Protein AF-0000000067173266 (afdb_homodimer)

Organism: Mycolicibacterium smegmatis (strain ATCC 700084 / mc(2)155) (NCBI:txid246196)

Secondary structure (DSSP, 8-state):
------GGG--EEEETTEEEE-HHHHHHHHHHHHHHHHHHHHHHHHHHHHHH-TT---TT--SSSB-HHHHHTSGGGGTTSS-THHHHHHHHHHHHHHHHHHHTTPPBPHHHHHHHHHHHHHHHHHHHHHHHHIIIII--B-HHHHHHHHHHHHHHHHHHHHHHHHHHTT--SSHHHHHHHHHHHHHHHHHHHHHHHHHHHTHHHHHHH-/------GGG--EEEETTEEEE-HHHHHHHHHHHHHHHHHHHHHHHHHHHHHH-TT---TT--SSSB-HHHHHTSGGGGTTSS-THHHHHHHHHHHHHHHHHHHTTPPBPHHHHHHHHHHHHHHHHHHHHHHHHIIIII--B-HHHHHHHHHHHHHHHHHHHHHHHHHHTT--SSHHHHHHHHHHHHHHHHHHHHHHHHHHHTHHHHHHH-

Solvent-accessible surface area (backbone atoms only — not comparable to full-atom values): 21932 Å² total; per-residue (Å²): 134,80,77,71,78,74,77,81,67,76,31,70,44,79,49,97,69,19,35,29,58,28,64,70,60,17,49,50,39,27,50,34,9,52,51,28,24,52,30,18,49,51,51,46,49,45,52,51,47,34,51,75,34,77,83,53,76,47,94,47,44,76,48,80,56,36,16,30,62,72,48,61,75,37,66,82,36,28,70,83,80,42,59,46,38,59,57,36,29,42,53,18,29,44,36,28,51,50,11,53,39,27,62,70,60,34,41,43,41,63,68,55,40,41,49,50,19,51,51,30,44,53,47,37,53,52,45,53,53,49,51,50,42,27,64,75,69,69,56,30,39,34,60,50,57,48,51,39,50,62,34,39,47,54,46,23,52,53,32,40,50,53,31,50,51,61,68,50,60,89,70,86,80,63,70,65,57,52,47,62,70,39,45,65,55,52,48,50,50,49,51,53,49,50,52,49,51,53,49,62,72,42,36,71,61,54,57,67,72,98,134,80,77,72,78,74,78,79,67,76,30,69,45,77,50,96,68,20,36,29,56,27,63,70,61,14,49,49,38,27,50,33,8,51,53,29,25,52,31,17,48,51,51,45,49,45,52,52,47,36,51,75,34,78,83,52,75,46,92,47,43,78,47,79,54,36,17,30,63,72,48,62,74,37,65,80,35,28,71,83,79,44,58,47,37,60,56,36,29,41,53,19,28,44,35,28,50,50,10,54,40,27,60,70,61,36,41,42,41,62,68,56,39,41,48,50,20,50,52,30,45,53,48,38,54,52,45,53,53,48,51,51,41,26,62,75,70,69,55,31,39,32,58,51,57,48,52,38,50,61,34,38,48,53,46,22,52,53,33,38,49,53,32,49,51,62,68,51,57,89,70,85,81,61,73,64,57,52,49,62,71,38,44,64,55,53,48,50,50,49,52,52,50,51,52,50,51,52,49,63,72,42,35,70,61,53,57,66,74,98

Structure (mmCIF, N/CA/C/O backbone):
data_AF-0000000067173266-model_v1
#
loop_
_entity.id
_entity.type
_entity.pdbx_description
1 polymer 'Conserved integral membrane protein'
#
loop_
_atom_site.group_PDB
_atom_site.id
_atom_site.type_symbol
_atom_site.label_atom_id
_atom_site.label_alt_id
_atom_site.label_comp_id
_atom_site.label_asym_id
_atom_site.label_entity_id
_atom_site.label_seq_id
_atom_site.pdbx_PDB_ins_code
_atom_site.Cartn_x
_atom_site.Cartn_y
_atom_site.Cartn_z
_atom_site.occupancy
_atom_site.B_iso_or_equiv
_atom_site.auth_seq_id
_atom_site.auth_comp_id
_atom_site.auth_asym_id
_atom_site.auth_atom_id
_atom_site.pdbx_PDB_model_num
ATOM 1 N N . MET A 1 1 ? -30.406 29.078 31.938 1 24.88 1 MET A N 1
ATOM 2 C CA . MET A 1 1 ? -29.594 27.891 31.766 1 24.88 1 MET A CA 1
ATOM 3 C C . MET A 1 1 ? -29.125 27.734 30.328 1 24.88 1 MET A C 1
ATOM 5 O O . MET A 1 1 ? -29.906 27.359 29.453 1 24.88 1 MET A O 1
ATOM 9 N N . THR A 1 2 ? -28.219 28.547 29.75 1 27.84 2 THR A N 1
ATOM 10 C CA . THR A 1 2 ? -27.641 28.641 28.422 1 27.84 2 THR A CA 1
ATOM 11 C C . THR A 1 2 ? -27.016 27.297 28.016 1 27.84 2 THR A C 1
ATOM 13 O O . THR A 1 2 ? -26.172 26.766 28.75 1 27.84 2 THR A O 1
ATOM 16 N N . VAL A 1 3 ? -27.719 26.406 27.391 1 32.25 3 VAL A N 1
ATOM 17 C CA . VAL A 1 3 ? -27.234 25.141 26.891 1 32.25 3 VAL A CA 1
ATOM 18 C C . VAL A 1 3 ? -25.875 25.344 26.219 1 32.25 3 VAL A C 1
ATOM 20 O O . VAL A 1 3 ? -25.781 26.047 25.203 1 32.25 3 VAL A O 1
ATOM 23 N N . ALA A 1 4 ? -24.766 25.312 26.938 1 35.41 4 ALA A N 1
ATOM 24 C CA . ALA A 1 4 ? -23.422 25.297 26.391 1 35.41 4 ALA A CA 1
ATOM 25 C C . ALA A 1 4 ? -23.328 24.375 25.172 1 35.41 4 ALA A C 1
ATOM 27 O O . ALA A 1 4 ? -23.844 23.25 25.203 1 35.41 4 ALA A O 1
ATOM 28 N N . ALA A 1 5 ? -23.375 24.844 24 1 35.91 5 ALA A N 1
ATOM 29 C CA . ALA A 1 5 ? -23 24.203 22.734 1 35.91 5 ALA A CA 1
ATOM 30 C C . ALA A 1 5 ? -21.906 23.156 22.969 1 35.91 5 ALA A C 1
ATOM 32 O O . ALA A 1 5 ? -20.828 23.484 23.469 1 35.91 5 ALA A O 1
ATOM 33 N N . SER A 1 6 ? -22.141 21.906 23.344 1 33.97 6 SER A N 1
ATOM 34 C CA . SER A 1 6 ? -21.266 20.781 23.609 1 33.97 6 SER A CA 1
ATOM 35 C C . SER A 1 6 ? -20.078 20.75 22.656 1 33.97 6 SER A C 1
ATOM 37 O O . SER A 1 6 ? -20.266 20.922 21.438 1 33.97 6 SER A O 1
ATOM 39 N N . ASP A 1 7 ? -18.812 21.094 23.031 1 34.28 7 ASP A N 1
ATOM 40 C CA . ASP A 1 7 ? -17.438 21.141 22.531 1 34.28 7 ASP A CA 1
ATOM 41 C C . ASP A 1 7 ? -17.125 19.906 21.688 1 34.28 7 ASP A C 1
ATOM 43 O O . ASP A 1 7 ? -15.961 19.672 21.344 1 34.28 7 ASP A O 1
ATOM 47 N N . THR A 1 8 ? -17.844 18.875 21.797 1 37.62 8 THR A N 1
ATOM 48 C CA . THR A 1 8 ? -17.531 17.609 21.141 1 37.62 8 THR A CA 1
ATOM 49 C C . THR A 1 8 ? -17.344 17.812 19.641 1 37.62 8 THR A C 1
ATOM 51 O O . THR A 1 8 ? -16.75 16.969 18.953 1 37.62 8 THR A O 1
ATOM 54 N N . ASP A 1 9 ? -18.141 18.703 18.984 1 41.16 9 ASP A N 1
ATOM 55 C CA . ASP A 1 9 ? -18.359 18.797 17.531 1 41.16 9 ASP A CA 1
ATOM 56 C C . ASP A 1 9 ? -17.234 19.578 16.875 1 41.16 9 ASP A C 1
ATOM 58 O O . ASP A 1 9 ? -17.375 20.047 15.734 1 41.16 9 ASP A O 1
ATOM 62 N N . ARG A 1 10 ? -16.438 20.25 17.531 1 51.06 10 ARG A N 1
ATOM 63 C CA . ARG A 1 10 ? -15.453 21.109 16.875 1 51.06 10 ARG A CA 1
ATOM 64 C C . ARG A 1 10 ? -14.469 20.281 16.047 1 51.06 10 ARG A C 1
ATOM 66 O O . ARG A 1 10 ? -13.375 19.969 16.516 1 51.06 10 ARG A O 1
ATOM 73 N N . SER A 1 11 ? -15.102 19.172 15.109 1 62.12 11 SER A N 1
ATOM 74 C CA . SER A 1 11 ? -14.617 17.969 14.445 1 62.12 11 SER A CA 1
ATOM 75 C C . SER A 1 11 ? -13.562 18.297 13.398 1 62.12 11 SER A C 1
ATOM 77 O O . SER A 1 11 ? -12.594 17.562 13.227 1 62.12 11 SER A O 1
ATOM 79 N N . VAL A 1 12 ? -13.891 19.25 12.664 1 69.62 12 VAL A N 1
ATOM 80 C CA . VAL A 1 12 ? -12.922 19.656 11.648 1 69.62 12 VAL A CA 1
ATOM 81 C C . VAL A 1 12 ? -12.562 21.125 11.836 1 69.62 12 VAL A C 1
ATOM 83 O O . VAL A 1 12 ? -13.445 21.984 11.922 1 69.62 12 VAL A O 1
ATOM 86 N N . ALA A 1 13 ? -11.312 21.516 12.242 1 70.5 13 ALA A N 1
ATOM 87 C CA . ALA A 1 13 ? -10.859 22.906 12.391 1 70.5 13 ALA A CA 1
ATOM 88 C C . ALA A 1 13 ? -9.859 23.266 11.297 1 70.5 13 ALA A C 1
ATOM 90 O O . ALA A 1 13 ? -8.977 22.484 10.961 1 70.5 13 ALA A O 1
ATOM 91 N N . GLU A 1 14 ? -10.211 24.375 10.602 1 70.38 14 GLU A N 1
ATOM 92 C CA . GLU A 1 14 ? -9.328 24.828 9.531 1 70.38 14 GLU A CA 1
ATOM 93 C C . GLU A 1 14 ? -8.352 25.891 10.047 1 70.38 14 GLU A C 1
ATOM 95 O O . GLU A 1 14 ? -8.703 26.719 10.883 1 70.38 14 GLU A O 1
ATOM 100 N N . GLY A 1 15 ? -7.141 25.656 9.953 1 65 15 GLY A N 1
ATOM 101 C CA . GLY A 1 15 ? -6.117 26.641 10.242 1 65 15 GLY A CA 1
ATOM 102 C C . GLY A 1 15 ? -5.133 26.828 9.102 1 65 15 GLY A C 1
ATOM 103 O O . GLY A 1 15 ? -5.301 26.25 8.023 1 65 15 GLY A O 1
ATOM 104 N N . PRO A 1 16 ? -4.227 27.766 9.469 1 68.69 16 PRO A N 1
ATOM 105 C CA . PRO A 1 16 ? -3.162 27.906 8.469 1 68.69 16 PRO A CA 1
ATOM 106 C C . PRO A 1 16 ? -2.453 26.578 8.18 1 68.69 16 PRO A C 1
ATOM 108 O O . PRO A 1 16 ? -2.15 25.828 9.109 1 68.69 16 PRO A O 1
ATOM 111 N N . GLY A 1 17 ? -2.678 26.016 6.957 1 66.5 17 GLY A N 1
ATOM 112 C CA . GLY A 1 17 ? -1.931 24.844 6.551 1 66.5 17 GLY A CA 1
ATOM 113 C C . GLY A 1 17 ? -2.812 23.641 6.297 1 66.5 17 GLY A C 1
ATOM 114 O O . GLY A 1 17 ? -2.332 22.594 5.855 1 66.5 17 GLY A O 1
ATOM 115 N N . GLY A 1 18 ? -4.016 23.75 6.887 1 80.56 18 GLY A N 1
ATOM 116 C CA . GLY A 1 18 ? -4.852 22.609 6.535 1 80.56 18 GLY A CA 1
ATOM 117 C C . GLY A 1 18 ? -5.934 22.328 7.562 1 80.56 18 GLY A C 1
ATOM 118 O O . GLY A 1 18 ? -6.309 23.203 8.336 1 80.56 18 GLY A O 1
ATOM 119 N N . LEU A 1 19 ? -6.52 21.234 7.461 1 87.44 19 LEU A N 1
ATOM 120 C CA . LEU A 1 19 ? -7.652 20.828 8.281 1 87.44 19 LEU A CA 1
ATOM 121 C C . LEU A 1 19 ? -7.219 19.812 9.336 1 87.44 19 LEU A C 1
ATOM 123 O O . LEU A 1 19 ? -6.41 18.922 9.055 1 87.44 19 LEU A O 1
ATOM 127 N N . VAL A 1 20 ? -7.645 20.062 10.531 1 86.12 20 VAL A N 1
ATOM 128 C CA . VAL A 1 20 ? -7.512 19.062 11.586 1 86.12 20 VAL A CA 1
ATOM 129 C C . VAL A 1 20 ? -8.859 18.375 11.82 1 86.12 20 VAL A C 1
ATOM 131 O O . VAL A 1 20 ? -9.898 19.047 11.828 1 86.12 20 VAL A O 1
ATOM 134 N N . VAL A 1 21 ? -8.781 17.141 11.984 1 87.94 21 VAL A N 1
ATOM 135 C CA . VAL A 1 21 ? -10.008 16.375 12.148 1 87.94 21 VAL A CA 1
ATOM 136 C C . VAL A 1 21 ? -10.148 15.93 13.602 1 87.94 21 VAL A C 1
ATOM 138 O O . VAL A 1 21 ? -9.148 15.758 14.305 1 87.94 21 VAL A O 1
ATOM 141 N N . GLY A 1 22 ? -11.445 15.781 14.047 1 88.38 22 GLY A N 1
ATOM 142 C CA . GLY A 1 22 ? -11.703 15.344 15.414 1 88.38 22 GLY A CA 1
ATOM 143 C C . GLY A 1 22 ? -11.125 13.977 15.719 1 88.38 22 GLY A C 1
ATOM 144 O O . GLY A 1 22 ? -10.938 13.156 14.82 1 88.38 22 GLY A O 1
ATOM 145 N N . LYS A 1 23 ? -10.891 13.711 16.938 1 90.56 23 LYS A N 1
ATOM 146 C CA . LYS A 1 23 ? -10.234 12.492 17.391 1 90.56 23 LYS A CA 1
ATOM 147 C C . LYS A 1 23 ? -11.039 11.258 17.016 1 90.56 23 LYS A C 1
ATOM 149 O O . LYS A 1 23 ? -10.477 10.281 16.516 1 90.56 23 LYS A O 1
ATOM 154 N N . PRO A 1 24 ? -12.352 11.258 17.219 1 89.25 24 PRO A N 1
ATOM 155 C CA . PRO A 1 24 ? -13.102 10.055 16.859 1 89.25 24 PRO A CA 1
ATOM 156 C C . PRO A 1 24 ? -13.008 9.719 15.367 1 89.25 24 PRO A C 1
ATOM 158 O O . PRO A 1 24 ? -12.852 8.547 15.008 1 89.25 24 PRO A O 1
ATOM 161 N N . SER A 1 25 ? -13.125 10.727 14.555 1 90.88 25 SER A N 1
ATOM 162 C CA . SER A 1 25 ? -13.016 10.508 13.117 1 90.88 25 SER A CA 1
ATOM 163 C C . SER A 1 25 ? -11.625 10.016 12.734 1 90.88 25 SER A C 1
ATOM 165 O O . SER A 1 25 ? -11.484 9.133 11.883 1 90.88 25 SER A O 1
ATOM 167 N N . ALA A 1 26 ? -10.633 10.578 13.391 1 94.56 26 ALA A N 1
ATOM 168 C CA . ALA A 1 26 ? -9.258 10.18 13.125 1 94.56 26 ALA A CA 1
ATOM 169 C C . ALA A 1 26 ? -9.023 8.719 13.5 1 94.56 26 ALA A C 1
ATOM 171 O O . ALA A 1 26 ? -8.391 7.977 12.75 1 94.56 26 ALA A O 1
ATOM 172 N N . VAL A 1 27 ? -9.555 8.367 14.586 1 94.5 27 VAL A N 1
ATOM 173 C CA . VAL A 1 27 ? -9.391 7 15.078 1 94.5 27 VAL A CA 1
ATOM 174 C C . VAL A 1 27 ? -10.117 6.031 14.148 1 94.5 27 VAL A C 1
ATOM 176 O O . VAL A 1 27 ? -9.617 4.938 13.867 1 94.5 27 VAL A O 1
ATOM 179 N N . TRP A 1 28 ? -11.227 6.418 13.664 1 93 28 TRP A N 1
ATOM 180 C CA . TRP A 1 28 ? -11.969 5.578 12.727 1 93 28 TRP A CA 1
ATOM 181 C C . TRP A 1 28 ? -11.18 5.363 11.445 1 93 28 TRP A C 1
ATOM 183 O O . TRP A 1 28 ? -11.141 4.25 10.914 1 93 28 TRP A O 1
ATOM 193 N N . VAL A 1 29 ? -10.633 6.426 10.938 1 96.25 29 VAL A N 1
ATOM 194 C CA . VAL A 1 29 ? -9.836 6.328 9.719 1 96.25 29 VAL A CA 1
ATOM 195 C C . VAL A 1 29 ? -8.656 5.379 9.945 1 96.25 29 VAL A C 1
ATOM 197 O O . VAL A 1 29 ? -8.352 4.543 9.094 1 96.25 29 VAL A O 1
ATOM 200 N N . LEU A 1 30 ? -8.094 5.465 11.141 1 97.31 30 LEU A N 1
ATOM 201 C CA . LEU A 1 30 ? -6.961 4.605 11.484 1 97.31 30 LEU A CA 1
ATOM 202 C C . LEU A 1 30 ? -7.391 3.145 11.562 1 97.31 30 LEU A C 1
ATOM 204 O O . LEU A 1 30 ? -6.734 2.27 10.992 1 97.31 30 LEU A O 1
ATOM 208 N N . ILE A 1 31 ? -8.461 2.902 12.195 1 97.38 31 ILE A N 1
ATOM 209 C CA . ILE A 1 31 ? -8.969 1.543 12.352 1 97.38 31 ILE A CA 1
ATOM 210 C C . ILE A 1 31 ? -9.297 0.954 10.984 1 97.38 31 ILE A C 1
ATOM 212 O O . ILE A 1 31 ? -8.953 -0.195 10.695 1 97.38 31 ILE A O 1
ATOM 216 N N . ALA A 1 32 ? -9.961 1.743 10.188 1 97.25 32 ALA A N 1
ATOM 217 C CA . ALA A 1 32 ? -10.305 1.298 8.844 1 97.25 32 ALA A CA 1
ATOM 218 C C . ALA A 1 32 ? -9.055 0.954 8.047 1 97.25 32 ALA A C 1
ATOM 220 O O . ALA A 1 32 ? -9.023 -0.04 7.312 1 97.25 32 ALA A O 1
ATOM 221 N N . GLY A 1 33 ? -8.008 1.787 8.18 1 98.25 33 GLY A N 1
ATOM 222 C CA . GLY A 1 33 ? -6.758 1.522 7.492 1 98.25 33 GLY A CA 1
ATOM 223 C C . GLY A 1 33 ? -6.094 0.232 7.938 1 98.25 33 GLY A C 1
ATOM 224 O O . GLY A 1 33 ? -5.625 -0.549 7.109 1 98.25 33 GLY A O 1
ATOM 225 N N . VAL A 1 34 ? -6.086 -0.042 9.219 1 98.25 34 VAL A N 1
ATOM 226 C CA . VAL A 1 34 ? -5.438 -1.221 9.781 1 98.25 34 VAL A CA 1
ATOM 227 C C . VAL A 1 34 ? -6.195 -2.479 9.367 1 98.25 34 VAL A C 1
ATOM 229 O O . VAL A 1 34 ? -5.602 -3.424 8.836 1 98.25 34 VAL A O 1
ATOM 232 N N . LEU A 1 35 ? -7.453 -2.463 9.547 1 98.25 35 LEU A N 1
ATOM 233 C CA . LEU A 1 35 ? -8.266 -3.639 9.258 1 98.25 35 LEU A CA 1
ATOM 234 C C . LEU A 1 35 ? -8.32 -3.908 7.758 1 98.25 35 LEU A C 1
ATOM 236 O O . LEU A 1 35 ? -8.227 -5.059 7.324 1 98.25 35 LEU A O 1
ATOM 240 N N . GLY A 1 36 ? -8.531 -2.848 6.996 1 98.31 36 GLY A N 1
ATOM 241 C CA . GLY A 1 36 ? -8.555 -3.012 5.551 1 98.31 36 GLY A CA 1
ATOM 242 C C . GLY A 1 36 ? -7.25 -3.547 4.988 1 98.31 36 GLY A C 1
ATOM 243 O O . GLY A 1 36 ? -7.254 -4.434 4.133 1 98.31 36 GLY A O 1
ATOM 244 N N . LEU A 1 37 ? -6.16 -3.014 5.477 1 98.31 37 LEU A N 1
ATOM 245 C CA . LEU A 1 37 ? -4.852 -3.469 5.012 1 98.31 37 LEU A CA 1
ATOM 246 C C . LEU A 1 37 ? -4.609 -4.922 5.41 1 98.31 37 LEU A C 1
ATOM 248 O O . LEU A 1 37 ? -4.152 -5.723 4.594 1 98.31 37 LEU A O 1
ATOM 252 N N . ALA A 1 38 ? -4.914 -5.262 6.617 1 97.88 38 ALA A N 1
ATOM 253 C CA . ALA A 1 38 ? -4.738 -6.629 7.094 1 97.88 38 ALA A CA 1
ATOM 254 C C . ALA A 1 38 ? -5.562 -7.609 6.266 1 97.88 38 ALA A C 1
ATOM 256 O O . ALA A 1 38 ? -5.07 -8.664 5.867 1 97.88 38 ALA A O 1
ATOM 257 N N . ALA A 1 39 ? -6.77 -7.258 6.023 1 97.5 39 ALA A N 1
ATOM 258 C CA . ALA A 1 39 ? -7.652 -8.125 5.246 1 97.5 39 ALA A CA 1
ATOM 259 C C . ALA A 1 39 ? -7.156 -8.273 3.811 1 97.5 39 ALA A C 1
ATOM 261 O O . ALA A 1 39 ? -7.125 -9.383 3.27 1 97.5 39 ALA A O 1
ATOM 262 N N . SER A 1 40 ? -6.746 -7.152 3.207 1 97.5 40 SER A N 1
ATOM 263 C CA . SER A 1 40 ? -6.266 -7.176 1.829 1 97.5 40 SER A CA 1
ATOM 264 C C . SER A 1 40 ? -4.977 -7.984 1.707 1 97.5 40 SER A C 1
ATOM 266 O O . SER A 1 40 ? -4.797 -8.734 0.749 1 97.5 40 SER A O 1
ATOM 268 N N . LEU A 1 41 ? -4.09 -7.836 2.68 1 97.06 41 LEU A N 1
ATOM 269 C CA . LEU A 1 41 ? -2.846 -8.602 2.689 1 97.06 41 LEU A CA 1
ATOM 270 C C . LEU A 1 41 ? -3.129 -10.094 2.84 1 97.06 41 LEU A C 1
ATOM 272 O O . LEU A 1 41 ? -2.564 -10.914 2.109 1 97.06 41 LEU A O 1
ATOM 276 N N . THR A 1 42 ? -3.98 -10.43 3.752 1 95.5 42 THR A N 1
ATOM 277 C CA . THR A 1 42 ? -4.309 -11.836 3.996 1 95.5 42 THR A CA 1
ATOM 278 C C . THR A 1 42 ? -4.945 -12.461 2.76 1 95.5 42 THR A C 1
ATOM 280 O O . THR A 1 42 ? -4.609 -13.586 2.385 1 95.5 42 THR A O 1
ATOM 283 N N . LEU A 1 43 ? -5.82 -11.727 2.115 1 95 43 LEU A N 1
ATOM 284 C CA . LEU A 1 43 ? -6.465 -12.219 0.903 1 95 43 LEU A CA 1
ATOM 285 C C . LEU A 1 43 ? -5.434 -12.484 -0.188 1 95 43 LEU A C 1
ATOM 287 O O . LEU A 1 43 ? -5.512 -13.5 -0.887 1 95 43 LEU A O 1
ATOM 291 N N . THR A 1 44 ? -4.504 -11.57 -0.331 1 94.69 44 THR A N 1
ATOM 292 C CA . THR A 1 44 ? -3.482 -11.711 -1.362 1 94.69 44 THR A CA 1
ATOM 293 C C . THR A 1 44 ? -2.594 -12.914 -1.082 1 94.69 44 THR A C 1
ATOM 295 O O . THR A 1 44 ? -2.303 -13.703 -1.985 1 94.69 44 THR A O 1
ATOM 298 N N . VAL A 1 45 ? -2.23 -13.109 0.147 1 94.19 45 VAL A N 1
ATOM 299 C CA . VAL A 1 45 ? -1.381 -14.234 0.532 1 94.19 45 VAL A CA 1
ATOM 300 C C . VAL A 1 45 ? -2.133 -15.547 0.327 1 94.19 45 VAL A C 1
ATOM 302 O O . VAL A 1 45 ? -1.574 -16.516 -0.197 1 94.19 45 VAL A O 1
ATOM 305 N N . GLU A 1 46 ? -3.391 -15.578 0.684 1 93.75 46 GLU A N 1
ATOM 306 C CA . GLU A 1 46 ? -4.203 -16.781 0.508 1 93.75 46 GLU A CA 1
ATOM 307 C C . GLU A 1 46 ? -4.371 -17.125 -0.97 1 93.75 46 GLU A C 1
ATOM 309 O O . GLU A 1 46 ? -4.336 -18.297 -1.35 1 93.75 46 GLU A O 1
ATOM 314 N N . LYS A 1 47 ? -4.559 -16.094 -1.754 1 92.56 47 LYS A N 1
ATOM 315 C CA . LYS A 1 47 ? -4.676 -16.344 -3.189 1 92.56 47 LYS A CA 1
ATOM 316 C C . LYS A 1 47 ? -3.391 -16.938 -3.752 1 92.56 47 LYS A C 1
ATOM 318 O O . LYS A 1 47 ? -3.436 -17.891 -4.543 1 92.56 47 LYS A O 1
ATOM 323 N N . ILE A 1 48 ? -2.27 -16.438 -3.334 1 91.88 48 ILE A N 1
ATOM 324 C CA . ILE A 1 48 ? -0.979 -16.922 -3.816 1 91.88 48 ILE A CA 1
ATOM 325 C C . ILE A 1 48 ? -0.757 -18.359 -3.354 1 91.88 48 ILE A C 1
ATOM 327 O O . ILE A 1 48 ? -0.289 -19.203 -4.125 1 91.88 48 ILE A O 1
ATOM 331 N N . GLU A 1 49 ? -1.127 -18.688 -2.129 1 92.31 49 GLU A N 1
ATOM 332 C CA . GLU A 1 49 ? -0.997 -20.047 -1.619 1 92.31 49 GLU A CA 1
ATOM 333 C C . GLU A 1 49 ? -1.858 -21.016 -2.418 1 92.31 49 GLU A C 1
ATOM 335 O O . GLU A 1 49 ? -1.433 -22.141 -2.709 1 92.31 49 GLU A O 1
ATOM 340 N N . LEU A 1 50 ? -3.008 -20.578 -2.785 1 91.25 50 LEU A N 1
ATOM 341 C CA . LEU A 1 50 ? -3.912 -21.406 -3.578 1 91.25 50 LEU A CA 1
ATOM 342 C C . LEU A 1 50 ? -3.336 -21.672 -4.965 1 91.25 50 LEU A C 1
ATOM 344 O O . LEU A 1 50 ? -3.521 -22.75 -5.527 1 91.25 50 LEU A O 1
ATOM 348 N N . LEU A 1 51 ? -2.641 -20.688 -5.488 1 89.5 51 LEU A N 1
ATOM 349 C CA . LEU A 1 51 ? -2.037 -20.812 -6.812 1 89.5 51 LEU A CA 1
ATOM 350 C C . LEU A 1 51 ? -0.806 -21.719 -6.762 1 89.5 51 LEU A C 1
ATOM 352 O O . LEU A 1 51 ? -0.495 -22.406 -7.738 1 89.5 51 LEU A O 1
ATOM 356 N N . ILE A 1 52 ? -0.083 -21.766 -5.629 1 89 52 ILE A N 1
ATOM 357 C CA . ILE A 1 52 ? 1.091 -22.609 -5.438 1 89 52 ILE A CA 1
ATOM 358 C C . ILE A 1 52 ? 0.656 -24.062 -5.254 1 89 52 ILE A C 1
ATOM 360 O O . ILE A 1 52 ? 1.243 -24.969 -5.844 1 89 52 ILE A O 1
ATOM 364 N N . ASN A 1 53 ? -0.342 -24.172 -4.363 1 91.56 53 ASN A N 1
ATOM 365 C CA . ASN A 1 53 ? -0.886 -25.5 -4.07 1 91.56 53 ASN A CA 1
ATOM 366 C C . ASN A 1 53 ? -2.4 -25.531 -4.262 1 91.56 53 ASN A C 1
ATOM 368 O O . ASN A 1 53 ? -3.146 -25.047 -3.406 1 91.56 53 ASN A O 1
ATOM 372 N N . PRO A 1 54 ? -2.814 -26.172 -5.328 1 88.19 54 PRO A N 1
ATOM 373 C CA . PRO A 1 54 ? -4.25 -26.219 -5.605 1 88.19 54 PRO A CA 1
ATOM 374 C C . PRO A 1 54 ? -5.039 -26.953 -4.523 1 88.19 54 PRO A C 1
ATOM 376 O O . PRO A 1 54 ? -6.262 -26.812 -4.438 1 88.19 54 PRO A O 1
ATOM 379 N N . ASP A 1 55 ? -4.398 -27.734 -3.734 1 89.81 55 ASP A N 1
ATOM 380 C CA . ASP A 1 55 ? -5.082 -28.469 -2.678 1 89.81 55 ASP A CA 1
ATOM 381 C C . ASP A 1 55 ? -5.133 -27.656 -1.385 1 89.81 55 ASP A C 1
ATOM 383 O O . ASP A 1 55 ? -5.688 -28.125 -0.382 1 89.81 55 ASP A O 1
ATOM 387 N N . TYR A 1 56 ? -4.562 -26.531 -1.501 1 90 56 TYR A N 1
ATOM 388 C CA . TYR A 1 56 ? -4.566 -25.656 -0.332 1 90 56 TYR A CA 1
ATOM 389 C C . TYR A 1 56 ? -5.984 -25.203 0.006 1 90 56 TYR A C 1
ATOM 391 O O . TYR A 1 56 ? -6.75 -24.812 -0.882 1 90 56 TYR A O 1
ATOM 399 N N . VAL A 1 57 ? -6.387 -25.266 1.35 1 89.94 57 VAL A N 1
ATOM 400 C CA . VAL A 1 57 ? -7.676 -24.766 1.821 1 89.94 57 VAL A CA 1
ATOM 401 C C . VAL A 1 57 ? -7.477 -23.438 2.545 1 89.94 57 VAL A C 1
ATOM 403 O O . VAL A 1 57 ? -6.938 -23.406 3.654 1 89.94 57 VAL A O 1
ATOM 406 N N . PRO A 1 58 ? -7.953 -22.438 1.957 1 91.19 58 PRO A N 1
ATOM 407 C CA . PRO A 1 58 ? -7.793 -21.125 2.602 1 91.19 58 PRO A CA 1
ATOM 408 C C . PRO A 1 58 ? -8.414 -21.078 3.996 1 91.19 58 PRO A C 1
ATOM 410 O O . PRO A 1 58 ? -9.391 -21.781 4.266 1 91.19 58 PRO A O 1
ATOM 413 N N . SER A 1 59 ? -7.863 -20.203 4.867 1 88.69 59 SER A N 1
ATOM 414 C CA . SER A 1 59 ? -8.297 -20.078 6.254 1 88.69 59 SER A CA 1
ATOM 415 C C . SER A 1 59 ? -9.719 -19.531 6.336 1 88.69 59 SER A C 1
ATOM 417 O O . SER A 1 59 ? -10.398 -19.703 7.352 1 88.69 59 SER A O 1
ATOM 419 N N . CYS A 1 60 ? -10.172 -18.969 5.246 1 86.88 60 CYS A N 1
ATOM 420 C CA . CYS A 1 60 ? -11.484 -18.344 5.25 1 86.88 60 CYS A CA 1
ATOM 421 C C . CYS A 1 60 ? -12.508 -19.203 4.535 1 86.88 60 CYS A C 1
ATOM 423 O O . CYS A 1 60 ? -13.633 -18.766 4.27 1 86.88 60 CYS A O 1
ATOM 425 N N . SER A 1 61 ? -12.133 -20.328 4.195 1 91.19 61 SER A N 1
ATOM 426 C CA . SER A 1 61 ? -13.086 -21.297 3.668 1 91.19 61 SER A CA 1
ATOM 427 C C . SER A 1 61 ? -13.562 -22.25 4.762 1 91.19 61 SER A C 1
ATOM 429 O O . SER A 1 61 ? -12.938 -23.266 5.027 1 91.19 61 SER A O 1
ATOM 431 N N . ILE A 1 62 ? -14.672 -21.906 5.312 1 88.38 62 ILE A N 1
ATOM 432 C CA . ILE A 1 62 ? -15.172 -22.625 6.484 1 88.38 62 ILE A CA 1
ATOM 433 C C . ILE A 1 62 ? -16.312 -23.547 6.07 1 88.38 62 ILE A C 1
ATOM 435 O O . ILE A 1 62 ? -16.359 -24.703 6.477 1 88.38 62 ILE A O 1
ATOM 439 N N . ASN A 1 63 ? -17.25 -23.141 5.387 1 87.38 63 ASN A N 1
ATOM 440 C CA . ASN A 1 63 ? -18.406 -23.875 4.875 1 87.38 63 ASN A CA 1
ATOM 441 C C . ASN A 1 63 ? -18.797 -23.391 3.479 1 87.38 63 ASN A C 1
ATOM 443 O O . ASN A 1 63 ? -18.125 -22.562 2.893 1 87.38 63 ASN A O 1
ATOM 447 N N . PRO A 1 64 ? -19.781 -23.969 2.947 1 84.25 64 PRO A N 1
ATOM 448 C CA . PRO A 1 64 ? -20.125 -23.625 1.565 1 84.25 64 PRO A CA 1
ATOM 449 C C . PRO A 1 64 ? -20.547 -22.172 1.401 1 84.25 64 PRO A C 1
ATOM 451 O O . PRO A 1 64 ? -20.422 -21.594 0.316 1 84.25 64 PRO A O 1
ATOM 454 N N . VAL A 1 65 ? -21.109 -21.578 2.365 1 86.06 65 VAL A N 1
ATOM 455 C CA . VAL A 1 65 ? -21.547 -20.203 2.309 1 86.06 65 VAL A CA 1
ATOM 456 C C . VAL A 1 65 ? -20.375 -19.266 2.533 1 86.06 65 VAL A C 1
ATOM 458 O O . VAL A 1 65 ? -20.203 -18.266 1.821 1 86.06 65 VAL A O 1
ATOM 461 N N . LEU A 1 66 ? -19.578 -19.578 3.459 1 90.69 66 LEU A N 1
ATOM 462 C CA . LEU A 1 66 ? -18.359 -18.844 3.752 1 90.69 66 LEU A CA 1
ATOM 463 C C . LEU A 1 66 ? -17.141 -19.516 3.135 1 90.69 66 LEU A C 1
ATOM 465 O O . LEU A 1 66 ? -16.516 -20.359 3.771 1 90.69 66 LEU A O 1
ATOM 469 N N . SER A 1 67 ? -16.828 -19.172 1.901 1 91.12 67 SER A N 1
ATOM 470 C CA . SER A 1 67 ? -15.758 -19.797 1.12 1 91.12 67 SER A CA 1
ATOM 471 C C . SER A 1 67 ? -14.977 -18.75 0.32 1 91.12 67 SER A C 1
ATOM 473 O O . SER A 1 67 ? -15.469 -18.25 -0.69 1 91.12 67 SER A O 1
ATOM 475 N N . CYS A 1 68 ? -13.82 -18.562 0.648 1 89.62 68 CYS A N 1
ATOM 476 C CA . CYS A 1 68 ? -13.008 -17.562 -0.038 1 89.62 68 CYS A CA 1
ATOM 477 C C . CYS A 1 68 ? -12.414 -18.125 -1.323 1 89.62 68 CYS A C 1
ATOM 479 O O . CYS A 1 68 ? -12.188 -17.391 -2.285 1 89.62 68 CYS A O 1
ATOM 481 N N . GLY A 1 69 ? -12.102 -19.469 -1.215 1 89 69 GLY A N 1
ATOM 482 C CA . GLY A 1 69 ? -11.523 -20.094 -2.389 1 89 69 GLY A CA 1
ATOM 483 C C . GLY A 1 69 ? -12.391 -19.969 -3.627 1 89 69 GLY A C 1
ATOM 484 O O . GLY A 1 69 ? -11.891 -19.656 -4.711 1 89 69 GLY A O 1
ATOM 485 N N . SER A 1 70 ? -13.68 -20.125 -3.447 1 88.38 70 SER A N 1
ATOM 486 C CA . SER A 1 70 ? -14.609 -20.031 -4.57 1 88.38 70 SER A CA 1
ATOM 487 C C . SER A 1 70 ? -14.688 -18.609 -5.113 1 88.38 70 SER A C 1
ATOM 489 O O . SER A 1 70 ? -14.891 -18.406 -6.312 1 88.38 70 SER A O 1
ATOM 491 N N . VAL A 1 71 ? -14.523 -17.688 -4.25 1 89.94 71 VAL A N 1
ATOM 492 C CA . VAL A 1 71 ? -14.633 -16.281 -4.648 1 89.94 71 VAL A CA 1
ATOM 493 C C . VAL A 1 71 ? -13.328 -15.836 -5.312 1 89.94 71 VAL A C 1
ATOM 495 O O . VAL A 1 71 ? -13.352 -15.164 -6.348 1 89.94 71 VAL A O 1
ATOM 498 N N . MET A 1 72 ? -12.195 -16.297 -4.871 1 89.38 72 MET A N 1
ATOM 499 C CA . MET A 1 72 ? -10.883 -15.797 -5.27 1 89.38 72 MET A CA 1
ATOM 500 C C . MET A 1 72 ? -10.508 -16.297 -6.66 1 89.38 72 MET A C 1
ATOM 502 O O . MET A 1 72 ? -9.688 -15.695 -7.344 1 89.38 72 MET A O 1
ATOM 506 N N . VAL A 1 73 ? -11.125 -17.359 -7.117 1 88.88 73 VAL A N 1
ATOM 507 C CA . VAL A 1 73 ? -10.727 -17.969 -8.383 1 88.88 73 VAL A CA 1
ATOM 508 C C . VAL A 1 73 ? -11.617 -17.422 -9.508 1 88.88 73 VAL A C 1
ATOM 510 O O . VAL A 1 73 ? -11.406 -17.75 -10.68 1 88.88 73 VAL A O 1
ATOM 513 N N . THR A 1 74 ? -12.562 -16.547 -9.172 1 90.75 74 THR A N 1
ATOM 514 C CA . THR A 1 74 ? -13.469 -15.992 -10.172 1 90.75 74 THR A CA 1
ATOM 515 C C . THR A 1 74 ? -12.844 -14.773 -10.844 1 90.75 74 THR A C 1
ATOM 517 O O . THR A 1 74 ? -11.922 -14.164 -10.297 1 90.75 74 THR A O 1
ATOM 520 N N . TRP A 1 75 ? -13.383 -14.438 -12.062 1 90.31 75 TRP A N 1
ATOM 521 C CA . TRP A 1 75 ? -12.875 -13.281 -12.797 1 90.31 75 TRP A CA 1
ATOM 522 C C . TRP A 1 75 ? -13.227 -11.984 -12.07 1 90.31 75 TRP A C 1
ATOM 524 O O . TRP A 1 75 ? -12.531 -10.977 -12.211 1 90.31 75 TRP A O 1
ATOM 534 N N . GLN A 1 76 ? -14.273 -11.961 -11.273 1 87.06 76 GLN A N 1
ATOM 535 C CA . GLN A 1 76 ? -14.695 -10.797 -10.508 1 87.06 76 GLN A CA 1
ATOM 536 C C . GLN A 1 76 ? -13.633 -10.398 -9.477 1 87.06 76 GLN A C 1
ATOM 538 O O . GLN A 1 76 ? -13.531 -9.227 -9.102 1 87.06 76 GLN A O 1
ATOM 543 N N . ALA A 1 77 ? -12.867 -11.383 -9.086 1 87.31 77 ALA A N 1
ATOM 544 C CA . ALA A 1 77 ? -11.82 -11.141 -8.094 1 87.31 77 ALA A CA 1
ATOM 545 C C . ALA A 1 77 ? -10.562 -10.578 -8.75 1 87.31 77 ALA A C 1
ATOM 547 O O . ALA A 1 77 ? -9.602 -10.234 -8.062 1 87.31 77 ALA A O 1
ATOM 548 N N . SER A 1 78 ? -10.508 -10.523 -10.062 1 91.06 78 SER A N 1
ATOM 549 C CA . SER A 1 78 ? -9.438 -9.961 -10.875 1 91.06 78 SER A CA 1
ATOM 550 C C . SER A 1 78 ? -9.992 -9.086 -11.992 1 91.06 78 SER A C 1
ATOM 552 O O . SER A 1 78 ? -9.633 -9.25 -13.156 1 91.06 78 SER A O 1
ATOM 554 N N . LEU A 1 79 ? -10.695 -8.148 -11.602 1 86.25 79 LEU A N 1
ATOM 555 C CA . LEU A 1 79 ? -11.461 -7.344 -12.547 1 86.25 79 LEU A CA 1
ATOM 556 C C . LEU A 1 79 ? -10.539 -6.527 -13.438 1 86.25 79 LEU A C 1
ATOM 558 O O . LEU A 1 79 ? -10.805 -6.359 -14.633 1 86.25 79 LEU A O 1
ATOM 562 N N . PHE A 1 80 ? -9.438 -6.082 -13.016 1 90.56 80 PHE A N 1
ATOM 563 C CA . PHE A 1 80 ? -8.547 -5.203 -13.766 1 90.56 80 PHE A CA 1
ATOM 564 C C . PHE A 1 80 ? -7.34 -5.977 -14.289 1 90.56 80 PHE A C 1
ATOM 566 O O . PHE A 1 80 ? -6.312 -5.387 -14.625 1 90.56 80 PHE A O 1
ATOM 573 N N . GLY A 1 81 ? -7.414 -7.262 -14.336 1 87.75 81 GLY A N 1
ATOM 574 C CA . GLY A 1 81 ? -6.336 -8.086 -14.852 1 87.75 81 GLY A CA 1
ATOM 575 C C . GLY A 1 81 ? -5.367 -8.539 -13.781 1 87.75 81 GLY A C 1
ATOM 576 O O . GLY A 1 81 ? -4.418 -9.273 -14.062 1 87.75 81 GLY A O 1
ATOM 577 N N . PHE A 1 82 ? -5.473 -7.965 -12.633 1 91.44 82 PHE A N 1
ATOM 578 C CA . PHE A 1 82 ? -4.711 -8.391 -11.461 1 91.44 82 PHE A CA 1
ATOM 579 C C . PHE A 1 82 ? -5.625 -8.562 -10.258 1 91.44 82 PHE A C 1
ATOM 581 O O . PHE A 1 82 ? -6.762 -8.094 -10.258 1 91.44 82 PHE A O 1
ATOM 588 N N . PRO A 1 83 ? -5.195 -9.305 -9.32 1 92.75 83 PRO A N 1
ATOM 589 C CA . PRO A 1 83 ? -6.059 -9.531 -8.156 1 92.75 83 PRO A CA 1
ATOM 590 C C . PRO A 1 83 ? -6.504 -8.227 -7.492 1 92.75 83 PRO A C 1
ATOM 592 O O . PRO A 1 83 ? -5.672 -7.367 -7.191 1 92.75 83 PRO A O 1
ATOM 595 N N . ASN A 1 84 ? -7.781 -8.141 -7.207 1 94.75 84 ASN A N 1
ATOM 596 C CA . ASN A 1 84 ? -8.391 -6.941 -6.641 1 94.75 84 ASN A CA 1
ATOM 597 C C . ASN A 1 84 ? -7.742 -6.559 -5.312 1 94.75 84 ASN A C 1
ATOM 599 O O . ASN A 1 84 ? -7.578 -5.375 -5.016 1 94.75 84 ASN A O 1
ATOM 603 N N . PRO A 1 85 ? -7.348 -7.562 -4.5 1 95.62 85 PRO A N 1
ATOM 604 C CA . PRO A 1 85 ? -6.809 -7.215 -3.182 1 95.62 85 PRO A CA 1
ATOM 605 C C . PRO A 1 85 ? -5.555 -6.352 -3.266 1 95.62 85 PRO A C 1
ATOM 607 O O . PRO A 1 85 ? -5.211 -5.656 -2.305 1 95.62 85 PRO A O 1
ATOM 610 N N . LEU A 1 86 ? -4.852 -6.348 -4.395 1 96.56 86 LEU A N 1
ATOM 611 C CA . LEU A 1 86 ? -3.684 -5.488 -4.559 1 96.56 86 LEU A CA 1
ATOM 612 C C . LEU A 1 86 ? -4.078 -4.016 -4.5 1 96.56 86 LEU A C 1
ATOM 614 O O . LEU A 1 86 ? -3.34 -3.193 -3.955 1 96.56 86 LEU A O 1
ATOM 618 N N . ILE A 1 87 ? -5.266 -3.723 -5.055 1 96.56 87 ILE A N 1
ATOM 619 C CA . ILE A 1 87 ? -5.801 -2.367 -4.961 1 96.56 87 ILE A CA 1
ATOM 620 C C . ILE A 1 87 ? -6.055 -2.016 -3.494 1 96.56 87 ILE A C 1
ATOM 622 O O . ILE A 1 87 ? -5.77 -0.898 -3.061 1 96.56 87 ILE A O 1
ATOM 626 N N . GLY A 1 88 ? -6.582 -2.973 -2.799 1 97.44 88 GLY A N 1
ATOM 627 C CA . GLY A 1 88 ? -6.844 -2.768 -1.384 1 97.44 88 GLY A CA 1
ATOM 628 C C . GLY A 1 88 ? -5.59 -2.484 -0.579 1 97.44 88 GLY A C 1
ATOM 629 O O . GLY A 1 88 ? -5.59 -1.613 0.294 1 97.44 88 GLY A O 1
ATOM 630 N N . ILE A 1 89 ? -4.508 -3.182 -0.893 1 97.88 89 ILE A N 1
ATOM 631 C CA . ILE A 1 89 ? -3.27 -3.002 -0.147 1 97.88 89 ILE A CA 1
ATOM 632 C C . ILE A 1 89 ? -2.766 -1.57 -0.32 1 97.88 89 ILE A C 1
ATOM 634 O O . ILE A 1 89 ? -2.41 -0.908 0.659 1 97.88 89 ILE A O 1
ATOM 638 N N . VAL A 1 90 ? -2.789 -1.079 -1.517 1 97.94 90 VAL A N 1
ATOM 639 C CA . VAL A 1 90 ? -2.33 0.28 -1.787 1 97.94 90 VAL A CA 1
ATOM 640 C C . VAL A 1 90 ? -3.273 1.284 -1.128 1 97.94 90 VAL A C 1
ATOM 642 O O . VAL A 1 90 ? -2.83 2.17 -0.393 1 97.94 90 VAL A O 1
ATOM 645 N N . ALA A 1 91 ? -4.535 1.103 -1.391 1 98.12 91 ALA A N 1
ATOM 646 C CA . ALA A 1 91 ? -5.535 2.059 -0.924 1 98.12 91 ALA A CA 1
ATOM 647 C C . ALA A 1 91 ? -5.559 2.129 0.6 1 98.12 91 ALA A C 1
ATOM 649 O O . ALA A 1 91 ? -5.57 3.219 1.177 1 98.12 91 ALA A O 1
ATOM 650 N N . PHE A 1 92 ? -5.512 1.068 1.261 1 98.56 92 PHE A N 1
ATOM 651 C CA . PHE A 1 92 ? -5.637 1.065 2.713 1 98.56 92 PHE A CA 1
ATOM 652 C C . PHE A 1 92 ? -4.316 1.442 3.371 1 98.56 92 PHE A C 1
ATOM 654 O O . PHE A 1 92 ? -4.285 1.835 4.539 1 98.56 92 PHE A O 1
ATOM 661 N N . SER A 1 93 ? -3.201 1.241 2.637 1 98.38 93 SER A N 1
ATOM 662 C CA . SER A 1 93 ? -1.957 1.818 3.135 1 98.38 93 SER A CA 1
ATOM 663 C C . SER A 1 93 ? -2.041 3.34 3.203 1 98.38 93 SER A C 1
ATOM 665 O O . SER A 1 93 ? -1.592 3.949 4.176 1 98.38 93 SER A O 1
ATOM 667 N N . VAL A 1 94 ? -2.613 3.891 2.178 1 98.06 94 VAL A N 1
ATOM 668 C CA . VAL A 1 94 ? -2.818 5.336 2.154 1 98.06 94 VAL A CA 1
ATOM 669 C C . VAL A 1 94 ? -3.723 5.746 3.314 1 98.06 94 VAL A C 1
ATOM 671 O O . VAL A 1 94 ? -3.434 6.715 4.023 1 98.06 94 VAL A O 1
ATOM 674 N N . VAL A 1 95 ? -4.758 5 3.52 1 98.25 95 VAL A N 1
ATOM 675 C CA . VAL A 1 95 ? -5.707 5.289 4.586 1 98.25 95 VAL A CA 1
ATOM 676 C C . VAL A 1 95 ? -5.023 5.152 5.945 1 98.25 95 VAL A C 1
ATOM 678 O O . VAL A 1 95 ? -5.258 5.953 6.852 1 98.25 95 VAL A O 1
ATOM 681 N N . LEU A 1 96 ? -4.199 4.16 6.051 1 98.12 96 LEU A N 1
ATOM 682 C CA . LEU A 1 96 ? -3.479 3.932 7.297 1 98.12 96 LEU A CA 1
ATOM 683 C C . LEU A 1 96 ? -2.58 5.117 7.633 1 98.12 96 LEU A C 1
ATOM 685 O O . LEU A 1 96 ? -2.604 5.617 8.758 1 98.12 96 LEU A O 1
ATOM 689 N N . VAL A 1 97 ? -1.862 5.605 6.68 1 97.75 97 VAL A N 1
ATOM 690 C CA . VAL A 1 97 ? -0.976 6.742 6.891 1 97.75 97 VAL A CA 1
ATOM 691 C C . VAL A 1 97 ? -1.799 7.977 7.25 1 97.75 97 VAL A C 1
ATOM 693 O O . VAL A 1 97 ? -1.451 8.719 8.18 1 97.75 97 VAL A O 1
ATOM 696 N N . THR A 1 98 ? -2.885 8.148 6.539 1 97.31 98 THR A N 1
ATOM 697 C CA . THR A 1 98 ? -3.768 9.281 6.812 1 97.31 98 THR A CA 1
ATOM 698 C C . THR A 1 98 ? -4.305 9.211 8.242 1 97.31 98 THR A C 1
ATOM 700 O O . THR A 1 98 ? -4.348 10.219 8.945 1 97.31 98 THR A O 1
ATOM 703 N N . GLY A 1 99 ? -4.707 8.016 8.625 1 97.62 99 GLY A N 1
ATOM 704 C CA . GLY A 1 99 ? -5.203 7.832 9.977 1 97.62 99 GLY A CA 1
ATOM 705 C C . GLY A 1 99 ? -4.16 8.133 11.039 1 97.62 99 GLY A C 1
ATOM 706 O O . GLY A 1 99 ? -4.457 8.797 12.039 1 97.62 99 GLY A O 1
ATOM 707 N N . VAL A 1 100 ? -2.943 7.688 10.828 1 97.25 100 VAL A N 1
ATOM 708 C CA . VAL A 1 100 ? -1.854 7.922 11.766 1 97.25 100 VAL A CA 1
ATOM 709 C C . VAL A 1 100 ? -1.591 9.422 11.891 1 97.25 100 VAL A C 1
ATOM 711 O O . VAL A 1 100 ? -1.454 9.945 13 1 97.25 100 VAL A O 1
ATOM 714 N N . LEU A 1 101 ? -1.576 10.109 10.781 1 96.31 101 LEU A N 1
ATOM 715 C CA . LEU A 1 101 ? -1.302 11.539 10.773 1 96.31 101 LEU A CA 1
ATOM 716 C C . LEU A 1 101 ? -2.459 12.32 11.391 1 96.31 101 LEU A C 1
ATOM 718 O O . LEU A 1 101 ? -2.242 13.297 12.109 1 96.31 101 LEU A O 1
ATOM 722 N N . ALA A 1 102 ? -3.66 11.875 11.125 1 94.81 102 ALA A N 1
ATOM 723 C CA . ALA A 1 102 ? -4.828 12.531 11.703 1 94.81 102 ALA A CA 1
ATOM 724 C C . ALA A 1 102 ? -4.852 12.391 13.219 1 94.81 102 ALA A C 1
ATOM 726 O O . ALA A 1 102 ? -5.141 13.344 13.938 1 94.81 102 ALA A O 1
ATOM 727 N N . VAL A 1 103 ? -4.559 11.234 13.695 1 94.88 103 VAL A N 1
ATOM 728 C CA . VAL A 1 103 ? -4.539 10.992 15.133 1 94.88 103 VAL A CA 1
ATOM 729 C C . VAL A 1 103 ? -3.428 11.812 15.781 1 94.88 103 VAL A C 1
ATOM 731 O O . VAL A 1 103 ? -3.574 12.273 16.922 1 94.88 103 VAL A O 1
ATOM 734 N N . ALA A 1 104 ? -2.355 12.07 15.039 1 93.94 104 ALA A N 1
ATOM 735 C CA . ALA A 1 104 ? -1.23 12.859 15.531 1 93.94 104 ALA A CA 1
ATOM 736 C C . ALA A 1 104 ? -1.542 14.352 15.484 1 93.94 104 ALA A C 1
ATOM 738 O O . ALA A 1 104 ? -0.74 15.172 15.93 1 93.94 104 ALA A O 1
ATOM 739 N N . GLY A 1 105 ? -2.635 14.703 14.914 1 91.56 105 GLY A N 1
ATOM 740 C CA . GLY A 1 105 ? -3.068 16.094 14.891 1 91.56 105 GLY A CA 1
ATOM 741 C C . GLY A 1 105 ? -2.461 16.891 13.75 1 91.56 105 GLY A C 1
ATOM 742 O O . GLY A 1 105 ? -2.395 18.109 13.805 1 91.56 105 GLY A O 1
ATOM 743 N N . VAL A 1 106 ? -1.964 16.188 12.797 1 92.44 106 VAL A N 1
ATOM 744 C CA . VAL A 1 106 ? -1.366 16.859 11.648 1 92.44 106 VAL A CA 1
ATOM 745 C C . VAL A 1 106 ? -2.461 17.5 10.797 1 92.44 106 VAL A C 1
ATOM 747 O O . VAL A 1 106 ? -3.506 16.891 10.562 1 92.44 106 VAL A O 1
ATOM 750 N N . ARG A 1 107 ? -2.207 18.719 10.391 1 91.94 107 ARG A N 1
ATOM 751 C CA . ARG A 1 107 ? -3.141 19.406 9.516 1 91.94 107 ARG A CA 1
ATOM 752 C C . ARG A 1 107 ? -2.926 19.016 8.062 1 91.94 107 ARG A C 1
ATOM 754 O O . ARG A 1 107 ? -1.861 19.266 7.492 1 91.94 107 ARG A O 1
ATOM 761 N N . LEU A 1 108 ? -3.936 18.406 7.535 1 93.75 108 LEU A N 1
ATOM 762 C CA . LEU A 1 108 ? -3.861 17.984 6.141 1 93.75 108 LEU A CA 1
ATOM 763 C C . LEU A 1 108 ? -4.648 18.922 5.242 1 93.75 108 LEU A C 1
ATOM 765 O O . LEU A 1 108 ? -5.715 19.406 5.625 1 93.75 108 LEU A O 1
ATOM 769 N N . PRO A 1 109 ? -4.094 19.203 4.141 1 93.19 109 PRO A N 1
ATOM 770 C CA . PRO A 1 109 ? -4.758 20.156 3.25 1 93.19 109 PRO A CA 1
ATOM 771 C C . PRO A 1 109 ? -6.113 19.641 2.75 1 93.19 109 PRO A C 1
ATOM 773 O O . PRO A 1 109 ? -6.348 18.438 2.707 1 93.19 109 PRO A O 1
ATOM 776 N N . ARG A 1 110 ? -6.914 20.562 2.289 1 91.62 110 ARG A N 1
ATOM 777 C CA . ARG A 1 110 ? -8.273 20.266 1.845 1 91.62 110 ARG A CA 1
ATOM 778 C C . ARG A 1 110 ? -8.258 19.359 0.624 1 91.62 110 ARG A C 1
ATOM 780 O O . ARG A 1 110 ? -9.094 18.453 0.507 1 91.62 110 ARG A O 1
ATOM 787 N N . TRP A 1 111 ? -7.402 19.625 -0.26 1 92.31 111 TRP A N 1
ATOM 788 C CA . TRP A 1 111 ? -7.367 18.828 -1.483 1 92.31 111 TRP A CA 1
ATOM 789 C C . TRP A 1 111 ? -7.051 17.375 -1.177 1 92.31 111 TRP A C 1
ATOM 791 O O . TRP A 1 111 ? -7.469 16.469 -1.907 1 92.31 111 TRP A O 1
ATOM 801 N N . TYR A 1 112 ? -6.254 17.188 -0.158 1 95.56 112 TYR A N 1
ATOM 802 C CA . TYR A 1 112 ? -5.926 15.82 0.239 1 95.56 112 TYR A CA 1
ATOM 803 C C . TYR A 1 112 ? -7.16 15.086 0.739 1 95.56 112 TYR A C 1
ATOM 805 O O . TYR A 1 112 ? -7.414 13.945 0.347 1 95.56 112 TYR A O 1
ATOM 813 N N . TRP A 1 113 ? -7.914 15.695 1.586 1 93.94 113 TRP A N 1
ATOM 814 C CA . TRP A 1 113 ? -9.141 15.094 2.094 1 93.94 113 TRP A CA 1
ATOM 815 C C . TRP A 1 113 ? -10.148 14.875 0.969 1 93.94 113 TRP A C 1
ATOM 817 O O . TRP A 1 113 ? -10.875 13.875 0.965 1 93.94 113 TRP A O 1
ATOM 827 N N . ALA A 1 114 ? -10.211 15.805 0.065 1 94 114 ALA A N 1
ATOM 828 C CA . ALA A 1 114 ? -11.078 15.633 -1.1 1 94 114 ALA A CA 1
ATOM 829 C C . ALA A 1 114 ? -10.648 14.438 -1.937 1 94 114 ALA A C 1
ATOM 831 O O . ALA A 1 114 ? -11.492 13.688 -2.447 1 94 114 ALA A O 1
ATOM 832 N N . GLY A 1 115 ? -9.344 14.297 -2.121 1 95.75 115 GLY A N 1
ATOM 833 C CA . GLY A 1 115 ? -8.828 13.133 -2.83 1 95.75 115 GLY A CA 1
ATOM 834 C C . GLY A 1 115 ? -9.148 11.82 -2.141 1 95.75 115 GLY A C 1
ATOM 835 O O . GLY A 1 115 ? -9.516 10.844 -2.793 1 95.75 115 GLY A O 1
ATOM 836 N N . LEU A 1 116 ? -8.945 11.844 -0.842 1 96.12 116 LEU A N 1
ATOM 837 C CA . LEU A 1 116 ? -9.258 10.648 -0.075 1 96.12 116 LEU A CA 1
ATOM 838 C C . LEU A 1 116 ? -10.742 10.312 -0.172 1 96.12 116 LEU A C 1
ATOM 840 O O . LEU A 1 116 ? -11.109 9.141 -0.318 1 96.12 116 LEU A O 1
ATOM 844 N N . ALA A 1 117 ? -11.602 11.359 -0.073 1 95.62 117 ALA A N 1
ATOM 845 C CA . ALA A 1 117 ? -13.047 11.164 -0.193 1 95.62 117 ALA A CA 1
ATOM 846 C C . ALA A 1 117 ? -13.406 10.586 -1.559 1 95.62 117 ALA A C 1
ATOM 848 O O . ALA A 1 117 ? -14.234 9.68 -1.656 1 95.62 117 ALA A O 1
ATOM 849 N N . THR A 1 118 ? -12.812 11.133 -2.564 1 96.75 118 THR A N 1
ATOM 850 C CA . THR A 1 118 ? -13.055 10.625 -3.91 1 96.75 118 THR A CA 1
ATOM 851 C C . THR A 1 118 ? -12.602 9.18 -4.031 1 96.75 118 THR A C 1
ATOM 853 O O . THR A 1 118 ? -13.32 8.336 -4.578 1 96.75 118 THR A O 1
ATOM 856 N N . GLY A 1 119 ? -11.406 8.898 -3.559 1 97 119 GLY A N 1
ATOM 8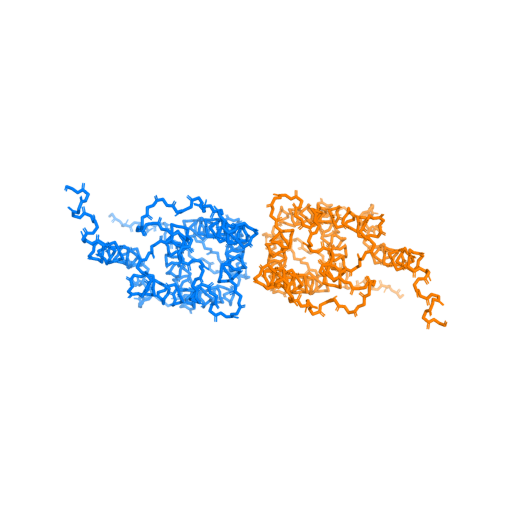57 C CA . GLY A 1 119 ? -10.891 7.535 -3.592 1 97 119 GLY A CA 1
ATOM 858 C C . GLY A 1 119 ? -11.773 6.551 -2.84 1 97 119 GLY A C 1
ATOM 859 O O . GLY A 1 119 ? -12.047 5.457 -3.334 1 97 119 GLY A O 1
ATOM 860 N N . THR A 1 120 ? -12.211 6.93 -1.66 1 96.88 120 THR A N 1
ATOM 861 C CA . THR A 1 120 ? -13.039 6.039 -0.858 1 96.88 120 THR A CA 1
ATOM 862 C C . THR A 1 120 ? -14.43 5.891 -1.477 1 96.88 120 THR A C 1
ATOM 864 O O . THR A 1 120 ? -15.047 4.828 -1.375 1 96.88 120 THR A O 1
ATOM 867 N N . ALA A 1 121 ? -14.914 6.93 -2.111 1 96.06 121 ALA A N 1
ATOM 868 C CA . ALA A 1 121 ? -16.188 6.836 -2.816 1 96.06 121 ALA A CA 1
ATOM 869 C C . ALA A 1 121 ? -16.109 5.844 -3.973 1 96.06 121 ALA A C 1
ATOM 871 O O . ALA A 1 121 ? -17.016 5.027 -4.168 1 96.06 121 ALA A O 1
ATOM 872 N N . LEU A 1 122 ? -15.031 5.949 -4.719 1 97 122 LEU A N 1
ATOM 873 C CA . LEU A 1 122 ? -14.812 4.98 -5.789 1 97 122 LEU A CA 1
ATOM 874 C C . LEU A 1 122 ? -14.695 3.566 -5.23 1 97 122 LEU A C 1
ATOM 876 O O . LEU A 1 122 ? -15.219 2.619 -5.824 1 97 122 LEU A O 1
ATOM 880 N N . GLY A 1 123 ? -14.016 3.471 -4.113 1 96.69 123 GLY A N 1
ATOM 881 C CA . GLY A 1 123 ? -13.938 2.184 -3.441 1 96.69 123 GLY A CA 1
ATOM 882 C C . GLY A 1 123 ? -15.289 1.65 -3.012 1 96.69 123 GLY A C 1
ATOM 883 O O . GLY A 1 123 ? -15.547 0.451 -3.119 1 96.69 123 GLY A O 1
ATOM 884 N N . ALA A 1 124 ? -16.156 2.512 -2.543 1 96 124 ALA A N 1
ATOM 885 C CA . ALA A 1 124 ? -17.484 2.119 -2.111 1 96 124 ALA A CA 1
ATOM 886 C C . ALA A 1 124 ? -18.312 1.587 -3.283 1 96 124 ALA A C 1
ATOM 888 O O . ALA A 1 124 ? -19.016 0.581 -3.154 1 96 124 ALA A O 1
ATOM 889 N N . VAL A 1 125 ? -18.203 2.252 -4.379 1 96.62 125 VAL A N 1
ATOM 890 C CA . VAL A 1 125 ? -18.906 1.807 -5.574 1 96.62 125 VAL A CA 1
ATOM 891 C C . VAL A 1 125 ? -18.406 0.424 -5.988 1 96.62 125 VAL A C 1
ATOM 893 O O . VAL A 1 125 ? -19.203 -0.464 -6.301 1 96.62 125 VAL A O 1
ATOM 896 N N . PHE A 1 126 ? -17.156 0.278 -6.02 1 97 126 PHE A N 1
ATOM 897 C CA . PHE A 1 126 ? -16.531 -0.987 -6.387 1 97 126 PHE A CA 1
ATOM 898 C C . PHE A 1 126 ? -16.953 -2.098 -5.43 1 97 126 PHE A C 1
ATOM 900 O O . PHE A 1 126 ? -17.281 -3.205 -5.859 1 97 126 PHE A O 1
ATOM 907 N N . VAL A 1 127 ? -16.969 -1.807 -4.152 1 94.94 127 VAL A N 1
ATOM 908 C CA . VAL A 1 127 ? -17.344 -2.773 -3.127 1 94.94 127 VAL A CA 1
ATOM 909 C C . VAL A 1 127 ? -18.797 -3.195 -3.334 1 94.94 127 VAL A C 1
ATOM 911 O O . VAL A 1 127 ? -19.141 -4.371 -3.174 1 94.94 127 VAL A O 1
ATOM 914 N N . HIS A 1 128 ? -19.688 -2.275 -3.648 1 95.5 128 HIS A N 1
ATOM 915 C CA . HIS A 1 128 ? -21.094 -2.617 -3.893 1 95.5 128 HIS A CA 1
ATOM 916 C C . HIS A 1 128 ? -21.219 -3.549 -5.094 1 95.5 128 HIS A C 1
ATOM 918 O O . HIS A 1 128 ? -22.047 -4.465 -5.082 1 95.5 128 HIS A O 1
ATOM 924 N N . TRP A 1 129 ? -20.469 -3.213 -6.094 1 95.44 129 TRP A N 1
ATOM 925 C CA . TRP A 1 129 ? -20.453 -4.105 -7.25 1 95.44 129 TRP A CA 1
ATOM 926 C C . TRP A 1 129 ? -20 -5.508 -6.852 1 95.44 129 TRP A C 1
ATOM 928 O O . TRP A 1 129 ? -20.609 -6.5 -7.266 1 95.44 129 TRP A O 1
ATOM 938 N N . LEU A 1 130 ? -19 -5.672 -6.047 1 94.19 130 LEU A N 1
ATOM 939 C CA . LEU A 1 130 ? -18.484 -6.969 -5.613 1 94.19 130 LEU A CA 1
ATOM 940 C C . LEU A 1 130 ? -19.5 -7.688 -4.73 1 94.19 130 LEU A C 1
ATOM 942 O O . LEU A 1 130 ? -19.625 -8.914 -4.789 1 94.19 130 LEU A O 1
ATOM 946 N N . ILE A 1 131 ? -20.172 -6.918 -3.832 1 93.88 131 ILE A N 1
ATOM 947 C CA . ILE A 1 131 ? -21.203 -7.5 -2.986 1 93.88 131 ILE A CA 1
ATOM 948 C C . ILE A 1 131 ? -22.297 -8.125 -3.859 1 93.88 131 ILE A C 1
ATOM 950 O O . ILE A 1 131 ? -22.719 -9.258 -3.617 1 93.88 131 ILE A O 1
ATOM 954 N N . PHE A 1 132 ? -22.719 -7.41 -4.902 1 94.31 132 PHE A N 1
ATOM 955 C CA . PHE A 1 132 ? -23.734 -7.91 -5.82 1 94.31 132 PHE A CA 1
ATOM 956 C C . PHE A 1 132 ? -23.266 -9.195 -6.496 1 94.31 132 PHE A C 1
ATOM 958 O O . PHE A 1 132 ? -24.031 -10.164 -6.582 1 94.31 132 PHE A O 1
ATOM 965 N N . GLN A 1 133 ? -22.016 -9.156 -6.949 1 93.31 133 GLN A N 1
ATOM 966 C CA . GLN A 1 133 ? -21.469 -10.336 -7.613 1 93.31 133 GLN A CA 1
ATOM 967 C C . GLN A 1 133 ? -21.391 -11.516 -6.656 1 93.31 133 GLN A C 1
ATOM 969 O O . GLN A 1 133 ? -21.703 -12.648 -7.027 1 93.31 133 GLN A O 1
ATOM 974 N N . SER A 1 134 ? -21 -11.328 -5.414 1 92.19 134 SER A N 1
ATOM 975 C CA . SER A 1 134 ? -20.828 -12.398 -4.434 1 92.19 134 SER A CA 1
ATOM 976 C C . SER A 1 134 ? -22.172 -13.016 -4.047 1 92.19 134 SER A C 1
ATOM 978 O O . SER A 1 134 ? -22.281 -14.234 -3.895 1 92.19 134 SER A O 1
ATOM 980 N N . LEU A 1 135 ? -23.188 -12.25 -3.932 1 90.62 135 LEU A N 1
ATOM 981 C CA . LEU A 1 135 ? -24.484 -12.719 -3.451 1 90.62 135 LEU A CA 1
ATOM 982 C C . LEU A 1 135 ? -25.281 -13.344 -4.582 1 90.62 135 LEU A C 1
ATOM 984 O O . LEU A 1 135 ? -25.891 -14.406 -4.406 1 90.62 135 LEU A O 1
ATOM 988 N N . TYR A 1 136 ? -25.219 -12.812 -5.824 1 92 136 TYR A N 1
ATOM 989 C CA . TYR A 1 136 ? -26.188 -13.203 -6.844 1 92 136 TYR A CA 1
ATOM 990 C C . TYR A 1 136 ? -25.516 -13.961 -7.977 1 92 136 TYR A C 1
ATOM 992 O O . TYR A 1 136 ? -26.188 -14.609 -8.781 1 92 136 TYR A O 1
ATOM 1000 N N . ARG A 1 137 ? -24.281 -13.898 -8.094 1 91.31 137 ARG A N 1
ATOM 1001 C CA . ARG A 1 137 ? -23.594 -14.594 -9.18 1 91.31 137 ARG A CA 1
ATOM 1002 C C . ARG A 1 137 ? -22.734 -15.734 -8.648 1 91.31 137 ARG A C 1
ATOM 1004 O O . ARG A 1 137 ? -22.844 -16.875 -9.125 1 91.31 137 ARG A O 1
ATOM 1011 N N . ILE A 1 138 ? -21.953 -15.516 -7.625 1 89.81 138 ILE A N 1
ATOM 1012 C CA . ILE A 1 138 ? -21.016 -16.516 -7.113 1 89.81 138 ILE A CA 1
ATOM 1013 C C . ILE A 1 138 ? -21.719 -17.391 -6.074 1 89.81 138 ILE A C 1
ATOM 1015 O O . ILE A 1 138 ? -21.531 -18.609 -6.051 1 89.81 138 ILE A O 1
ATOM 1019 N N . GLY A 1 139 ? -22.469 -16.719 -5.215 1 91.44 139 GLY A N 1
ATOM 1020 C CA . GLY A 1 139 ? -23.188 -17.453 -4.184 1 91.44 139 GLY A CA 1
ATOM 1021 C C . GLY A 1 139 ? -22.312 -17.859 -3.023 1 91.44 139 GLY A C 1
ATOM 1022 O O . GLY A 1 139 ? -22.5 -18.938 -2.449 1 91.44 139 GLY A O 1
ATOM 1023 N N . ALA A 1 140 ? -21.266 -17.172 -2.818 1 91.5 140 ALA A N 1
ATOM 1024 C CA . ALA A 1 140 ? -20.344 -17.422 -1.708 1 91.5 140 ALA A CA 1
ATOM 1025 C C . ALA A 1 140 ? -19.828 -16.109 -1.127 1 91.5 140 ALA A C 1
ATOM 1027 O O . ALA A 1 140 ? -19.703 -15.109 -1.84 1 91.5 140 ALA A O 1
ATOM 1028 N N . LEU A 1 141 ? -19.625 -16.156 0.168 1 92 141 LEU A N 1
ATOM 1029 C CA . LEU A 1 141 ? -19.109 -14.977 0.868 1 92 141 LEU A CA 1
ATOM 1030 C C . LEU A 1 141 ? -17.688 -15.211 1.347 1 92 141 LEU A C 1
ATOM 1032 O O . LEU A 1 141 ? -17.359 -16.297 1.812 1 92 141 LEU A O 1
ATOM 1036 N N . CYS A 1 142 ? -16.891 -14.258 1.132 1 92.75 142 CYS A N 1
ATOM 1037 C CA . CYS A 1 142 ? -15.508 -14.273 1.605 1 92.75 142 CYS A CA 1
ATOM 1038 C C . CYS A 1 142 ? -15.344 -13.406 2.852 1 92.75 142 CYS A C 1
ATOM 1040 O O . CYS A 1 142 ? -15.523 -12.195 2.795 1 92.75 142 CYS A O 1
ATOM 1042 N N . PRO A 1 143 ? -15.023 -14.023 4.02 1 94.44 143 PRO A N 1
ATOM 1043 C CA . PRO A 1 143 ? -14.953 -13.281 5.277 1 94.44 143 PRO A CA 1
ATOM 1044 C C . PRO A 1 143 ? -14.031 -12.07 5.195 1 94.44 143 PRO A C 1
ATOM 1046 O O . PRO A 1 143 ? -14.359 -11 5.727 1 94.44 143 PRO A O 1
ATOM 1049 N N . TYR A 1 144 ? -12.875 -12.18 4.633 1 95.25 144 TYR A N 1
ATOM 1050 C CA . TYR A 1 144 ? -11.953 -11.055 4.523 1 95.25 144 TYR A CA 1
ATOM 1051 C C . TYR A 1 144 ? -12.523 -9.969 3.619 1 95.25 144 TYR A C 1
ATOM 1053 O O . TYR A 1 144 ? -12.312 -8.781 3.857 1 95.25 144 TYR A O 1
ATOM 1061 N N . CYS A 1 145 ? -13.25 -10.383 2.566 1 94.94 145 CYS A N 1
ATOM 1062 C CA . CYS A 1 145 ? -13.938 -9.398 1.744 1 94.94 145 CYS A CA 1
ATOM 1063 C C . CYS A 1 145 ? -14.992 -8.648 2.557 1 94.94 145 CYS A C 1
ATOM 1065 O O . CYS A 1 145 ? -15.188 -7.445 2.373 1 94.94 145 CYS A O 1
ATOM 1067 N N . MET A 1 146 ? -15.656 -9.383 3.396 1 95 146 MET A N 1
ATOM 1068 C CA . MET A 1 146 ? -16.672 -8.766 4.23 1 95 146 MET A CA 1
ATOM 1069 C C . MET A 1 146 ? -16.062 -7.734 5.172 1 95 146 MET A C 1
ATOM 1071 O O . MET A 1 146 ? -16.688 -6.703 5.449 1 95 146 MET A O 1
ATOM 1075 N N . VAL A 1 147 ? -14.898 -8.039 5.703 1 95.69 147 VAL A N 1
ATOM 1076 C CA . VAL A 1 147 ? -14.195 -7.062 6.527 1 95.69 147 VAL A CA 1
ATOM 1077 C C . VAL A 1 147 ? -13.922 -5.801 5.711 1 95.69 147 VAL A C 1
ATOM 1079 O O . VAL A 1 147 ? -14.148 -4.688 6.188 1 95.69 147 VAL A O 1
ATOM 1082 N N . VAL A 1 148 ? -13.469 -5.941 4.484 1 96.38 148 VAL A N 1
ATOM 1083 C CA . VAL A 1 148 ? -13.156 -4.816 3.609 1 96.38 148 VAL A CA 1
ATOM 1084 C C . VAL A 1 148 ? -14.43 -4.023 3.318 1 96.38 148 VAL A C 1
ATOM 1086 O O . VAL A 1 148 ? -14.422 -2.791 3.344 1 96.38 148 VAL A O 1
ATOM 1089 N N . TRP A 1 149 ? -15.562 -4.742 3.111 1 95.31 149 TRP A N 1
ATOM 1090 C CA . TRP A 1 149 ? -16.844 -4.062 2.928 1 95.31 149 TRP A CA 1
ATOM 1091 C C . TRP A 1 149 ? -17.188 -3.221 4.148 1 95.31 149 TRP A C 1
ATOM 1093 O O . TRP A 1 149 ? -17.562 -2.051 4.02 1 95.31 149 TRP A O 1
ATOM 1103 N N . ALA A 1 150 ? -17 -3.842 5.238 1 94.88 150 ALA A N 1
ATOM 1104 C CA . ALA A 1 150 ? -17.406 -3.246 6.508 1 94.88 150 ALA A CA 1
ATOM 1105 C C . ALA A 1 150 ? -16.609 -1.98 6.805 1 94.88 150 ALA A C 1
ATOM 1107 O O . ALA A 1 150 ? -17.125 -1.047 7.422 1 94.88 150 ALA A O 1
ATOM 1108 N N . VAL A 1 151 ? -15.422 -1.932 6.383 1 96.19 151 VAL A N 1
ATOM 1109 C CA . VAL A 1 151 ? -14.602 -0.779 6.746 1 96.19 151 VAL A CA 1
ATOM 1110 C C . VAL A 1 151 ? -14.68 0.277 5.645 1 96.19 151 VAL A C 1
ATOM 1112 O O . VAL A 1 151 ? -14.57 1.475 5.914 1 96.19 151 VAL A O 1
ATOM 1115 N N . THR A 1 152 ? -14.883 -0.075 4.449 1 96.81 152 THR A N 1
ATOM 1116 C CA . THR A 1 152 ? -14.852 0.847 3.32 1 96.81 152 THR A CA 1
ATOM 1117 C C . THR A 1 152 ? -16.062 1.781 3.348 1 96.81 152 THR A C 1
ATOM 1119 O O . THR A 1 152 ? -15.922 2.982 3.109 1 96.81 152 THR A O 1
ATOM 1122 N N . ILE A 1 153 ? -17.172 1.293 3.703 1 94.31 153 ILE A N 1
ATOM 1123 C CA . ILE A 1 153 ? -18.406 2.074 3.607 1 94.31 153 ILE A CA 1
ATOM 1124 C C . ILE A 1 153 ? -18.406 3.162 4.68 1 94.31 153 ILE A C 1
ATOM 1126 O O . ILE A 1 153 ? -18.562 4.348 4.371 1 94.31 153 ILE A O 1
ATOM 1130 N N . PRO A 1 154 ? -18.234 2.781 5.977 1 93.56 154 PRO A N 1
ATOM 1131 C CA . PRO A 1 154 ? -18.141 3.863 6.961 1 93.56 154 PRO A CA 1
ATOM 1132 C C . PRO A 1 154 ? -17 4.84 6.648 1 93.56 154 PRO A C 1
ATOM 1134 O O . PRO A 1 154 ? -17.125 6.039 6.926 1 93.56 154 PRO A O 1
ATOM 1137 N N . LEU A 1 155 ? -15.945 4.328 6.141 1 95.12 155 LEU A N 1
ATOM 1138 C CA . LEU A 1 155 ? -14.828 5.195 5.781 1 95.12 155 LEU A CA 1
ATOM 1139 C C . LEU A 1 155 ? -15.242 6.203 4.715 1 95.12 155 LEU A C 1
ATOM 1141 O O . LEU A 1 155 ? -14.883 7.383 4.801 1 95.12 155 LEU A O 1
ATOM 1145 N N . ALA A 1 156 ? -15.922 5.773 3.754 1 95.5 156 ALA A N 1
ATOM 1146 C CA . ALA A 1 156 ? -16.391 6.66 2.691 1 95.5 156 ALA A CA 1
ATOM 1147 C C . ALA A 1 156 ? -17.297 7.754 3.246 1 95.5 156 ALA A C 1
ATOM 1149 O O . ALA A 1 156 ? -17.203 8.914 2.832 1 95.5 156 ALA A O 1
ATOM 1150 N N . VAL A 1 157 ? -18.125 7.43 4.195 1 92.12 157 VAL A N 1
ATOM 1151 C CA . VAL A 1 157 ? -19.047 8.398 4.793 1 92.12 157 VAL A CA 1
ATOM 1152 C C . VAL A 1 157 ? -18.25 9.414 5.613 1 92.12 157 VAL A C 1
ATOM 1154 O O . VAL A 1 157 ? -18.453 10.625 5.473 1 92.12 157 VAL A O 1
ATOM 1157 N N . VAL A 1 158 ? -17.375 8.93 6.41 1 91.31 158 VAL A N 1
ATOM 1158 C CA . VAL A 1 158 ? -16.594 9.797 7.281 1 91.31 158 VAL A CA 1
ATOM 1159 C C . VAL A 1 158 ? -15.75 10.75 6.434 1 91.31 158 VAL A C 1
ATOM 1161 O O . VAL A 1 158 ? -15.727 11.961 6.688 1 91.31 158 VAL A O 1
ATOM 1164 N N . THR A 1 159 ? -15.086 10.242 5.441 1 93.25 159 THR A N 1
ATOM 1165 C CA . THR A 1 159 ? -14.234 11.078 4.613 1 93.25 159 THR A CA 1
ATOM 1166 C C . THR A 1 159 ? -15.062 12.047 3.783 1 93.25 159 THR A C 1
ATOM 1168 O O . THR A 1 159 ? -14.633 13.172 3.51 1 93.25 159 THR A O 1
ATOM 1171 N N . ALA A 1 160 ? -16.203 11.648 3.398 1 90.94 160 ALA A N 1
ATOM 1172 C CA . ALA A 1 160 ? -17.094 12.547 2.668 1 90.94 160 ALA A CA 1
ATOM 1173 C C . ALA A 1 160 ? -17.516 13.727 3.537 1 90.94 160 ALA A C 1
ATOM 1175 O O . ALA A 1 160 ? -17.547 14.875 3.076 1 90.94 160 ALA A O 1
ATOM 1176 N N . VAL A 1 161 ? -17.859 13.438 4.754 1 87.81 161 VAL A N 1
ATOM 1177 C CA . VAL A 1 161 ? -18.281 14.484 5.684 1 87.81 161 VAL A CA 1
ATOM 1178 C C . VAL A 1 161 ? -17.125 15.453 5.922 1 87.81 161 VAL A C 1
ATOM 1180 O O . VAL A 1 161 ? -17.312 16.672 5.91 1 87.81 161 VAL A O 1
ATOM 1183 N N . ILE A 1 162 ? -15.969 14.914 6.082 1 86.81 162 ILE A N 1
ATOM 1184 C CA . ILE A 1 162 ? -14.797 15.75 6.316 1 86.81 162 ILE A CA 1
ATOM 1185 C C . ILE A 1 162 ? -14.555 16.641 5.105 1 86.81 162 ILE A C 1
ATOM 1187 O O . ILE A 1 162 ? -14.344 17.859 5.25 1 86.81 162 ILE A O 1
ATOM 1191 N N . ALA A 1 163 ? -14.617 16.094 3.961 1 88.19 163 ALA A N 1
ATOM 1192 C CA . ALA A 1 163 ? -14.359 16.828 2.732 1 88.19 163 ALA A CA 1
ATOM 1193 C C . ALA A 1 163 ? -15.43 17.891 2.494 1 88.19 163 ALA A C 1
ATOM 1195 O O . ALA A 1 163 ? -15.125 19 2.035 1 88.19 163 ALA A O 1
ATOM 1196 N N . LEU A 1 164 ? -16.641 17.625 2.789 1 83.75 164 LEU A N 1
ATOM 1197 C CA . LEU A 1 164 ? -17.75 18.547 2.572 1 83.75 164 LEU A CA 1
ATOM 1198 C C . LEU A 1 164 ? -17.688 19.688 3.584 1 83.75 164 LEU A C 1
ATOM 1200 O O . LEU A 1 164 ? -17.984 20.844 3.244 1 83.75 164 LEU A O 1
ATOM 1204 N N . ARG A 1 165 ? -17.328 19.344 4.73 1 80.38 165 ARG A N 1
ATOM 1205 C CA . ARG A 1 165 ? -17.203 20.375 5.75 1 80.38 165 ARG A CA 1
ATOM 1206 C C . ARG A 1 165 ? -16.031 21.312 5.434 1 80.38 165 ARG A C 1
ATOM 1208 O O . ARG A 1 165 ? -16.094 22.516 5.715 1 80.38 165 ARG A O 1
ATOM 1215 N N . ALA A 1 166 ? -15.039 20.719 4.949 1 76.38 166 ALA A N 1
ATOM 1216 C CA . ALA A 1 166 ? -13.891 21.531 4.566 1 76.38 166 ALA A CA 1
ATOM 1217 C C . ALA A 1 166 ? -14.258 22.5 3.445 1 76.38 166 ALA A C 1
ATOM 1219 O O . ALA A 1 166 ? -13.727 23.625 3.383 1 76.38 166 ALA A O 1
ATOM 1220 N N . ARG A 1 167 ? -15.062 22.094 2.545 1 72.94 167 ARG A N 1
ATOM 1221 C CA . ARG A 1 167 ? -15.484 22.953 1.438 1 72.94 167 ARG A CA 1
ATOM 1222 C C . ARG A 1 167 ? -16.484 24 1.905 1 72.94 167 ARG A C 1
ATOM 1224 O O . ARG A 1 167 ? -16.5 25.125 1.394 1 72.94 167 ARG A O 1
ATOM 1231 N N . ALA A 1 168 ? -17.422 23.562 2.771 1 64.31 168 ALA A N 1
ATOM 1232 C CA . ALA A 1 168 ? -18.453 24.484 3.238 1 64.31 168 ALA A CA 1
ATOM 1233 C C . ALA A 1 168 ? -17.844 25.562 4.129 1 64.31 168 ALA A C 1
ATOM 1235 O O . ALA A 1 168 ? -18.406 26.656 4.242 1 64.31 168 ALA A O 1
ATOM 1236 N N . GLY A 1 169 ? -16.609 25.844 4.168 1 53 169 GLY A N 1
ATOM 1237 C CA . GLY A 1 169 ? -16.094 26.938 4.98 1 53 169 GLY A CA 1
ATOM 1238 C C . GLY A 1 169 ? -16.969 27.266 6.168 1 53 169 GLY A C 1
ATOM 1239 O O . GLY A 1 169 ? -17.781 26.438 6.598 1 53 169 GLY A O 1
ATOM 1240 N N . ASP A 1 170 ? -17.188 28.844 6.574 1 45.16 170 ASP A N 1
ATOM 1241 C CA . ASP A 1 170 ? -17.938 29.688 7.504 1 45.16 170 ASP A CA 1
ATOM 1242 C C . ASP A 1 170 ? -19.422 29.328 7.48 1 45.16 170 ASP A C 1
ATOM 1244 O O . ASP A 1 170 ? -20.234 29.984 8.125 1 45.16 170 ASP A O 1
ATOM 1248 N N . ALA A 1 171 ? -20 29.047 6.309 1 44.06 171 ALA A N 1
ATOM 1249 C CA . ALA A 1 171 ? -21.438 29.297 6.234 1 44.06 171 ALA A CA 1
ATOM 1250 C C . ALA A 1 171 ? -22.219 28.281 7.062 1 44.06 171 ALA A C 1
ATOM 1252 O O . ALA A 1 171 ? -21.859 27.094 7.105 1 44.06 171 ALA A O 1
ATOM 1253 N N . ASP A 1 172 ? -23.062 28.625 7.996 1 43.91 172 ASP A N 1
ATOM 1254 C CA . ASP A 1 172 ? -23.906 28.078 9.055 1 43.91 172 ASP A CA 1
ATOM 1255 C C . ASP A 1 172 ? -24.438 26.688 8.68 1 43.91 172 ASP A C 1
ATOM 1257 O O . ASP A 1 172 ? -24.312 25.75 9.461 1 43.91 172 ASP A O 1
ATOM 1261 N N . ALA A 1 173 ? -25.828 26.516 8.203 1 44.31 173 ALA A N 1
ATOM 1262 C CA . ALA A 1 173 ? -27.094 25.812 8.43 1 44.31 173 ALA A CA 1
ATOM 1263 C C . ALA A 1 173 ? -27.188 24.594 7.527 1 44.31 173 ALA A C 1
ATOM 1265 O O . ALA A 1 173 ? -28.172 23.828 7.605 1 44.31 173 ALA A O 1
ATOM 1266 N N . GLY A 1 174 ? -26.625 24.344 6.246 1 42.28 174 GLY A N 1
ATOM 1267 C CA . GLY A 1 174 ? -27.438 23.594 5.297 1 42.28 174 GLY A CA 1
ATOM 1268 C C . GLY A 1 174 ? -27.156 22.094 5.332 1 42.28 174 GLY A C 1
ATOM 1269 O O . GLY A 1 174 ? -26.781 21.547 6.375 1 42.28 174 GLY A O 1
ATOM 1270 N N . PRO A 1 175 ? -26.969 21.344 4.168 1 49.31 175 PRO A N 1
ATOM 1271 C CA . PRO A 1 175 ? -26.969 19.906 3.895 1 49.31 175 PRO A CA 1
ATOM 1272 C C . PRO A 1 175 ? -25.828 19.172 4.59 1 49.31 175 PRO A C 1
ATOM 1274 O O . PRO A 1 175 ? -25.891 17.969 4.789 1 49.31 175 PRO A O 1
ATOM 1277 N N . GLY A 1 176 ? -24.719 19.75 4.836 1 51.41 176 GLY A N 1
ATOM 1278 C CA . GLY A 1 176 ? -23.609 19.156 5.559 1 51.41 176 GLY A CA 1
ATOM 1279 C C . GLY A 1 176 ? -23.953 18.766 6.98 1 51.41 176 GLY A C 1
ATOM 1280 O O . GLY A 1 176 ? -23.453 17.766 7.496 1 51.41 176 GLY A O 1
ATOM 1281 N N . ASN A 1 177 ? -24.734 19.656 7.695 1 53.69 177 ASN A N 1
ATOM 1282 C CA . ASN A 1 177 ? -25.219 19.344 9.031 1 53.69 177 ASN A CA 1
ATOM 1283 C C . ASN A 1 177 ? -26.078 18.078 9.031 1 53.69 177 ASN A C 1
ATOM 1285 O O . ASN A 1 177 ? -26.031 17.281 9.969 1 53.69 177 ASN A O 1
ATOM 1289 N N . ILE A 1 178 ? -26.859 18 7.996 1 52.09 178 ILE A N 1
ATOM 1290 C CA . ILE A 1 178 ? -27.734 16.844 7.906 1 52.09 178 ILE A CA 1
ATOM 1291 C C . ILE A 1 178 ? -26.906 15.57 7.734 1 52.09 178 ILE A C 1
ATOM 1293 O O . ILE A 1 178 ? -27.172 14.562 8.383 1 52.09 178 ILE A O 1
ATOM 1297 N N . VAL A 1 179 ? -25.891 15.68 6.84 1 54.38 179 VAL A N 1
ATOM 1298 C CA . VAL A 1 179 ? -25.078 14.492 6.594 1 54.38 179 VAL A CA 1
ATOM 1299 C C . VAL A 1 179 ? -24.312 14.125 7.859 1 54.38 179 VAL A C 1
ATOM 1301 O O . VAL A 1 179 ? -24.172 12.945 8.188 1 54.38 179 VAL A O 1
ATOM 1304 N N . HIS A 1 180 ? -23.922 15.203 8.562 1 56.5 180 HIS A N 1
ATOM 1305 C CA . HIS A 1 180 ? -23.188 14.961 9.797 1 56.5 180 HIS A CA 1
ATOM 1306 C C . HIS A 1 180 ? -24.062 14.273 10.836 1 56.5 180 HIS A C 1
ATOM 1308 O O . HIS A 1 180 ? -23.609 13.375 11.547 1 56.5 180 HIS A O 1
ATOM 1314 N N . GLN A 1 181 ? -25.328 14.742 10.914 1 56.06 181 GLN A N 1
ATOM 1315 C CA . GLN A 1 181 ? -26.234 14.172 11.906 1 56.06 181 GLN A CA 1
ATOM 1316 C C . GLN A 1 181 ? -26.672 12.766 11.508 1 56.06 181 GLN A C 1
ATOM 1318 O O . GLN A 1 181 ? -26.922 11.922 12.375 1 56.06 181 GLN A O 1
ATOM 1323 N N . TRP A 1 182 ? -26.672 12.562 10.188 1 59.5 182 TRP A N 1
ATOM 1324 C CA . TRP A 1 182 ? -27.266 11.305 9.742 1 59.5 182 TRP A CA 1
ATOM 1325 C C . TRP A 1 182 ? -26.188 10.32 9.297 1 59.5 182 TRP A C 1
ATOM 1327 O O . TRP A 1 182 ? -26.5 9.234 8.805 1 59.5 182 TRP A O 1
ATOM 1337 N N . ARG A 1 183 ? -25 10.688 9.516 1 66.69 183 ARG A N 1
ATOM 1338 C CA . ARG A 1 183 ? -23.922 9.859 8.992 1 66.69 183 ARG A CA 1
ATOM 1339 C C . ARG A 1 183 ? -23.938 8.477 9.617 1 66.69 183 ARG A C 1
ATOM 1341 O O . ARG A 1 183 ? -23.844 7.465 8.914 1 66.69 183 ARG A O 1
ATOM 1348 N N . TRP A 1 184 ? -24.188 8.391 10.859 1 74.62 184 TRP A N 1
ATOM 1349 C CA . TRP A 1 184 ? -24.156 7.09 11.516 1 74.62 184 TRP A CA 1
ATOM 1350 C C . TRP A 1 184 ? -25.422 6.297 11.227 1 74.62 184 TRP A C 1
ATOM 1352 O O . TRP A 1 184 ? -25.406 5.066 11.172 1 74.62 184 TRP A O 1
ATOM 1362 N N . SER A 1 185 ? -26.438 7.102 10.953 1 77.44 185 SER A N 1
ATOM 1363 C CA . SER A 1 185 ? -27.688 6.434 10.594 1 77.44 185 SER A CA 1
ATOM 1364 C C . SER A 1 185 ? -27.594 5.789 9.219 1 77.44 185 SER A C 1
ATOM 1366 O O . SER A 1 185 ? -28.109 4.688 9.008 1 77.44 185 SER A O 1
ATOM 1368 N N . LEU A 1 186 ? -26.875 6.418 8.328 1 81.62 186 LEU A N 1
ATOM 1369 C CA . LEU A 1 186 ? -26.703 5.883 6.98 1 81.62 186 LEU A CA 1
ATOM 1370 C C . LEU A 1 186 ? -25.859 4.617 7.004 1 81.62 186 LEU A C 1
ATOM 1372 O O . LEU A 1 186 ? -26.172 3.641 6.32 1 81.62 186 LEU A O 1
ATOM 1376 N N . VAL A 1 187 ? -24.859 4.629 7.809 1 86.44 187 VAL A N 1
ATOM 1377 C CA . VAL A 1 187 ? -23.984 3.473 7.934 1 86.44 187 VAL A CA 1
ATOM 1378 C C . VAL A 1 187 ? -24.75 2.311 8.57 1 86.44 187 VAL A C 1
ATOM 1380 O O . VAL A 1 187 ? -24.656 1.173 8.102 1 86.44 187 VAL A O 1
ATOM 1383 N N . ALA A 1 188 ? -25.578 2.656 9.586 1 87.88 188 ALA A N 1
ATOM 1384 C CA . ALA A 1 188 ? -26.359 1.621 10.258 1 87.88 188 ALA A CA 1
ATOM 1385 C C . ALA A 1 188 ? -27.391 1.016 9.305 1 87.88 188 ALA A C 1
ATOM 1387 O O . ALA A 1 188 ? -27.594 -0.201 9.289 1 87.88 188 ALA A O 1
ATOM 1388 N N . LEU A 1 189 ? -27.984 1.859 8.594 1 88.25 189 LEU A N 1
ATOM 1389 C CA . LEU A 1 189 ? -28.969 1.394 7.617 1 88.25 189 LEU A CA 1
ATOM 1390 C C . LEU A 1 189 ? -28.297 0.509 6.566 1 88.25 189 LEU A C 1
ATOM 1392 O O . LEU A 1 189 ? -28.875 -0.503 6.152 1 88.25 189 LEU A O 1
ATOM 1396 N N . TRP A 1 190 ? -27.156 0.898 6.129 1 89.75 190 TRP A N 1
ATOM 1397 C CA . TRP A 1 190 ? -26.438 0.114 5.137 1 89.75 190 TRP A CA 1
ATOM 1398 C C . TRP A 1 190 ? -26.094 -1.273 5.676 1 89.75 190 TRP A C 1
ATOM 1400 O O . TRP A 1 190 ? -26.312 -2.279 4.996 1 89.75 190 TRP A O 1
ATOM 1410 N N . PHE A 1 191 ? -25.641 -1.37 6.914 1 91.94 191 PHE A N 1
ATOM 1411 C CA . PHE A 1 191 ? -25.281 -2.652 7.508 1 91.94 191 PHE A CA 1
ATOM 1412 C C . PHE A 1 191 ? -26.516 -3.529 7.684 1 91.94 191 PHE A C 1
ATOM 1414 O O . PHE A 1 191 ? -26.469 -4.742 7.461 1 91.94 191 PHE A O 1
ATOM 1421 N N . THR A 1 192 ? -27.625 -2.887 8.141 1 91.19 192 THR A N 1
ATOM 1422 C CA . THR A 1 192 ? -28.859 -3.637 8.312 1 91.19 192 THR A CA 1
ATOM 1423 C C . THR A 1 192 ? -29.344 -4.203 6.984 1 91.19 192 THR A C 1
ATOM 1425 O O . THR A 1 192 ? -29.719 -5.375 6.902 1 91.19 192 THR A O 1
ATOM 1428 N N . ALA A 1 193 ? -29.25 -3.404 5.988 1 91.12 193 ALA A N 1
ATOM 1429 C CA . ALA A 1 193 ? -29.6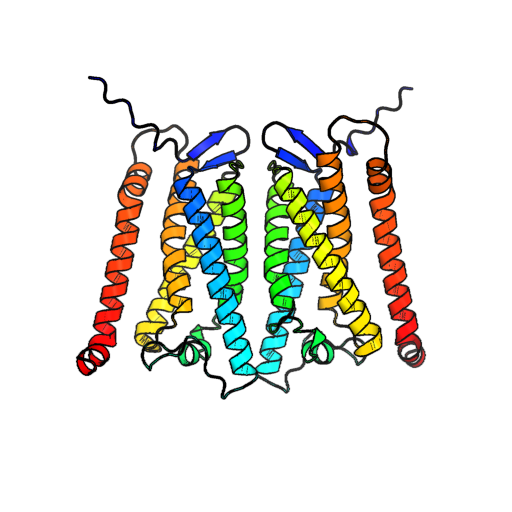25 -3.852 4.652 1 91.12 193 ALA A CA 1
ATOM 1430 C C . ALA A 1 193 ? -28.734 -4.996 4.18 1 91.12 193 ALA A C 1
ATOM 1432 O O . ALA A 1 193 ? -29.219 -5.969 3.598 1 91.12 193 ALA A O 1
ATOM 1433 N N . LEU A 1 194 ? -27.453 -4.859 4.375 1 90.31 194 LEU A N 1
ATOM 1434 C CA . LEU A 1 194 ? -26.516 -5.883 3.957 1 90.31 194 LEU A CA 1
ATOM 1435 C C . LEU A 1 194 ? -26.781 -7.203 4.672 1 90.31 194 LEU A C 1
ATOM 1437 O O . LEU A 1 194 ? -26.828 -8.258 4.039 1 90.31 194 LEU A O 1
ATOM 1441 N N . VAL A 1 195 ? -27.016 -7.16 5.969 1 90.69 195 VAL A N 1
ATOM 1442 C CA . VAL A 1 195 ? -27.281 -8.352 6.758 1 90.69 195 VAL A CA 1
ATOM 1443 C C . VAL A 1 195 ? -28.578 -9.008 6.281 1 90.69 195 VAL A C 1
ATOM 1445 O O . VAL A 1 195 ? -28.656 -10.227 6.148 1 90.69 195 VAL A O 1
ATOM 1448 N N . LEU A 1 196 ? -29.562 -8.164 6.016 1 90.06 196 LEU A N 1
ATOM 1449 C CA . LEU A 1 196 ? -30.844 -8.672 5.535 1 90.06 196 LEU A CA 1
ATOM 1450 C C . LEU A 1 196 ? -30.688 -9.344 4.176 1 90.06 196 LEU A C 1
ATOM 1452 O O . LEU A 1 196 ? -31.25 -10.414 3.936 1 90.06 196 LEU A O 1
ATOM 1456 N N . LEU A 1 197 ? -29.891 -8.688 3.32 1 89.94 197 LEU A N 1
ATOM 1457 C CA . LEU A 1 197 ? -29.656 -9.258 1.998 1 89.94 197 LEU A CA 1
ATOM 1458 C C . LEU A 1 197 ? -28.969 -10.609 2.105 1 89.94 197 LEU A C 1
ATOM 1460 O O . LEU A 1 197 ? -29.328 -11.555 1.396 1 89.94 197 LEU A O 1
ATOM 1464 N N . ILE A 1 198 ? -27.984 -10.734 2.982 1 88.75 198 ILE A N 1
ATOM 1465 C CA . ILE A 1 198 ? -27.234 -11.969 3.18 1 88.75 198 ILE A CA 1
ATOM 1466 C C . ILE A 1 198 ? -28.156 -13.047 3.748 1 88.75 198 ILE A C 1
ATOM 1468 O O . ILE A 1 198 ? -28.125 -14.195 3.305 1 88.75 198 ILE A O 1
ATOM 1472 N N . LEU A 1 199 ? -29.031 -12.664 4.703 1 87.44 199 LEU A N 1
ATOM 1473 C CA . LEU A 1 199 ? -29.938 -13.609 5.336 1 87.44 199 LEU A CA 1
ATOM 1474 C C . LEU A 1 199 ? -30.969 -14.133 4.328 1 87.44 199 LEU A C 1
ATOM 1476 O O . LEU A 1 199 ? -31.25 -15.328 4.297 1 87.44 199 LEU A O 1
ATOM 1480 N N . VAL A 1 200 ? -31.422 -13.297 3.482 1 86.06 200 VAL A N 1
ATOM 1481 C CA . VAL A 1 200 ? -32.438 -13.664 2.496 1 86.06 200 VAL A CA 1
ATOM 1482 C C . VAL A 1 200 ? -31.812 -14.555 1.424 1 86.06 200 VAL A C 1
ATOM 1484 O O . VAL A 1 200 ? -32.406 -15.562 1.024 1 86.06 200 VAL A O 1
ATOM 1487 N N . ARG A 1 201 ? -30.672 -14.234 1.011 1 85.69 201 ARG A N 1
ATOM 1488 C CA . ARG A 1 201 ? -30.031 -14.969 -0.071 1 85.69 201 ARG A CA 1
ATOM 1489 C C . ARG A 1 201 ? -29.641 -16.375 0.374 1 85.69 201 ARG A C 1
ATOM 1491 O O . ARG A 1 201 ? -29.719 -17.328 -0.408 1 85.69 201 ARG A O 1
ATOM 1498 N N . PHE A 1 202 ? -29.25 -16.484 1.586 1 84.5 202 PHE A N 1
ATOM 1499 C CA . PHE A 1 202 ? -28.781 -17.781 2.045 1 84.5 202 PHE A CA 1
ATOM 1500 C C . PHE A 1 202 ? -29.781 -18.406 3.016 1 84.5 202 PHE A C 1
ATOM 1502 O O . PHE A 1 202 ? -29.406 -19.188 3.889 1 84.5 202 PHE A O 1
ATOM 1509 N N . TRP A 1 203 ? -30.953 -17.953 2.916 1 79.44 203 TRP A N 1
ATOM 1510 C CA . TRP A 1 203 ? -32.031 -18.438 3.783 1 79.44 203 TRP A CA 1
ATOM 1511 C C . TRP A 1 203 ? -32.125 -19.953 3.723 1 79.44 203 TRP A C 1
ATOM 1513 O O . TRP A 1 203 ? -32.312 -20.609 4.746 1 79.44 203 TRP A O 1
ATOM 1523 N N . GLU A 1 204 ? -32.031 -20.5 2.477 1 74.56 204 GLU A N 1
ATOM 1524 C CA . GLU A 1 204 ? -32.156 -21.953 2.316 1 74.56 204 GLU A CA 1
ATOM 1525 C C . GLU A 1 204 ? -31.062 -22.688 3.104 1 74.56 204 GLU A C 1
ATOM 1527 O O . GLU A 1 204 ? -31.328 -23.719 3.707 1 74.56 204 GLU A O 1
ATOM 1532 N N . TYR A 1 205 ? -29.922 -22.125 3.072 1 73.38 205 TYR A N 1
ATOM 1533 C CA . TYR A 1 205 ? -28.812 -22.734 3.809 1 73.38 205 TYR A CA 1
ATOM 1534 C C . TYR A 1 205 ? -29.047 -22.641 5.312 1 73.38 205 TYR A C 1
ATOM 1536 O O . TYR A 1 205 ? -28.922 -23.641 6.031 1 73.38 205 TYR A O 1
ATOM 1544 N N . TRP A 1 206 ? -29.484 -21.516 5.801 1 73.31 206 TRP A N 1
ATOM 1545 C CA . TRP A 1 206 ? -29.688 -21.297 7.227 1 73.31 206 TRP A CA 1
ATOM 1546 C C . TRP A 1 206 ? -30.844 -22.156 7.75 1 73.31 206 TRP A C 1
ATOM 1548 O O . TRP A 1 206 ? -30.797 -22.656 8.867 1 73.31 206 TRP A O 1
ATOM 1558 N N . SER A 1 207 ? -31.828 -22.375 6.891 1 75.5 207 SER A N 1
ATOM 1559 C CA . SER A 1 207 ? -33 -23.141 7.289 1 75.5 207 SER A CA 1
ATOM 1560 C C . SER A 1 207 ? -32.656 -24.625 7.41 1 75.5 207 SER A C 1
ATOM 1562 O O . SER A 1 207 ? -33.312 -25.359 8.164 1 75.5 207 SER A O 1
ATOM 1564 N N . THR A 1 208 ? -31.688 -24.969 6.668 1 73 208 THR A N 1
ATOM 1565 C CA . THR A 1 208 ? -31.297 -26.375 6.762 1 73 208 THR A CA 1
ATOM 1566 C C . THR A 1 208 ? -30.469 -26.625 8.016 1 73 208 THR A C 1
ATOM 1568 O O . THR A 1 208 ? -30.359 -27.766 8.477 1 73 208 THR A O 1
ATOM 1571 N N . LEU A 1 209 ? -29.828 -25.578 8.547 1 68.94 209 LEU A N 1
ATOM 1572 C CA . LEU A 1 209 ? -29.031 -25.703 9.75 1 68.94 209 LEU A CA 1
ATOM 1573 C C . LEU A 1 209 ? -29.906 -25.719 11 1 68.94 209 LEU A C 1
ATOM 1575 O O . LEU A 1 209 ? -29.469 -26.141 12.07 1 68.94 209 LEU A O 1
ATOM 1579 N N . LEU A 1 210 ? -31.047 -25.125 10.961 1 60.75 210 LEU A N 1
ATOM 1580 C CA . LEU A 1 210 ? -31.969 -25.156 12.086 1 60.75 210 LEU A CA 1
ATOM 1581 C C . LEU A 1 210 ? -32.781 -26.453 12.102 1 60.75 210 LEU A C 1
ATOM 1583 O O . LEU A 1 210 ? -33.062 -27.016 11.047 1 60.75 210 LEU A O 1
ATOM 1587 N N . MET B 1 1 ? 32.438 42.094 0.314 1 25.69 1 MET B N 1
ATOM 1588 C CA . MET B 1 1 ? 31.531 41.25 -0.459 1 25.69 1 MET B CA 1
ATOM 1589 C C . MET B 1 1 ? 31.016 40.094 0.396 1 25.69 1 MET B C 1
ATOM 1591 O O . MET B 1 1 ? 31.766 39.156 0.708 1 25.69 1 MET B O 1
ATOM 1595 N N . THR B 1 2 ? 30.094 40.219 1.353 1 27.88 2 THR B N 1
ATOM 1596 C CA . THR B 1 2 ? 29.453 39.312 2.299 1 27.88 2 THR B CA 1
ATOM 1597 C C . THR B 1 2 ? 28.797 38.156 1.568 1 27.88 2 THR B C 1
ATOM 1599 O O . THR B 1 2 ? 27.984 38.344 0.672 1 27.88 2 THR B O 1
ATOM 1602 N N . VAL B 1 3 ? 29.484 37.062 1.34 1 32.53 3 VAL B N 1
ATOM 1603 C CA . VAL B 1 3 ? 28.938 35.875 0.742 1 32.53 3 VAL B CA 1
ATOM 1604 C C . VAL B 1 3 ? 27.578 35.562 1.354 1 32.53 3 VAL B C 1
ATOM 1606 O O . VAL B 1 3 ? 27.469 35.312 2.555 1 32.53 3 VAL B O 1
ATOM 1609 N N . ALA B 1 4 ? 26.5 36.125 0.815 1 37.19 4 ALA B N 1
ATOM 1610 C CA . ALA B 1 4 ? 25.141 35.75 1.171 1 37.19 4 ALA B CA 1
ATOM 1611 C C . ALA B 1 4 ? 25.016 34.219 1.332 1 37.19 4 ALA B C 1
ATOM 1613 O O . ALA B 1 4 ? 25.531 33.469 0.509 1 37.19 4 ALA B O 1
ATOM 1614 N N . ALA B 1 5 ? 25.031 33.688 2.502 1 36.16 5 ALA B N 1
ATOM 1615 C CA . ALA B 1 5 ? 24.594 32.344 2.873 1 36.16 5 ALA B CA 1
ATOM 1616 C C . ALA B 1 5 ? 23.516 31.828 1.925 1 36.16 5 ALA B C 1
ATOM 1618 O O . ALA B 1 5 ? 22.453 32.438 1.804 1 36.16 5 ALA B O 1
ATOM 1619 N N . SER B 1 6 ? 23.766 31.266 0.769 1 33.94 6 SER B N 1
ATOM 1620 C CA . SER B 1 6 ? 22.891 30.703 -0.251 1 33.94 6 SER B CA 1
ATOM 1621 C C . SER B 1 6 ? 21.672 30.016 0.38 1 33.94 6 SER B C 1
ATOM 1623 O O . SER B 1 6 ? 21.828 29.234 1.332 1 33.94 6 SER B O 1
ATOM 1625 N N . ASP B 1 7 ? 20.422 30.547 0.369 1 34.56 7 ASP B N 1
ATOM 1626 C CA . ASP B 1 7 ? 19.047 30.25 0.73 1 34.56 7 ASP B CA 1
ATOM 1627 C C . ASP B 1 7 ? 18.688 28.797 0.402 1 34.56 7 ASP B C 1
ATOM 1629 O O . ASP B 1 7 ? 17.516 28.422 0.436 1 34.56 7 ASP B O 1
ATOM 1633 N N . THR B 1 8 ? 19.406 28.156 -0.42 1 37.56 8 THR B N 1
ATOM 1634 C CA . THR B 1 8 ? 19.047 26.844 -0.922 1 37.56 8 THR B CA 1
ATOM 1635 C C . THR B 1 8 ? 18.812 25.875 0.23 1 37.56 8 THR B C 1
ATOM 1637 O O . THR B 1 8 ? 18.188 24.828 0.05 1 37.56 8 THR B O 1
ATOM 1640 N N . ASP B 1 9 ? 19.609 25.906 1.327 1 41.31 9 ASP B N 1
ATOM 1641 C CA . ASP B 1 9 ? 19.781 24.875 2.346 1 41.31 9 ASP B CA 1
ATOM 1642 C C . ASP B 1 9 ? 18.672 24.953 3.391 1 41.31 9 ASP B C 1
ATOM 1644 O O . ASP B 1 9 ? 18.812 24.406 4.492 1 41.31 9 ASP B O 1
ATOM 1648 N N . ARG B 1 10 ? 17.922 25.906 3.469 1 51.16 10 ARG B N 1
ATOM 1649 C CA . ARG B 1 10 ? 16.953 26.016 4.547 1 51.16 10 ARG B CA 1
ATOM 1650 C C . ARG B 1 10 ? 15.938 24.891 4.488 1 51.16 10 ARG B C 1
ATOM 1652 O O . ARG B 1 10 ? 14.828 25.062 3.967 1 51.16 10 ARG B O 1
ATOM 1659 N N . SER B 1 11 ? 16.531 23.438 4.258 1 62.38 11 SER B N 1
ATOM 1660 C CA . SER B 1 11 ? 15.984 22.172 3.793 1 62.38 11 SER B CA 1
ATOM 1661 C C . SER B 1 11 ? 14.922 21.641 4.754 1 62.38 11 SER B C 1
ATOM 1663 O O . SER B 1 11 ? 13.93 21.047 4.328 1 62.38 11 SER B O 1
ATOM 1665 N N . VAL B 1 12 ? 15.281 21.688 5.945 1 69.88 12 VAL B N 1
ATOM 1666 C CA . VAL B 1 12 ? 14.305 21.234 6.934 1 69.88 12 VAL B CA 1
ATOM 1667 C C . VAL B 1 12 ? 14 22.359 7.918 1 69.88 12 VAL B C 1
ATOM 1669 O O . VAL B 1 12 ? 14.914 22.969 8.484 1 69.88 12 VAL B O 1
ATOM 1672 N N . ALA B 1 13 ? 12.773 22.953 7.957 1 71 13 ALA B N 1
ATOM 1673 C CA . ALA B 1 13 ? 12.359 24 8.898 1 71 13 ALA B CA 1
ATOM 1674 C C . ALA B 1 13 ? 11.367 23.453 9.914 1 71 13 ALA B C 1
ATOM 1676 O O . ALA B 1 13 ? 10.445 22.703 9.555 1 71 13 ALA B O 1
ATOM 1677 N N . GLU B 1 14 ? 11.734 23.656 11.188 1 70.56 14 GLU B N 1
ATOM 1678 C CA . GLU B 1 14 ? 10.844 23.188 12.25 1 70.56 14 GLU B CA 1
ATOM 1679 C C . GLU B 1 14 ? 9.914 24.312 12.711 1 70.56 14 GLU B C 1
ATOM 1681 O O . GLU B 1 14 ? 10.312 25.469 12.789 1 70.56 14 GLU B O 1
ATOM 1686 N N . GLY B 1 15 ? 8.703 24.125 12.617 1 65.5 15 GLY B N 1
ATOM 1687 C CA . GLY B 1 15 ? 7.723 25.031 13.188 1 65.5 15 GLY B CA 1
ATOM 1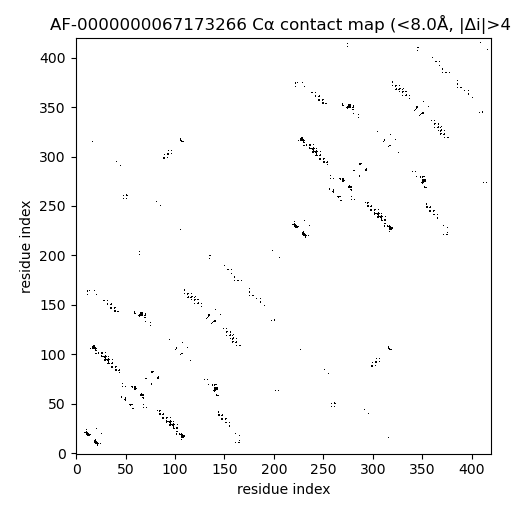688 C C . GLY B 1 15 ? 6.723 24.328 14.094 1 65.5 15 GLY B C 1
ATOM 1689 O O . GLY B 1 15 ? 6.855 23.141 14.367 1 65.5 15 GLY B O 1
ATOM 1690 N N . PRO B 1 16 ? 5.848 25.25 14.578 1 68.81 16 PRO B N 1
ATOM 1691 C CA . PRO B 1 16 ? 4.77 24.641 15.352 1 68.81 16 PRO B CA 1
ATOM 1692 C C . PRO B 1 16 ? 4.016 23.562 14.562 1 68.81 16 PRO B C 1
ATOM 1694 O O . PRO B 1 16 ? 3.713 23.766 13.383 1 68.81 16 PRO B O 1
ATOM 1697 N N . GLY B 1 17 ? 4.203 22.281 14.938 1 66.62 17 GLY B N 1
ATOM 1698 C CA . GLY B 1 17 ? 3.414 21.234 14.32 1 66.62 17 GLY B CA 1
ATOM 1699 C C . GLY B 1 17 ? 4.258 20.203 13.586 1 66.62 17 GLY B C 1
ATOM 1700 O O . GLY B 1 17 ? 3.736 19.203 13.086 1 66.62 17 GLY B O 1
ATOM 1701 N N . GLY B 1 18 ? 5.477 20.672 13.289 1 80.69 18 GLY B N 1
ATOM 1702 C CA . GLY B 1 18 ? 6.273 19.625 12.664 1 80.69 18 GLY B CA 1
ATOM 1703 C C . GLY B 1 18 ? 7.359 20.172 11.75 1 80.69 18 GLY B C 1
ATOM 1704 O O . GLY B 1 18 ? 7.773 21.328 11.891 1 80.69 18 GLY B O 1
ATOM 1705 N N . LEU B 1 19 ? 7.906 19.359 10.992 1 87.38 19 LEU B N 1
ATOM 1706 C CA . LEU B 1 19 ? 9.039 19.656 10.117 1 87.38 19 LEU B CA 1
ATOM 1707 C C . LEU B 1 19 ? 8.586 19.781 8.664 1 87.38 19 LEU B C 1
ATOM 1709 O O . LEU B 1 19 ? 7.738 19.016 8.203 1 87.38 19 LEU B O 1
ATOM 1713 N N . VAL B 1 20 ? 9.047 20.828 8.062 1 86 20 VAL B N 1
ATOM 1714 C CA . VAL B 1 20 ? 8.891 20.953 6.617 1 86 20 VAL B CA 1
ATOM 1715 C C . VAL B 1 20 ? 10.219 20.641 5.934 1 86 20 VAL B C 1
ATOM 1717 O O . VAL B 1 20 ? 11.281 21.047 6.406 1 86 20 VAL B O 1
ATOM 1720 N N . VAL B 1 21 ? 10.094 19.938 4.898 1 87.88 21 VAL B N 1
ATOM 1721 C CA . VAL B 1 21 ? 11.297 19.516 4.191 1 87.88 21 VAL B CA 1
ATOM 1722 C C . VAL B 1 21 ? 11.445 20.312 2.895 1 87.88 21 VAL B C 1
ATOM 1724 O O . VAL B 1 21 ? 10.445 20.75 2.318 1 87.88 21 VAL B O 1
ATOM 1727 N N . GLY B 1 22 ? 12.742 20.5 2.463 1 88.25 22 GLY B N 1
ATOM 1728 C CA . GLY B 1 22 ? 13.008 21.219 1.227 1 88.25 22 GLY B CA 1
ATOM 1729 C C . GLY B 1 22 ? 12.383 20.562 0.008 1 88.25 22 GLY B C 1
ATOM 1730 O O . GLY B 1 22 ? 12.156 19.344 -0.001 1 88.25 22 GLY B O 1
ATOM 1731 N N . LYS B 1 23 ? 12.164 21.297 -0.982 1 90.38 23 LYS B N 1
ATOM 1732 C CA . LYS B 1 23 ? 11.469 20.859 -2.189 1 90.38 23 LYS B CA 1
ATOM 1733 C C . LYS B 1 23 ? 12.227 19.719 -2.875 1 90.38 23 LYS B C 1
ATOM 1735 O O . LYS B 1 23 ? 11.625 18.719 -3.268 1 90.38 23 LYS B O 1
ATOM 1740 N N . PRO B 1 24 ? 13.547 19.828 -3.029 1 89.06 24 PRO B N 1
ATOM 1741 C CA . PRO B 1 24 ? 14.25 18.75 -3.703 1 89.06 24 PRO B CA 1
ATOM 1742 C C . PRO B 1 24 ? 14.117 17.406 -2.969 1 89.06 24 PRO B C 1
ATOM 1744 O O . PRO B 1 24 ? 13.922 16.375 -3.6 1 89.06 24 PRO B O 1
ATOM 1747 N N . SER B 1 25 ? 14.258 17.469 -1.678 1 90.75 25 SER B N 1
ATOM 1748 C CA . SER B 1 25 ? 14.125 16.25 -0.886 1 90.75 25 SER B CA 1
ATOM 1749 C C . SER B 1 25 ? 12.711 15.68 -0.979 1 90.75 25 SER B C 1
ATOM 1751 O O . SER B 1 25 ? 12.531 14.461 -1.07 1 90.75 25 SER B O 1
ATOM 1753 N N . ALA B 1 26 ? 11.742 16.578 -0.979 1 94.56 26 ALA B N 1
ATOM 1754 C CA . ALA B 1 26 ? 10.344 16.156 -1.078 1 94.56 26 ALA B CA 1
ATOM 1755 C C . ALA B 1 26 ? 10.07 15.484 -2.416 1 94.56 26 ALA B C 1
ATOM 1757 O O . ALA B 1 26 ? 9.398 14.445 -2.471 1 94.56 26 ALA B O 1
ATOM 1758 N N . VAL B 1 27 ? 10.609 16.047 -3.414 1 94.44 27 VAL B N 1
ATOM 1759 C CA . VAL B 1 27 ? 10.406 15.508 -4.758 1 94.44 27 VAL B CA 1
ATOM 1760 C C . VAL B 1 27 ? 11.086 14.148 -4.875 1 94.44 27 VAL B C 1
ATOM 1762 O O . VAL B 1 27 ? 10.547 13.234 -5.5 1 94.44 27 VAL B O 1
ATOM 1765 N N . TRP B 1 28 ? 12.203 14.008 -4.277 1 92.81 28 TRP B N 1
ATOM 1766 C CA . TRP B 1 28 ? 12.906 12.727 -4.297 1 92.81 28 TRP B CA 1
ATOM 1767 C C . TRP B 1 28 ? 12.094 11.648 -3.596 1 92.81 28 TRP B C 1
ATOM 1769 O O . TRP B 1 28 ? 12.008 10.516 -4.074 1 92.81 28 TRP B O 1
ATOM 1779 N N . VAL B 1 29 ? 11.562 11.992 -2.457 1 96.19 29 VAL B N 1
ATOM 1780 C CA . VAL B 1 29 ? 10.75 11.039 -1.711 1 96.19 29 VAL B CA 1
ATOM 1781 C C . VAL B 1 29 ? 9.547 10.617 -2.551 1 96.19 29 VAL B C 1
ATOM 1783 O O . VAL B 1 29 ? 9.195 9.438 -2.6 1 96.19 29 VAL B O 1
ATOM 1786 N N . LEU B 1 30 ? 9.008 11.586 -3.273 1 97.25 30 LEU B N 1
ATOM 1787 C CA . LEU B 1 30 ? 7.855 11.312 -4.121 1 97.25 30 LEU B CA 1
ATOM 1788 C C . LEU B 1 30 ? 8.234 10.383 -5.273 1 97.25 30 LEU B C 1
ATOM 1790 O O . LEU B 1 30 ? 7.543 9.398 -5.539 1 97.25 30 LEU B O 1
ATOM 1794 N N . ILE B 1 31 ? 9.312 10.664 -5.895 1 97.25 31 ILE B N 1
ATOM 1795 C CA . ILE B 1 31 ? 9.773 9.859 -7.023 1 97.25 31 ILE B CA 1
ATOM 1796 C C . ILE B 1 31 ? 10.07 8.438 -6.559 1 97.25 31 ILE B C 1
ATOM 1798 O O . ILE B 1 31 ? 9.68 7.469 -7.219 1 97.25 31 ILE B O 1
ATOM 1802 N N . ALA B 1 32 ? 10.742 8.352 -5.449 1 97.25 32 ALA B N 1
ATOM 1803 C CA . ALA B 1 32 ? 11.047 7.035 -4.891 1 97.25 32 ALA B CA 1
ATOM 1804 C C . ALA B 1 32 ? 9.773 6.25 -4.594 1 97.25 32 ALA B C 1
ATOM 1806 O O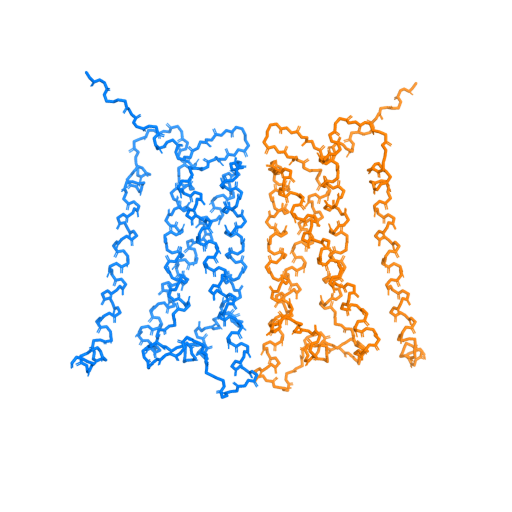 . ALA B 1 32 ? 9.711 5.043 -4.852 1 97.25 32 ALA B O 1
ATOM 1807 N N . GLY B 1 33 ? 8.758 6.945 -4.051 1 98.25 33 GLY B N 1
ATOM 1808 C CA . GLY B 1 33 ? 7.488 6.293 -3.771 1 98.25 33 GLY B CA 1
ATOM 1809 C C . GLY B 1 33 ? 6.793 5.789 -5.02 1 98.25 33 GLY B C 1
ATOM 1810 O O . GLY B 1 33 ? 6.285 4.668 -5.043 1 98.25 33 GLY B O 1
ATOM 1811 N N . VAL B 1 34 ? 6.801 6.562 -6.078 1 98.25 34 VAL B N 1
ATOM 1812 C CA . VAL B 1 34 ? 6.121 6.223 -7.328 1 98.25 34 VAL B CA 1
ATOM 1813 C C . VAL B 1 34 ? 6.836 5.047 -7.996 1 98.25 34 VAL B C 1
ATOM 1815 O O . VAL B 1 34 ? 6.203 4.047 -8.344 1 98.25 34 VAL B O 1
ATOM 1818 N N . LEU B 1 35 ? 8.102 5.148 -8.117 1 98.25 35 LEU B N 1
ATOM 1819 C CA . LEU B 1 35 ? 8.867 4.125 -8.82 1 98.25 35 LEU B CA 1
ATOM 1820 C C . LEU B 1 35 ? 8.891 2.826 -8.023 1 98.25 35 LEU B C 1
ATOM 1822 O O . LEU B 1 35 ? 8.75 1.741 -8.586 1 98.25 35 LEU B O 1
ATOM 1826 N N . GLY B 1 36 ? 9.117 2.953 -6.723 1 98.25 36 GLY B N 1
ATOM 1827 C CA . GLY B 1 36 ? 9.109 1.765 -5.887 1 98.25 36 GLY B CA 1
ATOM 1828 C C . GLY B 1 36 ? 7.781 1.036 -5.895 1 98.25 36 GLY B C 1
ATOM 1829 O O . GLY B 1 36 ? 7.742 -0.193 -5.98 1 98.25 36 GLY B O 1
ATOM 1830 N N . LEU B 1 37 ? 6.711 1.79 -5.805 1 98.25 37 LEU B N 1
ATOM 1831 C CA . LEU B 1 37 ? 5.383 1.188 -5.82 1 98.25 37 LEU B CA 1
ATOM 1832 C C . LEU B 1 37 ? 5.098 0.526 -7.164 1 98.25 37 LEU B C 1
ATOM 1834 O O . LEU B 1 37 ? 4.605 -0.603 -7.215 1 98.25 37 LEU B O 1
ATOM 1838 N N . ALA B 1 38 ? 5.418 1.188 -8.227 1 97.88 38 ALA B N 1
ATOM 1839 C CA . ALA B 1 38 ? 5.207 0.639 -9.562 1 97.88 38 ALA B CA 1
ATOM 1840 C C . ALA B 1 38 ? 5.984 -0.66 -9.758 1 97.88 38 ALA B C 1
ATOM 1842 O O . ALA B 1 38 ? 5.449 -1.643 -10.273 1 97.88 38 ALA B O 1
ATOM 1843 N N . ALA B 1 39 ? 7.203 -0.644 -9.352 1 97.5 39 ALA B N 1
ATOM 1844 C CA . ALA B 1 39 ? 8.047 -1.829 -9.492 1 97.5 39 ALA B CA 1
ATOM 1845 C C . ALA B 1 39 ? 7.52 -2.979 -8.641 1 97.5 39 ALA B C 1
ATOM 1847 O O . ALA B 1 39 ? 7.445 -4.121 -9.102 1 97.5 39 ALA B O 1
ATOM 1848 N N . SER B 1 40 ? 7.137 -2.666 -7.391 1 97.5 40 SER B N 1
ATOM 1849 C CA . SER B 1 40 ? 6.633 -3.693 -6.484 1 97.5 40 SER B CA 1
ATOM 1850 C C . SER B 1 40 ? 5.316 -4.277 -6.984 1 97.5 40 SER B C 1
ATOM 1852 O O . SER B 1 40 ? 5.102 -5.488 -6.91 1 97.5 40 SER B O 1
ATOM 1854 N N . LEU B 1 41 ? 4.453 -3.428 -7.508 1 97 41 LEU B N 1
ATOM 1855 C CA . LEU B 1 41 ? 3.186 -3.889 -8.07 1 97 41 LEU B CA 1
ATOM 1856 C C . LEU B 1 41 ? 3.42 -4.777 -9.281 1 97 41 LEU B C 1
ATOM 1858 O O . LEU B 1 41 ? 2.82 -5.852 -9.398 1 97 41 LEU B O 1
ATOM 1862 N N . THR B 1 42 ? 4.266 -4.348 -10.156 1 95.44 42 THR B N 1
ATOM 1863 C CA . THR B 1 42 ? 4.555 -5.109 -11.367 1 95.44 42 THR B CA 1
ATOM 1864 C C . THR B 1 42 ? 5.148 -6.469 -11.023 1 95.44 42 THR B C 1
ATOM 1866 O O . THR B 1 42 ? 4.77 -7.488 -11.609 1 95.44 42 THR B O 1
ATOM 1869 N N . LEU B 1 43 ? 6.039 -6.496 -10.062 1 95.06 43 LEU B N 1
ATOM 1870 C CA . LEU B 1 43 ? 6.648 -7.75 -9.633 1 95.06 43 LEU B CA 1
ATOM 1871 C C . LEU B 1 43 ? 5.594 -8.711 -9.094 1 95.06 43 LEU B C 1
ATOM 1873 O O . LEU B 1 43 ? 5.629 -9.906 -9.383 1 95.06 43 LEU B O 1
ATOM 1877 N N . THR B 1 44 ? 4.688 -8.164 -8.297 1 94.75 44 THR B N 1
ATOM 1878 C CA . THR B 1 44 ? 3.648 -8.992 -7.699 1 94.75 44 THR B CA 1
ATOM 1879 C C . THR B 1 44 ? 2.723 -9.555 -8.773 1 94.75 44 THR B C 1
ATOM 1881 O O . THR B 1 44 ? 2.395 -10.742 -8.758 1 94.75 44 THR B O 1
ATOM 1884 N N . VAL B 1 45 ? 2.373 -8.758 -9.734 1 94.19 45 VAL B N 1
ATOM 1885 C CA . VAL B 1 45 ? 1.491 -9.188 -10.812 1 94.19 45 VAL B CA 1
ATOM 1886 C C . VAL B 1 45 ? 2.195 -10.242 -11.664 1 94.19 45 VAL B C 1
ATOM 1888 O O . VAL B 1 45 ? 1.597 -11.258 -12.031 1 94.19 45 VAL B O 1
ATOM 1891 N N . GLU B 1 46 ? 3.465 -10.039 -11.953 1 93.75 46 GLU B N 1
ATOM 1892 C CA . GLU B 1 46 ? 4.234 -11 -12.742 1 93.75 46 GLU B CA 1
ATOM 1893 C C . GLU B 1 46 ? 4.363 -12.336 -12.016 1 93.75 46 GLU B C 1
ATOM 1895 O O . GLU B 1 46 ? 4.281 -13.398 -12.633 1 93.75 46 GLU B O 1
ATOM 1900 N N . LYS B 1 47 ? 4.574 -12.25 -10.727 1 92.44 47 LYS B N 1
ATOM 1901 C CA . LYS B 1 47 ? 4.66 -13.484 -9.953 1 92.44 47 LYS B CA 1
ATOM 1902 C C . LYS B 1 47 ? 3.346 -14.258 -10.008 1 92.44 47 LYS B C 1
ATOM 1904 O O . LYS B 1 47 ? 3.348 -15.477 -10.195 1 92.44 47 LYS B O 1
ATOM 1909 N N . ILE B 1 48 ? 2.252 -13.586 -9.891 1 91.81 48 ILE B N 1
ATOM 1910 C CA . ILE B 1 48 ? 0.939 -14.219 -9.906 1 91.81 48 ILE B CA 1
ATOM 1911 C C . ILE B 1 48 ? 0.675 -14.82 -11.289 1 91.81 48 ILE B C 1
ATOM 1913 O O . ILE B 1 48 ? 0.168 -15.945 -11.398 1 91.81 48 ILE B O 1
ATOM 1917 N N . GLU B 1 49 ? 1.048 -14.133 -12.359 1 92.25 49 GLU B N 1
ATOM 1918 C CA . GLU B 1 49 ? 0.88 -14.648 -13.711 1 92.25 49 GLU B CA 1
ATOM 1919 C C . GLU B 1 49 ? 1.697 -15.922 -13.922 1 92.25 49 GLU B C 1
ATOM 1921 O O . GLU B 1 49 ? 1.23 -16.875 -14.555 1 92.25 49 GLU B O 1
ATOM 1926 N N . LEU B 1 50 ? 2.855 -15.945 -13.367 1 91.19 50 LEU B N 1
ATOM 1927 C CA . LEU B 1 50 ? 3.721 -17.109 -13.469 1 91.19 50 LEU B CA 1
ATOM 1928 C C . LEU B 1 50 ? 3.115 -18.297 -12.734 1 91.19 50 LEU B C 1
ATOM 1930 O O . LEU B 1 50 ? 3.258 -19.453 -13.164 1 91.19 50 LEU B O 1
ATOM 1934 N N . LEU B 1 51 ? 2.439 -18.016 -11.641 1 89.44 51 LEU B N 1
ATOM 1935 C CA . LEU B 1 51 ? 1.811 -19.062 -10.852 1 89.44 51 LEU B CA 1
ATOM 1936 C C . LEU B 1 51 ? 0.55 -19.594 -11.539 1 89.44 51 LEU B C 1
ATOM 1938 O O . LEU B 1 51 ? 0.2 -20.766 -11.398 1 89.44 51 LEU B O 1
ATOM 1942 N N . ILE B 1 52 ? -0.154 -18.75 -12.32 1 88.94 52 ILE B N 1
ATOM 1943 C CA . ILE B 1 52 ? -1.354 -19.125 -13.062 1 88.94 52 ILE B CA 1
ATOM 1944 C C . ILE B 1 52 ? -0.966 -19.969 -14.273 1 88.94 52 ILE B C 1
ATOM 1946 O O . ILE B 1 52 ? -1.59 -21 -14.547 1 88.94 52 ILE B O 1
ATOM 1950 N N . ASN B 1 53 ? 0.04 -19.406 -14.977 1 91.5 53 ASN B N 1
ATOM 1951 C CA . ASN B 1 53 ? 0.547 -20.094 -16.156 1 91.5 53 ASN B CA 1
ATOM 1952 C C . ASN B 1 53 ? 2.055 -20.312 -16.078 1 91.5 53 ASN B C 1
ATOM 1954 O O . ASN B 1 53 ? 2.832 -19.375 -16.297 1 91.5 53 ASN B O 1
ATOM 1958 N N . PRO B 1 54 ? 2.438 -21.547 -15.836 1 88.06 54 PRO B N 1
ATOM 1959 C CA . PRO B 1 54 ? 3.867 -21.844 -15.703 1 88.06 54 PRO B CA 1
ATOM 1960 C C . PRO B 1 54 ? 4.652 -21.547 -16.969 1 88.06 54 PRO B C 1
ATOM 1962 O O . PRO B 1 54 ? 5.879 -21.422 -16.938 1 88.06 54 PRO B O 1
ATOM 1965 N N . ASP B 1 55 ? 4.004 -21.453 -18.078 1 89.69 55 ASP B N 1
ATOM 1966 C CA . ASP B 1 55 ? 4.688 -21.172 -19.344 1 89.69 55 ASP B CA 1
ATOM 1967 C C . ASP B 1 55 ? 4.781 -19.672 -19.594 1 89.69 55 ASP B C 1
ATOM 1969 O O . ASP B 1 55 ? 5.34 -19.25 -20.609 1 89.69 55 ASP B O 1
ATOM 1973 N N . TYR B 1 56 ? 4.234 -18.984 -18.672 1 89.94 56 TYR B N 1
ATOM 1974 C CA . TYR B 1 56 ? 4.281 -17.531 -18.797 1 89.94 56 TYR B CA 1
ATOM 1975 C C . TYR B 1 56 ? 5.715 -17.031 -18.703 1 89.94 56 TYR B C 1
ATOM 1977 O O . TYR B 1 56 ? 6.48 -17.453 -17.844 1 89.94 56 TYR B O 1
ATOM 1985 N N . VAL B 1 57 ? 6.137 -16.078 -19.656 1 89.75 57 VAL B N 1
ATOM 1986 C CA . VAL B 1 57 ? 7.445 -15.438 -19.625 1 89.75 57 VAL B CA 1
ATOM 1987 C C . VAL B 1 57 ? 7.301 -14.008 -19.109 1 89.75 57 VAL B C 1
ATOM 1989 O O . VAL B 1 57 ? 6.781 -13.133 -19.812 1 89.75 57 VAL B O 1
ATOM 1992 N N . PRO B 1 58 ? 7.805 -13.805 -17.969 1 90.94 58 PRO B N 1
ATOM 1993 C CA . PRO B 1 58 ? 7.691 -12.445 -17.422 1 90.94 58 PRO B CA 1
ATOM 1994 C C . PRO B 1 58 ? 8.336 -11.391 -18.328 1 90.94 58 PRO B C 1
ATOM 1996 O O . PRO B 1 58 ? 9.289 -11.695 -19.047 1 90.94 58 PRO B O 1
ATOM 1999 N N . SER B 1 59 ? 7.824 -10.141 -18.234 1 88.25 59 SER B N 1
ATOM 2000 C CA . SER B 1 59 ? 8.281 -9.039 -19.078 1 88.25 59 SER B CA 1
ATOM 2001 C C . SER B 1 59 ? 9.727 -8.664 -18.75 1 88.25 59 SER B C 1
ATOM 2003 O O . SER B 1 59 ? 10.414 -8.039 -19.562 1 88.25 59 SER B O 1
ATOM 2005 N N . CYS B 1 60 ? 10.172 -9.117 -17.609 1 86.62 60 CYS B N 1
ATOM 2006 C CA . CYS B 1 60 ? 11.508 -8.742 -17.156 1 86.62 60 CYS B CA 1
ATOM 2007 C C . CYS B 1 60 ? 12.5 -9.883 -17.359 1 86.62 60 CYS B C 1
ATOM 2009 O O . CYS B 1 60 ? 13.633 -9.82 -16.875 1 86.62 60 CYS B O 1
ATOM 2011 N N . SER B 1 61 ? 12.086 -10.875 -17.953 1 91.06 61 SER B N 1
ATOM 2012 C CA . SER B 1 61 ? 12.992 -11.953 -18.344 1 91.06 61 SER B CA 1
ATOM 2013 C C . SER B 1 61 ? 13.461 -11.781 -19.781 1 91.06 61 SER B C 1
ATOM 2015 O O . SER B 1 61 ? 12.789 -12.234 -20.719 1 91.06 61 SER B O 1
ATOM 2017 N N . ILE B 1 62 ? 14.578 -11.18 -19.922 1 87.81 62 ILE B N 1
ATOM 2018 C CA . ILE B 1 62 ? 15.078 -10.797 -21.234 1 87.81 62 ILE B CA 1
ATOM 2019 C C . ILE B 1 62 ? 16.188 -11.758 -21.672 1 87.81 62 ILE B C 1
ATOM 2021 O O . ILE B 1 62 ? 16.188 -12.234 -22.797 1 87.81 62 ILE B O 1
ATOM 2025 N N . ASN B 1 63 ? 17.109 -12.047 -20.938 1 86.94 63 ASN B N 1
ATOM 2026 C CA . ASN B 1 63 ? 18.234 -12.945 -21.156 1 86.94 63 ASN B CA 1
ATOM 2027 C C . ASN B 1 63 ? 18.625 -13.68 -19.875 1 86.94 63 ASN B C 1
ATOM 2029 O O . ASN B 1 63 ? 17.969 -13.539 -18.844 1 86.94 63 ASN B O 1
ATOM 2033 N N . PRO B 1 64 ? 19.578 -14.484 -19.953 1 83.75 64 PRO B N 1
ATOM 2034 C CA . PRO B 1 64 ? 19.922 -15.305 -18.797 1 83.75 64 PRO B CA 1
ATOM 2035 C C . PRO B 1 64 ? 20.391 -14.469 -17.609 1 83.75 64 PRO B C 1
ATOM 2037 O O . PRO B 1 64 ? 20.25 -14.891 -16.453 1 83.75 64 PRO B O 1
ATOM 2040 N N . VAL B 1 65 ? 20.969 -13.375 -17.812 1 85.62 65 VAL B N 1
ATOM 2041 C CA . VAL B 1 65 ? 21.469 -12.508 -16.75 1 85.62 65 VAL B CA 1
ATOM 2042 C C . VAL B 1 65 ? 20.312 -11.672 -16.188 1 85.62 65 VAL B C 1
ATOM 2044 O O . VAL B 1 65 ? 20.172 -11.539 -14.969 1 85.62 65 VAL B O 1
ATOM 2047 N N . LEU B 1 66 ? 19.531 -11.18 -17.031 1 90.31 66 LEU B N 1
ATOM 2048 C CA . LEU B 1 66 ? 18.344 -10.422 -16.641 1 90.31 66 LEU B CA 1
ATOM 2049 C C . LEU B 1 66 ? 17.094 -11.305 -16.719 1 90.31 66 LEU B C 1
ATOM 2051 O O . LEU B 1 66 ? 16.438 -11.375 -17.766 1 90.31 66 LEU B O 1
ATOM 2055 N N . SER B 1 67 ? 16.766 -11.969 -15.648 1 90.88 67 SER B N 1
ATOM 2056 C CA . SER B 1 67 ? 15.672 -12.938 -15.578 1 90.88 67 SER B CA 1
ATOM 2057 C C . SER B 1 67 ? 14.914 -12.812 -14.258 1 90.88 67 SER B C 1
ATOM 2059 O O . SER B 1 67 ? 15.406 -13.234 -13.211 1 90.88 67 SER B O 1
ATOM 2061 N N . CYS B 1 68 ? 13.758 -12.414 -14.32 1 89.44 68 CYS B N 1
ATOM 2062 C CA . CYS B 1 68 ? 12.961 -12.234 -13.109 1 89.44 68 CYS B CA 1
ATOM 2063 C C . CYS B 1 68 ? 12.344 -13.547 -12.656 1 89.44 68 CYS B C 1
ATOM 2065 O O . CYS B 1 68 ? 12.133 -13.758 -11.461 1 89.44 68 CYS B O 1
ATOM 2067 N N . GLY B 1 69 ? 11.992 -14.352 -13.719 1 88.75 69 GLY B N 1
ATOM 2068 C CA . GLY B 1 69 ? 11.375 -15.625 -13.391 1 88.75 69 GLY B CA 1
ATOM 2069 C C . GLY B 1 69 ? 12.234 -16.484 -12.484 1 88.75 69 GLY B C 1
ATOM 2070 O O . GLY B 1 69 ? 11.734 -17.062 -11.516 1 88.75 69 GLY B O 1
ATOM 2071 N N . SER B 1 70 ? 13.523 -16.5 -12.742 1 88.19 70 SER B N 1
ATOM 2072 C CA . SER B 1 70 ? 14.438 -17.312 -11.938 1 88.19 70 SER B CA 1
ATOM 2073 C C . SER B 1 70 ? 14.562 -16.766 -10.523 1 88.19 70 SER B C 1
ATOM 2075 O O . SER B 1 70 ? 14.75 -17.531 -9.57 1 88.19 70 SER B O 1
ATOM 2077 N N . VAL B 1 71 ? 14.438 -15.5 -10.406 1 89.62 71 VAL B N 1
ATOM 2078 C CA . VAL B 1 71 ? 14.578 -14.867 -9.102 1 89.62 71 VAL B CA 1
ATOM 2079 C C . VAL B 1 71 ? 13.281 -15.023 -8.305 1 89.62 71 VAL B C 1
ATOM 2081 O O . VAL B 1 71 ? 13.312 -15.344 -7.117 1 89.62 71 VAL B O 1
ATOM 2084 N N . MET B 1 72 ? 12.148 -14.961 -8.922 1 89.19 72 MET B N 1
ATOM 2085 C CA . MET B 1 72 ? 10.844 -14.891 -8.273 1 89.19 72 MET B CA 1
ATOM 2086 C C . MET B 1 72 ? 10.438 -16.25 -7.711 1 89.19 72 MET B C 1
ATOM 2088 O O . MET B 1 72 ? 9.625 -16.328 -6.789 1 89.19 72 MET B O 1
ATOM 2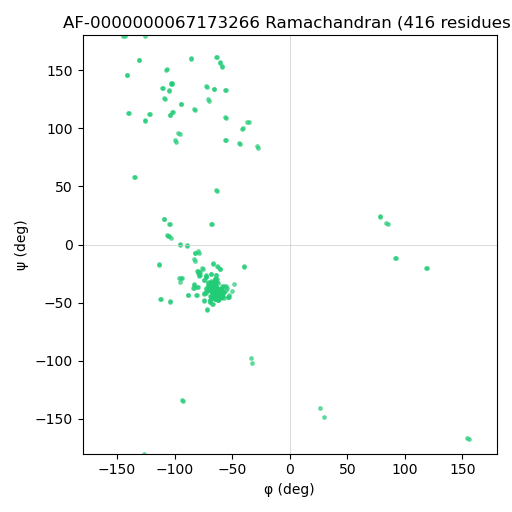092 N N . VAL B 1 73 ? 11.008 -17.312 -8.211 1 88.62 73 VAL B N 1
ATOM 2093 C CA . VAL B 1 73 ? 10.57 -18.641 -7.797 1 88.62 73 VAL B CA 1
ATOM 2094 C C . VAL B 1 73 ? 11.461 -19.156 -6.668 1 88.62 73 VAL B C 1
ATOM 2096 O O . VAL B 1 73 ? 11.234 -20.234 -6.129 1 88.62 73 VAL B O 1
ATOM 2099 N N . THR B 1 74 ? 12.445 -18.359 -6.246 1 90.44 74 THR B N 1
ATOM 2100 C CA . THR B 1 74 ? 13.352 -18.766 -5.176 1 90.44 74 THR B CA 1
ATOM 2101 C C . THR B 1 74 ? 12.758 -18.438 -3.811 1 90.44 74 THR B C 1
ATOM 2103 O O . THR B 1 74 ? 11.867 -17.594 -3.701 1 90.44 74 THR B O 1
ATOM 2106 N N . TRP B 1 75 ? 13.289 -19.125 -2.746 1 90.12 75 TRP B N 1
ATOM 2107 C CA . TRP B 1 75 ? 12.812 -18.891 -1.389 1 90.12 75 TRP B CA 1
ATOM 2108 C C . TRP B 1 75 ? 13.211 -17.5 -0.911 1 90.12 75 TRP B C 1
ATOM 2110 O O . TRP B 1 75 ? 12.555 -16.906 -0.05 1 90.12 75 TRP B O 1
ATOM 2120 N N . GLN B 1 76 ? 14.266 -16.922 -1.443 1 86.75 76 GLN B N 1
ATOM 2121 C CA . GLN B 1 76 ? 14.734 -15.586 -1.09 1 86.75 76 GLN B CA 1
ATOM 2122 C C . GLN B 1 76 ? 13.711 -14.523 -1.464 1 86.75 76 GLN B C 1
ATOM 2124 O O . GLN B 1 76 ? 13.648 -13.461 -0.84 1 86.75 76 GLN B O 1
ATOM 2129 N N . ALA B 1 77 ? 12.914 -14.852 -2.449 1 87.12 77 ALA B N 1
ATOM 2130 C CA . ALA B 1 77 ? 11.891 -13.922 -2.912 1 87.12 77 ALA B CA 1
ATOM 2131 C C . ALA B 1 77 ? 10.641 -13.992 -2.041 1 87.12 77 ALA B C 1
ATOM 2133 O O . ALA B 1 77 ? 9.703 -13.219 -2.227 1 87.12 77 ALA B O 1
ATOM 2134 N N . SER B 1 78 ? 10.578 -14.93 -1.123 1 91.06 78 SER B N 1
ATOM 2135 C CA . SER B 1 78 ? 9.508 -15.125 -0.146 1 91.06 78 SER B CA 1
ATOM 2136 C C . SER B 1 78 ? 10.078 -15.398 1.244 1 91.06 78 SER B C 1
ATOM 2138 O O . SER B 1 78 ? 9.688 -16.359 1.902 1 91.06 78 SER B O 1
ATOM 2140 N N . LEU B 1 79 ? 10.828 -14.5 1.672 1 86.38 79 LEU B N 1
ATOM 2141 C CA . LEU B 1 79 ? 11.602 -14.695 2.891 1 86.38 79 LEU B CA 1
ATOM 2142 C C . LEU B 1 79 ? 10.688 -14.789 4.109 1 86.38 79 LEU B C 1
ATOM 2144 O O . LEU B 1 79 ? 10.953 -15.57 5.027 1 86.38 79 LEU B O 1
ATOM 2148 N N . PHE B 1 80 ? 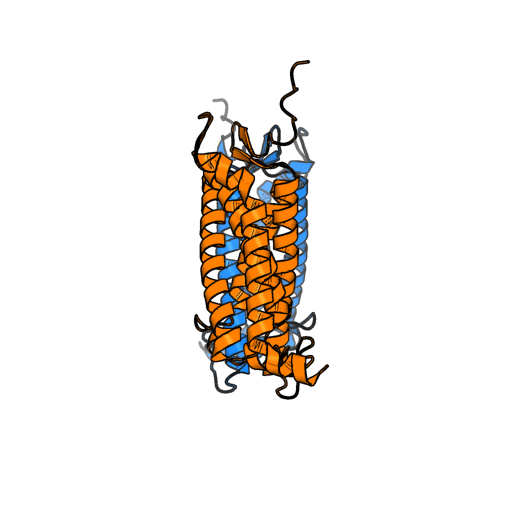9.617 -14.148 4.18 1 90.5 80 PHE B N 1
ATOM 2149 C CA . PHE B 1 80 ? 8.742 -14.094 5.34 1 90.5 80 PHE B CA 1
ATOM 2150 C C . PHE B 1 80 ? 7.504 -14.961 5.129 1 90.5 80 PHE B C 1
ATOM 2152 O O . PHE B 1 80 ? 6.488 -14.781 5.809 1 90.5 80 PHE B O 1
ATOM 2159 N N . GLY B 1 81 ? 7.531 -15.852 4.195 1 87.69 81 GLY B N 1
ATOM 2160 C CA . GLY B 1 81 ? 6.418 -16.75 3.936 1 87.69 81 GLY B CA 1
ATOM 2161 C C . GLY B 1 81 ? 5.449 -16.219 2.898 1 87.69 81 GLY B C 1
ATOM 2162 O O . GLY B 1 81 ? 4.473 -16.891 2.555 1 87.69 81 GLY B O 1
ATOM 2163 N N . PHE B 1 82 ? 5.59 -14.984 2.564 1 91.38 82 PHE B N 1
ATOM 2164 C CA . PHE B 1 82 ? 4.832 -14.367 1.485 1 91.38 82 PHE B CA 1
ATOM 2165 C C . PHE B 1 82 ? 5.754 -13.609 0.538 1 91.38 82 PHE B C 1
ATOM 2167 O O . PHE B 1 82 ? 6.906 -13.328 0.877 1 91.38 82 PHE B O 1
ATOM 2174 N N . PRO B 1 83 ? 5.312 -13.383 -0.626 1 92.62 83 PRO B N 1
ATOM 2175 C CA . PRO B 1 83 ? 6.184 -12.703 -1.583 1 92.62 83 PRO B CA 1
ATOM 2176 C C . PRO B 1 83 ? 6.68 -11.352 -1.067 1 92.62 83 PRO B C 1
ATOM 2178 O O . PRO B 1 83 ? 5.883 -10.531 -0.612 1 92.62 83 PRO B O 1
ATOM 2181 N N . ASN B 1 84 ? 7.977 -11.133 -1.209 1 94.75 84 ASN B N 1
ATOM 2182 C CA . ASN B 1 84 ? 8.633 -9.93 -0.703 1 94.75 84 ASN B CA 1
ATOM 2183 C C . ASN B 1 84 ? 8.016 -8.664 -1.295 1 94.75 84 ASN B C 1
ATOM 2185 O O . ASN B 1 84 ? 7.898 -7.648 -0.609 1 94.75 84 ASN B O 1
ATOM 2189 N N . PRO B 1 85 ? 7.609 -8.711 -2.582 1 95.62 85 PRO B N 1
ATOM 2190 C CA . PRO B 1 85 ? 7.102 -7.48 -3.193 1 95.62 85 PRO B CA 1
ATOM 2191 C C . PRO B 1 85 ? 5.875 -6.926 -2.473 1 95.62 85 PRO B C 1
ATOM 2193 O O . PRO B 1 85 ? 5.57 -5.734 -2.59 1 95.62 85 PRO B O 1
ATOM 2196 N N . LEU B 1 86 ? 5.152 -7.746 -1.706 1 96.5 86 LEU B N 1
ATOM 2197 C CA . LEU B 1 86 ? 4.012 -7.262 -0.936 1 96.5 86 LEU B CA 1
ATOM 2198 C C . LEU B 1 86 ? 4.457 -6.254 0.119 1 96.5 86 LEU B C 1
ATOM 2200 O O . LEU B 1 86 ? 3.756 -5.277 0.385 1 96.5 86 LEU B O 1
ATOM 2204 N N . ILE B 1 87 ? 5.641 -6.512 0.692 1 96.56 87 ILE B N 1
ATOM 2205 C CA . ILE B 1 87 ? 6.223 -5.559 1.633 1 96.56 87 ILE B CA 1
ATOM 2206 C C . ILE B 1 87 ? 6.512 -4.242 0.919 1 96.56 87 ILE B C 1
ATOM 2208 O O . ILE B 1 87 ? 6.27 -3.164 1.472 1 96.56 87 ILE B O 1
ATOM 2212 N N . GLY B 1 88 ? 7.02 -4.375 -0.266 1 97.44 88 GLY B N 1
ATOM 2213 C CA . GLY B 1 88 ? 7.312 -3.189 -1.058 1 97.44 88 GLY B CA 1
ATOM 2214 C C . GLY B 1 88 ? 6.078 -2.359 -1.363 1 97.44 88 GLY B C 1
ATOM 2215 O O . GLY B 1 88 ? 6.121 -1.13 -1.298 1 97.44 88 GLY B O 1
ATOM 2216 N N . ILE B 1 89 ? 4.969 -3.016 -1.657 1 97.88 89 ILE B N 1
ATOM 2217 C CA . ILE B 1 89 ? 3.744 -2.299 -2.002 1 97.88 89 ILE B CA 1
ATOM 2218 C C . ILE B 1 89 ? 3.287 -1.46 -0.811 1 97.88 89 ILE B C 1
ATOM 2220 O O . ILE B 1 89 ? 2.969 -0.278 -0.962 1 97.88 89 ILE B O 1
ATOM 2224 N N . VAL B 1 90 ? 3.312 -2.027 0.349 1 97.94 90 VAL B N 1
ATOM 2225 C CA . VAL B 1 90 ? 2.895 -1.311 1.55 1 97.94 90 VAL B CA 1
ATOM 2226 C C . VAL B 1 90 ? 3.879 -0.183 1.849 1 97.94 90 VAL B C 1
ATOM 2228 O O . VAL B 1 90 ? 3.479 0.969 2.027 1 97.94 90 VAL B O 1
ATOM 2231 N N . ALA B 1 91 ? 5.125 -0.549 1.867 1 98.06 91 ALA B N 1
ATOM 2232 C CA . ALA B 1 91 ? 6.164 0.399 2.256 1 98.06 91 ALA B CA 1
ATOM 2233 C C . ALA B 1 91 ? 6.215 1.584 1.296 1 98.06 91 ALA B C 1
ATOM 2235 O O . ALA B 1 91 ? 6.27 2.738 1.727 1 98.06 91 ALA B O 1
ATOM 2236 N N . PHE B 1 92 ? 6.148 1.381 0.06 1 98.5 92 PHE B N 1
ATOM 2237 C CA . PHE B 1 92 ? 6.297 2.459 -0.909 1 98.5 92 PHE B CA 1
ATOM 2238 C C . PHE B 1 92 ? 4.996 3.246 -1.047 1 98.5 92 PHE B C 1
ATOM 2240 O O . PHE B 1 92 ? 5 4.379 -1.533 1 98.5 92 PHE B O 1
ATOM 2247 N N . SER B 1 93 ? 3.863 2.594 -0.687 1 98.38 93 SER B N 1
ATOM 2248 C CA . SER B 1 93 ? 2.646 3.391 -0.568 1 98.38 93 SER B CA 1
ATOM 2249 C C . SER B 1 93 ? 2.781 4.449 0.522 1 98.38 93 SER B C 1
ATOM 2251 O O . SER B 1 93 ? 2.371 5.598 0.337 1 98.38 93 SER B O 1
ATOM 2253 N N . VAL B 1 94 ? 3.355 4.035 1.604 1 98.06 94 VAL B N 1
ATOM 2254 C CA . VAL B 1 94 ? 3.607 4.969 2.695 1 98.06 94 VAL B CA 1
ATOM 2255 C C . VAL B 1 94 ? 4.543 6.078 2.217 1 98.06 94 VAL B C 1
ATOM 2257 O O . VAL B 1 94 ? 4.297 7.258 2.473 1 98.06 94 VAL B O 1
ATOM 2260 N N . VAL B 1 95 ? 5.555 5.699 1.512 1 98.25 95 VAL B N 1
ATOM 2261 C CA . VAL B 1 95 ? 6.531 6.656 1.003 1 98.25 95 VAL B CA 1
ATOM 2262 C C . VAL B 1 95 ? 5.859 7.602 0.009 1 98.25 95 VAL B C 1
ATOM 2264 O O . VAL B 1 95 ? 6.137 8.805 0 1 98.25 95 VAL B O 1
ATOM 2267 N N . LEU B 1 96 ? 5.008 7.055 -0.792 1 98.12 96 LEU B N 1
ATOM 2268 C CA . LEU B 1 96 ? 4.301 7.859 -1.782 1 98.12 96 LEU B CA 1
ATOM 2269 C C . LEU B 1 96 ? 3.445 8.922 -1.106 1 98.12 96 LEU B C 1
ATOM 2271 O O . LEU B 1 96 ? 3.498 10.102 -1.48 1 98.12 96 LEU B O 1
ATOM 2275 N N . VAL B 1 97 ? 2.732 8.555 -0.098 1 97.81 97 VAL B N 1
ATOM 2276 C CA . VAL B 1 97 ? 1.886 9.5 0.625 1 97.81 97 VAL B CA 1
ATOM 2277 C C . VAL B 1 97 ? 2.752 10.562 1.298 1 97.81 97 VAL B C 1
ATOM 2279 O O . VAL B 1 97 ? 2.439 11.75 1.243 1 97.81 97 VAL B O 1
ATOM 2282 N N . THR B 1 98 ? 3.83 10.102 1.882 1 97.31 98 THR B N 1
ATOM 2283 C CA . THR B 1 98 ? 4.75 11.031 2.529 1 97.31 98 THR B CA 1
ATOM 2284 C C . THR B 1 98 ? 5.309 12.031 1.523 1 97.31 98 THR B C 1
ATOM 2286 O O . THR B 1 98 ? 5.391 13.227 1.812 1 97.31 98 THR B O 1
ATOM 2289 N N . GLY B 1 99 ? 5.676 11.516 0.375 1 97.56 99 GLY B N 1
ATOM 2290 C CA . GLY B 1 99 ? 6.18 12.391 -0.67 1 97.56 99 GLY B CA 1
ATOM 2291 C C . GLY B 1 99 ? 5.164 13.422 -1.132 1 97.56 99 GLY B C 1
ATOM 2292 O O . GLY B 1 99 ? 5.496 14.594 -1.305 1 97.56 99 GLY B O 1
ATOM 2293 N N . VAL B 1 100 ? 3.936 13 -1.307 1 97.25 100 VAL B N 1
ATOM 2294 C CA . VAL B 1 100 ? 2.869 13.898 -1.739 1 97.25 100 VAL B CA 1
ATOM 2295 C C . VAL B 1 100 ? 2.656 14.992 -0.695 1 97.25 100 VAL B C 1
ATOM 2297 O O . VAL B 1 100 ? 2.553 16.172 -1.036 1 97.25 100 VAL B O 1
ATOM 2300 N N . LEU B 1 101 ? 2.65 14.617 0.554 1 96.38 101 LEU B N 1
ATOM 2301 C CA . LEU B 1 101 ? 2.424 15.57 1.633 1 96.38 101 LEU B CA 1
ATOM 2302 C C . LEU B 1 101 ? 3.613 16.516 1.783 1 96.38 101 LEU B C 1
ATOM 2304 O O . LEU B 1 101 ? 3.438 17.703 2.039 1 96.38 101 LEU B O 1
ATOM 2308 N N . ALA B 1 102 ? 4.793 15.984 1.604 1 94.81 102 ALA B N 1
ATOM 2309 C CA . ALA B 1 102 ? 5.988 16.812 1.698 1 94.81 102 ALA B CA 1
ATOM 2310 C C . ALA B 1 102 ? 6.027 17.859 0.579 1 94.81 102 ALA B C 1
ATOM 2312 O O . ALA B 1 102 ? 6.359 19.016 0.813 1 94.81 102 ALA B O 1
ATOM 2313 N N . VAL B 1 103 ? 5.703 17.453 -0.591 1 94.88 103 VAL B N 1
ATOM 2314 C CA . VAL B 1 103 ? 5.695 18.359 -1.731 1 94.88 103 VAL B CA 1
ATOM 2315 C C . VAL B 1 103 ? 4.621 19.438 -1.531 1 94.88 103 VAL B C 1
ATOM 2317 O O . VAL B 1 103 ? 4.797 20.578 -1.939 1 94.88 103 VAL B O 1
ATOM 2320 N N . ALA B 1 104 ? 3.557 19.078 -0.823 1 94 104 ALA B N 1
ATOM 2321 C CA . ALA B 1 104 ? 2.465 20.016 -0.545 1 94 104 ALA B CA 1
ATOM 2322 C C . ALA B 1 104 ? 2.826 20.953 0.597 1 94 104 ALA B C 1
ATOM 2324 O O . ALA B 1 104 ? 2.057 21.8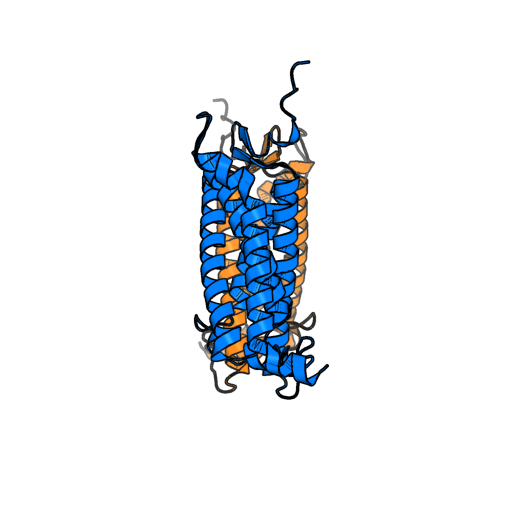59 0.929 1 94 104 ALA B O 1
ATOM 2325 N N . GLY B 1 105 ? 3.924 20.734 1.215 1 91.56 105 GLY B N 1
ATOM 2326 C CA . GLY B 1 105 ? 4.402 21.609 2.262 1 91.56 105 GLY B CA 1
ATOM 2327 C C . GLY B 1 105 ? 3.805 21.312 3.623 1 91.56 105 GLY B C 1
ATOM 2328 O O . GLY B 1 105 ? 3.779 22.172 4.5 1 91.56 105 GLY B O 1
ATOM 2329 N N . VAL B 1 106 ? 3.283 20.141 3.746 1 92.38 106 VAL B N 1
ATOM 2330 C CA . VAL B 1 106 ? 2.689 19.766 5.023 1 92.38 106 VAL B CA 1
ATOM 2331 C C . VAL B 1 106 ? 3.791 19.516 6.051 1 92.38 106 VAL B C 1
ATOM 2333 O O . VAL B 1 106 ? 4.809 18.891 5.742 1 92.38 106 VAL B O 1
ATOM 2336 N N . ARG B 1 107 ? 3.562 20.031 7.227 1 91.94 107 ARG B N 1
ATOM 2337 C CA . ARG B 1 107 ? 4.504 19.797 8.32 1 91.94 107 ARG B CA 1
ATOM 2338 C C . ARG B 1 107 ? 4.254 18.453 8.992 1 91.94 107 ARG B C 1
ATOM 2340 O O . ARG B 1 107 ? 3.186 18.234 9.57 1 91.94 107 ARG B O 1
ATOM 2347 N N . LEU B 1 108 ? 5.242 17.625 8.867 1 93.81 108 LEU B N 1
ATOM 2348 C CA . LEU B 1 108 ? 5.133 16.312 9.484 1 93.81 108 LEU B CA 1
ATOM 2349 C C . LEU B 1 108 ? 5.938 16.234 10.773 1 93.81 108 LEU B C 1
ATOM 2351 O O . LEU B 1 108 ? 7.023 16.812 10.867 1 93.81 108 LEU B O 1
ATOM 2355 N N . PRO B 1 109 ? 5.379 15.617 11.719 1 93.12 109 PRO B N 1
ATOM 2356 C CA . PRO B 1 109 ? 6.062 15.562 13.008 1 93.12 109 PRO B CA 1
ATOM 2357 C C . PRO B 1 109 ? 7.391 14.812 12.945 1 93.12 109 PRO B C 1
ATOM 2359 O O . PRO B 1 109 ? 7.586 13.977 12.062 1 93.12 109 PRO B O 1
ATOM 2362 N N . ARG B 1 110 ? 8.211 15.039 13.93 1 91.56 110 ARG B N 1
ATOM 2363 C CA . ARG B 1 110 ? 9.547 14.461 13.984 1 91.56 110 ARG B CA 1
ATOM 2364 C C . ARG B 1 110 ? 9.492 12.945 14.109 1 91.56 110 ARG B C 1
ATOM 2366 O O . ARG B 1 110 ? 10.297 12.234 13.508 1 91.56 110 ARG B O 1
ATOM 2373 N N . TRP B 1 111 ? 8.617 12.5 14.906 1 92.38 111 TRP B N 1
ATOM 2374 C CA . TRP B 1 111 ? 8.539 11.062 15.125 1 92.38 111 TRP B CA 1
ATOM 2375 C C . TRP B 1 111 ? 8.172 10.328 13.836 1 92.38 111 TRP B C 1
ATOM 2377 O O . TRP B 1 111 ? 8.555 9.172 13.648 1 92.38 111 TRP B O 1
ATOM 2387 N N . TYR B 1 112 ? 7.387 11 13.031 1 95.5 112 TYR B N 1
ATOM 2388 C CA . TYR B 1 112 ? 7.023 10.406 11.75 1 95.5 112 TYR B CA 1
ATOM 2389 C C . TYR B 1 112 ? 8.242 10.242 10.859 1 95.5 112 TYR B C 1
ATOM 2391 O O . TYR B 1 112 ? 8.453 9.18 10.258 1 95.5 112 TYR B O 1
ATOM 2399 N N . TRP B 1 113 ? 9.039 11.242 10.742 1 93.88 113 TRP B N 1
ATOM 2400 C CA . TRP B 1 113 ? 10.258 11.18 9.938 1 93.88 113 TRP B CA 1
ATOM 2401 C C . TRP B 1 113 ? 11.234 10.164 10.508 1 93.88 113 TRP B C 1
ATOM 2403 O O . TRP B 1 113 ? 11.93 9.477 9.758 1 93.88 113 TRP B O 1
ATOM 2413 N N . ALA B 1 114 ? 11.32 10.109 11.805 1 93.88 114 ALA B N 1
ATOM 2414 C CA . ALA B 1 114 ? 12.156 9.094 12.438 1 93.88 114 ALA B CA 1
ATOM 2415 C C . ALA B 1 114 ? 11.68 7.688 12.102 1 93.88 114 ALA B C 1
ATOM 2417 O O . ALA B 1 114 ? 12.484 6.785 11.875 1 93.88 114 ALA B O 1
ATOM 2418 N N . GLY B 1 115 ? 10.359 7.504 12.141 1 95.75 115 GLY B N 1
ATOM 2419 C CA . GLY B 1 115 ? 9.797 6.219 11.75 1 95.75 115 GLY B CA 1
ATOM 2420 C C . GLY B 1 115 ? 10.086 5.855 10.312 1 95.75 115 GLY B C 1
ATOM 2421 O O . GLY B 1 115 ? 10.414 4.703 10.008 1 95.75 115 GLY B O 1
ATOM 2422 N N . LEU B 1 116 ? 9.906 6.844 9.469 1 96.06 116 LEU B N 1
ATOM 2423 C CA . LEU B 1 116 ? 10.195 6.609 8.055 1 96.06 116 LEU B CA 1
ATOM 2424 C C . LEU B 1 116 ? 11.664 6.266 7.844 1 96.06 116 LEU B C 1
ATOM 2426 O O . LEU B 1 116 ? 11.992 5.371 7.062 1 96.06 116 LEU B O 1
ATOM 2430 N N . ALA B 1 117 ? 12.555 7.004 8.547 1 95.62 117 ALA B N 1
ATOM 2431 C CA . ALA B 1 117 ? 13.992 6.738 8.461 1 95.62 117 ALA B CA 1
ATOM 2432 C C . ALA B 1 117 ? 14.312 5.324 8.93 1 95.62 117 ALA B C 1
ATOM 2434 O O . ALA B 1 117 ? 15.109 4.621 8.305 1 95.62 117 ALA B O 1
ATOM 2435 N N . THR B 1 118 ? 13.711 4.965 10.016 1 96.75 118 THR B N 1
ATOM 2436 C CA . THR B 1 118 ? 13.922 3.613 10.531 1 96.75 118 THR B CA 1
ATOM 2437 C C . THR B 1 118 ? 13.422 2.572 9.531 1 96.75 118 THR B C 1
ATOM 2439 O O . THR B 1 118 ? 14.102 1.585 9.258 1 96.75 118 THR B O 1
ATOM 2442 N N . GLY B 1 119 ? 12.234 2.773 9.031 1 96.94 119 GLY B N 1
ATOM 2443 C CA . GLY B 1 119 ? 11.672 1.86 8.039 1 96.94 119 GLY B CA 1
ATOM 2444 C C . GLY B 1 119 ? 12.523 1.738 6.793 1 96.94 119 GLY B C 1
ATOM 2445 O O . GLY B 1 119 ? 12.766 0.633 6.301 1 96.94 119 GLY B O 1
ATOM 2446 N N . THR B 1 120 ? 12.992 2.859 6.285 1 96.88 120 THR B N 1
ATOM 2447 C CA . THR B 1 120 ? 13.805 2.838 5.07 1 96.88 120 THR B CA 1
ATOM 2448 C C . THR B 1 120 ? 15.172 2.236 5.352 1 96.88 120 THR B C 1
ATOM 2450 O O . THR B 1 120 ? 15.758 1.585 4.484 1 96.88 120 THR B O 1
ATOM 2453 N N . ALA B 1 121 ? 15.688 2.438 6.543 1 96 121 ALA B N 1
ATOM 2454 C CA . ALA B 1 121 ? 16.953 1.809 6.922 1 96 121 ALA B CA 1
ATOM 2455 C C . ALA B 1 121 ? 16.812 0.288 6.953 1 96 121 ALA B C 1
ATOM 2457 O O . ALA B 1 121 ? 17.688 -0.427 6.461 1 96 121 ALA B O 1
ATOM 2458 N N . LEU B 1 122 ? 15.734 -0.161 7.543 1 96.94 122 LEU B N 1
ATOM 2459 C CA . LEU B 1 122 ? 15.477 -1.597 7.539 1 96.94 122 LEU B CA 1
ATOM 2460 C C . LEU B 1 122 ? 15.32 -2.117 6.113 1 96.94 122 LEU B C 1
ATOM 2462 O O . LEU B 1 122 ? 15.805 -3.207 5.793 1 96.94 122 LEU B O 1
ATOM 2466 N N . GLY B 1 123 ? 14.648 -1.326 5.309 1 96.56 123 GLY B N 1
ATOM 2467 C CA . GLY B 1 123 ? 14.539 -1.676 3.902 1 96.56 123 GLY B CA 1
ATOM 2468 C C . GLY B 1 123 ? 15.875 -1.752 3.197 1 96.56 123 GLY B C 1
ATOM 2469 O O . GLY B 1 123 ? 16.094 -2.635 2.365 1 96.56 123 GLY B O 1
ATOM 2470 N N . ALA B 1 124 ? 16.781 -0.86 3.514 1 95.94 124 ALA B N 1
ATOM 2471 C CA . ALA B 1 124 ? 18.109 -0.843 2.916 1 95.94 124 ALA B CA 1
ATOM 2472 C C . ALA B 1 124 ? 18.891 -2.1 3.283 1 95.94 124 ALA B C 1
ATOM 2474 O O . ALA B 1 124 ? 19.562 -2.693 2.434 1 95.94 124 ALA B O 1
ATOM 2475 N N . VAL B 1 125 ? 18.797 -2.467 4.508 1 96.5 125 VAL B N 1
ATOM 2476 C CA . VAL B 1 125 ? 19.469 -3.68 4.957 1 96.5 125 VAL B CA 1
ATOM 2477 C C . VAL B 1 125 ? 18.906 -4.887 4.211 1 96.5 125 VAL B C 1
ATOM 2479 O O . VAL B 1 125 ? 19.672 -5.738 3.742 1 96.5 125 VAL B O 1
ATOM 2482 N N . PHE B 1 126 ? 17.656 -4.969 4.137 1 96.81 126 PHE B N 1
ATOM 2483 C CA . PHE B 1 126 ? 16.984 -6.062 3.445 1 96.81 126 PHE B CA 1
ATOM 2484 C C . PHE B 1 126 ? 17.375 -6.098 1.976 1 96.81 126 PHE B C 1
ATOM 2486 O O . PHE B 1 126 ? 17.656 -7.168 1.431 1 96.81 126 PHE B O 1
ATOM 2493 N N . VAL B 1 127 ? 17.422 -4.957 1.344 1 94.75 127 VAL B N 1
ATOM 2494 C CA . VAL B 1 127 ? 17.781 -4.844 -0.064 1 94.75 127 VAL B CA 1
ATOM 2495 C C . VAL B 1 127 ? 19.219 -5.328 -0.264 1 94.75 127 VAL B C 1
ATOM 2497 O O . VAL B 1 127 ? 19.531 -6.004 -1.251 1 94.75 127 VAL B O 1
ATOM 2500 N N . HIS B 1 128 ? 20.141 -4.984 0.616 1 95.31 128 HIS B N 1
ATOM 2501 C CA . HIS B 1 128 ? 21.516 -5.441 0.502 1 95.31 128 HIS B CA 1
ATOM 2502 C C . HIS B 1 128 ? 21.609 -6.957 0.606 1 95.31 128 HIS B C 1
ATOM 2504 O O . HIS B 1 128 ? 22.406 -7.586 -0.096 1 95.31 128 HIS B O 1
ATOM 2510 N N . TRP B 1 129 ? 20.844 -7.457 1.528 1 95.25 129 TRP B N 1
ATOM 2511 C CA . TRP B 1 129 ? 20.781 -8.914 1.634 1 95.25 129 TRP B CA 1
ATOM 2512 C C . TRP B 1 129 ? 20.297 -9.531 0.332 1 95.25 129 TRP B C 1
ATOM 2514 O O . TRP B 1 129 ? 20.859 -10.523 -0.142 1 95.25 129 TRP B O 1
ATOM 2524 N N . LEU B 1 130 ? 19.297 -9.008 -0.302 1 93.94 130 LEU B N 1
ATOM 2525 C CA . LEU B 1 130 ? 18.75 -9.531 -1.548 1 93.94 130 LEU B CA 1
ATOM 2526 C C . LEU B 1 130 ? 19.75 -9.383 -2.689 1 93.94 130 LEU B C 1
ATOM 2528 O O . LEU B 1 130 ? 19.828 -10.242 -3.564 1 93.94 130 LEU B O 1
ATOM 2532 N N . ILE B 1 131 ? 20.453 -8.211 -2.734 1 93.62 131 ILE B N 1
ATOM 2533 C CA . ILE B 1 131 ? 21.484 -8 -3.748 1 93.62 131 ILE B CA 1
ATOM 2534 C C . ILE B 1 131 ? 22.531 -9.102 -3.648 1 93.62 131 ILE B C 1
ATOM 2536 O O . ILE B 1 131 ? 22.922 -9.695 -4.66 1 93.62 131 ILE B O 1
ATOM 2540 N N . PHE B 1 132 ? 22.984 -9.422 -2.438 1 94 132 PHE B N 1
ATOM 2541 C CA . PHE B 1 132 ? 23.969 -10.469 -2.215 1 94 132 PHE B CA 1
ATOM 2542 C C . PHE B 1 132 ? 23.453 -11.812 -2.717 1 94 132 PHE B C 1
ATOM 2544 O O . PHE B 1 132 ? 24.172 -12.547 -3.396 1 94 132 PHE B O 1
ATOM 2551 N N . GLN B 1 133 ? 22.188 -12.086 -2.367 1 93.06 133 GLN B N 1
ATOM 2552 C CA . GLN B 1 133 ? 21.578 -13.344 -2.791 1 93.06 133 GLN B CA 1
ATOM 2553 C C . GLN B 1 133 ? 21.469 -13.414 -4.312 1 93.06 133 GLN B C 1
ATOM 2555 O O . GLN B 1 133 ? 21.734 -14.453 -4.914 1 93.06 133 GLN B O 1
ATOM 2560 N N . SER B 1 134 ? 21.094 -12.359 -4.988 1 91.88 134 SER B N 1
ATOM 2561 C CA . SER B 1 134 ? 20.906 -12.328 -6.434 1 91.88 134 SER B CA 1
ATOM 2562 C C . SER B 1 134 ? 22.234 -12.492 -7.176 1 91.88 134 SER B C 1
ATOM 2564 O O . SER B 1 134 ? 22.297 -13.195 -8.188 1 91.88 134 SER B O 1
ATOM 2566 N N . LEU B 1 135 ? 23.281 -11.938 -6.691 1 90.31 135 LEU B N 1
ATOM 2567 C CA . LEU B 1 135 ? 24.562 -11.93 -7.383 1 90.31 135 LEU B CA 1
ATOM 2568 C C . LEU B 1 135 ? 25.328 -13.219 -7.109 1 90.31 135 LEU B C 1
ATOM 2570 O O . LEU B 1 135 ? 25.906 -13.812 -8.023 1 90.31 135 LEU B O 1
ATOM 2574 N N . TYR B 1 136 ? 25.266 -13.781 -5.883 1 91.75 136 TYR B N 1
ATOM 2575 C CA . TYR B 1 136 ? 26.219 -14.836 -5.508 1 91.75 136 TYR B CA 1
ATOM 2576 C C . TYR B 1 136 ? 25.5 -16.172 -5.316 1 91.75 136 TYR B C 1
ATOM 2578 O O . TYR B 1 136 ? 26.141 -17.219 -5.273 1 91.75 136 TYR B O 1
ATOM 2586 N N . ARG B 1 137 ? 24.266 -16.172 -5.164 1 91.06 137 ARG B N 1
ATOM 2587 C CA . ARG B 1 137 ? 23.547 -17.422 -4.945 1 91.06 137 ARG B CA 1
ATOM 2588 C C . ARG B 1 137 ? 22.656 -17.766 -6.145 1 91.06 137 ARG B C 1
ATOM 2590 O O . ARG B 1 137 ? 22.719 -18.875 -6.672 1 91.06 137 ARG B O 1
ATOM 2597 N N . ILE B 1 138 ? 21.891 -16.812 -6.652 1 89.5 138 ILE B N 1
ATOM 2598 C CA . ILE B 1 138 ? 20.938 -17.062 -7.723 1 89.5 138 ILE B CA 1
ATOM 2599 C C . ILE B 1 138 ? 21.625 -16.891 -9.078 1 89.5 138 ILE B C 1
ATOM 2601 O O . ILE B 1 138 ? 21.391 -17.672 -10 1 89.5 138 ILE B O 1
ATOM 2605 N N . GLY B 1 139 ? 22.406 -15.828 -9.148 1 91.19 139 GLY B N 1
ATOM 2606 C CA . GLY B 1 139 ? 23.109 -15.57 -10.398 1 91.19 139 GLY B CA 1
ATOM 2607 C C . GLY B 1 139 ? 22.234 -14.953 -11.461 1 91.19 139 GLY B C 1
ATOM 2608 O O . GLY B 1 139 ? 22.391 -15.25 -12.648 1 91.19 139 GLY B O 1
ATOM 2609 N N . ALA B 1 140 ? 21.203 -14.312 -11.062 1 91.25 140 ALA B N 1
ATOM 2610 C CA . ALA B 1 140 ? 20.297 -13.617 -11.969 1 91.25 140 ALA B CA 1
ATOM 2611 C C . ALA B 1 140 ? 19.828 -12.297 -11.375 1 91.25 140 ALA B C 1
ATOM 2613 O O . ALA B 1 140 ? 19.734 -12.156 -10.148 1 91.25 140 ALA B O 1
ATOM 2614 N N . LEU B 1 141 ? 19.641 -11.344 -12.281 1 91.81 141 LEU B N 1
ATOM 2615 C CA . LEU B 1 141 ? 19.188 -10.031 -11.867 1 91.81 141 LEU B CA 1
ATOM 2616 C C . LEU B 1 141 ? 17.75 -9.781 -12.336 1 91.81 141 LEU B C 1
ATOM 2618 O O . LEU B 1 141 ? 17.391 -10.148 -13.453 1 91.81 141 LEU B O 1
ATOM 2622 N N . CYS B 1 142 ? 16.984 -9.289 -11.469 1 92.56 142 CYS B N 1
ATOM 2623 C CA . CYS B 1 142 ? 15.617 -8.898 -11.773 1 92.56 142 CYS B CA 1
ATOM 2624 C C . CYS B 1 142 ? 15.508 -7.387 -11.953 1 92.56 142 CYS B C 1
ATOM 2626 O O . CYS B 1 142 ? 15.727 -6.625 -11.008 1 92.56 142 CYS B O 1
ATOM 2628 N N . PRO B 1 143 ? 15.188 -6.918 -13.195 1 94.25 143 PRO B N 1
ATOM 2629 C CA . PRO B 1 143 ? 15.156 -5.48 -13.477 1 94.25 143 PRO B CA 1
ATOM 2630 C C . PRO B 1 143 ? 14.273 -4.703 -12.5 1 94.25 143 PRO B C 1
ATOM 2632 O O . PRO B 1 143 ? 14.648 -3.613 -12.062 1 94.25 143 PRO B O 1
ATOM 2635 N N . TYR B 1 144 ? 13.109 -5.156 -12.188 1 95.06 144 TYR B N 1
ATOM 2636 C CA . TYR B 1 144 ? 12.227 -4.457 -11.258 1 95.06 144 TYR B CA 1
ATOM 2637 C C . TYR B 1 144 ? 12.828 -4.426 -9.859 1 95.06 144 TYR B C 1
ATOM 2639 O O . TYR B 1 144 ? 12.656 -3.449 -9.125 1 95.06 144 TYR B O 1
ATOM 2647 N N . CYS B 1 145 ? 13.508 -5.523 -9.477 1 94.81 145 CYS B N 1
ATOM 2648 C CA . CYS B 1 145 ? 14.219 -5.5 -8.195 1 94.81 145 CYS B CA 1
ATOM 2649 C C . CYS B 1 145 ? 15.305 -4.434 -8.195 1 94.81 145 CYS B C 1
ATOM 2651 O O . CYS B 1 145 ? 15.531 -3.775 -7.18 1 94.81 145 CYS B O 1
ATOM 2653 N N . MET B 1 146 ? 15.953 -4.309 -9.312 1 94.75 146 MET B N 1
ATOM 2654 C CA . MET B 1 146 ? 17.016 -3.309 -9.422 1 94.75 146 MET B CA 1
ATOM 2655 C C . MET B 1 146 ? 16.453 -1.899 -9.266 1 94.75 146 MET B C 1
ATOM 2657 O O . MET B 1 146 ? 17.094 -1.026 -8.695 1 94.75 146 MET B O 1
ATOM 2661 N N . VAL B 1 147 ? 15.281 -1.665 -9.836 1 95.56 147 VAL B N 1
ATOM 2662 C CA . VAL B 1 147 ? 14.625 -0.379 -9.641 1 95.56 147 VAL B CA 1
ATOM 2663 C C . VAL B 1 147 ? 14.383 -0.139 -8.156 1 95.56 147 VAL B C 1
ATOM 2665 O O . VAL B 1 147 ? 14.656 0.948 -7.641 1 95.56 147 VAL B O 1
ATOM 2668 N N . VAL B 1 148 ? 13.906 -1.135 -7.434 1 96.25 148 VAL B N 1
ATOM 2669 C CA . VAL B 1 148 ? 13.625 -1.028 -6.004 1 96.25 148 VAL B CA 1
ATOM 2670 C C . VAL B 1 148 ? 14.914 -0.765 -5.242 1 96.25 148 VAL B C 1
ATOM 2672 O O . VAL B 1 148 ? 14.953 0.074 -4.336 1 96.25 148 VAL B O 1
ATOM 2675 N N . TRP B 1 149 ? 16.016 -1.437 -5.66 1 95.19 149 TRP B N 1
ATOM 2676 C CA . TRP B 1 149 ? 17.312 -1.168 -5.055 1 95.19 149 TRP B CA 1
ATOM 2677 C C . TRP B 1 149 ? 17.719 0.294 -5.234 1 95.19 149 TRP B C 1
ATOM 2679 O O . TRP B 1 149 ? 18.125 0.958 -4.281 1 95.19 149 TRP B O 1
ATOM 2689 N N . ALA B 1 150 ? 17.516 0.703 -6.422 1 94.75 150 ALA B N 1
ATOM 2690 C CA . ALA B 1 150 ? 17.969 2.031 -6.824 1 94.75 150 ALA B CA 1
ATOM 2691 C C . ALA B 1 150 ? 17.219 3.121 -6.062 1 94.75 150 ALA B C 1
ATOM 2693 O O . ALA B 1 150 ? 17.781 4.184 -5.781 1 94.75 150 ALA B O 1
ATOM 2694 N N . VAL B 1 151 ? 16.016 2.879 -5.73 1 96.06 151 VAL B N 1
ATOM 2695 C CA . VAL B 1 151 ? 15.25 3.939 -5.098 1 96.06 151 VAL B CA 1
ATOM 2696 C C . VAL B 1 151 ? 15.352 3.816 -3.578 1 96.06 151 VAL B C 1
ATOM 2698 O O . VAL B 1 151 ? 15.281 4.816 -2.861 1 96.06 151 VAL B O 1
ATOM 2701 N N . THR B 1 152 ? 15.523 2.686 -3.051 1 96.75 152 THR B N 1
ATOM 2702 C CA . THR B 1 152 ? 15.508 2.453 -1.611 1 96.75 152 THR B CA 1
ATOM 2703 C C . THR B 1 152 ? 16.734 3.055 -0.95 1 96.75 152 THR B C 1
ATOM 2705 O O . THR B 1 152 ? 16.641 3.678 0.109 1 96.75 152 THR B O 1
ATOM 2708 N N . ILE B 1 153 ? 17.844 2.957 -1.561 1 94.12 153 ILE B N 1
ATOM 2709 C CA . ILE B 1 153 ? 19.094 3.365 -0.931 1 94.12 153 ILE B CA 1
ATOM 2710 C C . ILE B 1 153 ? 19.141 4.887 -0.832 1 94.12 153 ILE B C 1
ATOM 2712 O O . ILE B 1 153 ? 19.328 5.438 0.257 1 94.12 153 ILE B O 1
ATOM 2716 N N . PRO B 1 154 ? 19 5.617 -1.981 1 93.44 154 PRO B N 1
ATOM 2717 C CA . PRO B 1 154 ? 18.938 7.07 -1.825 1 93.44 154 PRO B CA 1
ATOM 2718 C C . PRO B 1 154 ? 17.844 7.523 -0.874 1 93.44 154 PRO B C 1
ATOM 2720 O O . PRO B 1 154 ? 18 8.523 -0.166 1 93.44 154 PRO B O 1
ATOM 2723 N N . LEU B 1 155 ? 16.75 6.836 -0.895 1 95.06 155 LEU B N 1
ATOM 2724 C CA . LEU B 1 155 ? 15.656 7.18 0.005 1 95.06 155 LEU B CA 1
ATOM 2725 C C . LEU B 1 155 ? 16.078 7.039 1.462 1 95.06 155 LEU B C 1
ATOM 2727 O O . LEU B 1 155 ? 15.766 7.895 2.291 1 95.06 155 LEU B O 1
ATOM 2731 N N . ALA B 1 156 ? 16.734 6.012 1.764 1 95.38 156 ALA B N 1
ATOM 2732 C CA . ALA B 1 156 ? 17.219 5.789 3.125 1 95.38 156 ALA B CA 1
ATOM 2733 C C . ALA B 1 156 ? 18.172 6.902 3.561 1 95.38 156 ALA B C 1
ATOM 2735 O O . ALA B 1 156 ? 18.109 7.367 4.703 1 95.38 156 ALA B O 1
ATOM 2736 N N . VAL B 1 157 ? 19 7.367 2.682 1 92 157 VAL B N 1
ATOM 2737 C CA . VAL B 1 157 ? 19.953 8.43 2.99 1 92 157 VAL B CA 1
ATOM 2738 C C . VAL B 1 157 ? 19.219 9.742 3.219 1 92 157 VAL B C 1
ATOM 2740 O O . VAL B 1 157 ? 19.453 10.43 4.211 1 92 157 VAL B O 1
ATOM 2743 N N . VAL B 1 158 ? 18.328 10.047 2.336 1 91.12 158 VAL B N 1
ATOM 2744 C CA . VAL B 1 158 ? 17.594 11.297 2.422 1 91.12 158 VAL B CA 1
ATOM 2745 C C . VAL B 1 158 ? 16.766 11.328 3.711 1 91.12 158 VAL B C 1
ATOM 2747 O O . VAL B 1 158 ? 16.797 12.32 4.441 1 91.12 158 VAL B O 1
ATOM 2750 N N . THR B 1 159 ? 16.078 10.266 3.992 1 93.19 159 THR B N 1
ATOM 2751 C CA . THR B 1 159 ? 15.234 10.234 5.184 1 93.19 159 THR B CA 1
ATOM 2752 C C . THR B 1 159 ? 16.078 10.234 6.449 1 93.19 159 THR B C 1
ATOM 2754 O O . THR B 1 159 ? 15.68 10.789 7.473 1 93.19 159 THR B O 1
ATOM 2757 N N . ALA B 1 160 ? 17.203 9.641 6.395 1 90.81 160 ALA B N 1
ATOM 2758 C CA . ALA B 1 160 ? 18.109 9.664 7.539 1 90.81 160 ALA B CA 1
ATOM 2759 C C . ALA B 1 160 ? 18.594 11.086 7.832 1 90.81 160 ALA B C 1
ATOM 2761 O O . ALA B 1 160 ? 18.641 11.5 8.992 1 90.81 160 ALA B O 1
ATOM 2762 N N . VAL B 1 161 ? 18.938 11.789 6.801 1 87.69 161 VAL B N 1
ATOM 2763 C CA . VAL B 1 161 ? 19.406 13.164 6.953 1 87.69 161 VAL B CA 1
ATOM 2764 C C . VAL B 1 161 ? 18.281 14.023 7.539 1 87.69 161 VAL B C 1
ATOM 2766 O O . VAL B 1 161 ? 18.516 14.828 8.445 1 87.69 161 VAL B O 1
ATOM 2769 N N . ILE B 1 162 ? 17.109 13.82 7.047 1 86.81 162 ILE B N 1
ATOM 2770 C CA . ILE B 1 162 ? 15.977 14.594 7.535 1 86.81 162 ILE B CA 1
ATOM 2771 C C . ILE B 1 162 ? 15.742 14.289 9.016 1 86.81 162 ILE B C 1
ATOM 2773 O O . ILE B 1 162 ? 15.578 15.211 9.82 1 86.81 162 ILE B O 1
ATOM 2777 N N . ALA B 1 163 ? 15.789 13.062 9.359 1 88.19 163 ALA B N 1
ATOM 2778 C CA . ALA B 1 163 ? 15.531 12.641 10.734 1 88.19 163 ALA B CA 1
ATOM 2779 C C . ALA B 1 163 ? 16.625 13.133 11.664 1 88.19 163 ALA B C 1
ATOM 2781 O O . ALA B 1 163 ? 16.359 13.539 12.805 1 88.19 163 ALA B O 1
ATOM 2782 N N . LEU B 1 164 ? 17.844 13.141 11.25 1 83.69 164 LEU B N 1
ATOM 2783 C CA . LEU B 1 164 ? 18.969 13.562 12.07 1 83.69 164 LEU B CA 1
ATOM 2784 C C . LEU B 1 164 ? 18.969 15.078 12.25 1 83.69 164 LEU B C 1
ATOM 2786 O O . LEU B 1 164 ? 19.297 15.578 13.328 1 83.69 164 LEU B O 1
ATOM 2790 N N . ARG B 1 165 ? 18.609 15.711 11.219 1 80.31 165 ARG B N 1
ATOM 2791 C CA . ARG B 1 165 ? 18.531 17.172 11.32 1 80.31 165 ARG B CA 1
ATOM 2792 C C . ARG B 1 165 ? 17.391 17.594 12.242 1 80.31 165 ARG B C 1
ATOM 2794 O O . ARG B 1 165 ? 17.5 18.594 12.953 1 80.31 165 ARG B O 1
ATOM 2801 N N . ALA B 1 166 ? 16.375 16.859 12.148 1 76.44 166 ALA B N 1
ATOM 2802 C CA . ALA B 1 166 ? 15.242 17.156 13.023 1 76.44 166 ALA B CA 1
ATOM 2803 C C . ALA B 1 166 ? 15.617 16.953 14.492 1 76.44 166 ALA B C 1
ATOM 2805 O O . ALA B 1 166 ? 15.125 17.656 15.367 1 76.44 166 ALA B O 1
ATOM 2806 N N . ARG B 1 167 ? 16.406 15.992 14.773 1 73.44 167 ARG B N 1
ATOM 2807 C CA . ARG B 1 167 ? 16.844 15.711 16.141 1 73.44 167 ARG B CA 1
ATOM 2808 C C . ARG B 1 167 ? 17.875 16.734 16.594 1 73.44 167 ARG B C 1
ATOM 2810 O O . ARG B 1 167 ? 17.922 17.094 17.781 1 73.44 167 ARG B O 1
ATOM 2817 N N . ALA B 1 168 ? 18.812 17.047 15.664 1 64.75 168 ALA B N 1
ATOM 2818 C CA . ALA B 1 168 ? 19.891 17.969 16.031 1 64.75 168 ALA B CA 1
ATOM 2819 C C . ALA B 1 168 ? 19.344 19.375 16.266 1 64.75 168 ALA B C 1
ATOM 2821 O O . ALA B 1 168 ? 19.922 20.156 17.031 1 64.75 168 ALA B O 1
ATOM 2822 N N . GLY B 1 169 ? 18.125 19.656 16.469 1 53.5 169 GLY B N 1
ATOM 2823 C CA . GLY B 1 169 ? 17.672 21.016 16.734 1 53.5 169 GLY B CA 1
ATOM 2824 C C . GLY B 1 169 ? 18.547 22.078 16.078 1 53.5 169 GLY B C 1
ATOM 2825 O O . GLY B 1 169 ? 19.297 21.781 15.156 1 53.5 169 GLY B O 1
ATOM 2826 N N . ASP B 1 170 ? 18.719 23.547 16.828 1 45.66 170 ASP B N 1
ATOM 2827 C CA . ASP B 1 170 ? 19.516 24.766 16.656 1 45.66 170 ASP B CA 1
ATOM 2828 C C . ASP B 1 170 ? 20.984 24.422 16.469 1 45.66 170 ASP B C 1
ATOM 2830 O O . ASP B 1 170 ? 21.844 25.328 16.453 1 45.66 170 ASP B O 1
ATOM 2834 N N . ALA B 1 171 ? 21.5 23.391 17.078 1 44.09 171 ALA B N 1
ATOM 2835 C CA . ALA B 1 171 ? 22.938 23.453 17.328 1 44.09 171 ALA B CA 1
ATOM 2836 C C . ALA B 1 171 ? 23.719 23.328 16.031 1 44.09 171 ALA B C 1
ATOM 2838 O O . ALA B 1 171 ? 23.359 22.547 15.148 1 44.09 171 ALA B O 1
ATOM 2839 N N . ASP B 1 172 ? 24.594 24.219 15.617 1 43.91 172 ASP B N 1
ATOM 2840 C CA . ASP B 1 172 ? 25.438 24.578 14.492 1 43.91 172 ASP B CA 1
ATOM 2841 C C . ASP B 1 172 ? 25.953 23.328 13.766 1 43.91 172 ASP B C 1
ATOM 2843 O O . ASP B 1 172 ? 25.844 23.234 12.547 1 43.91 172 ASP B O 1
ATOM 2847 N N . ALA B 1 173 ? 27.312 22.797 14.055 1 43.88 173 ALA B N 1
ATOM 2848 C CA . ALA B 1 173 ? 28.578 22.438 13.422 1 43.88 173 ALA B CA 1
ATOM 2849 C C . ALA B 1 173 ? 28.641 20.953 13.109 1 43.88 173 ALA B C 1
ATOM 2851 O O . ALA B 1 173 ? 29.609 20.484 12.492 1 43.88 173 ALA B O 1
ATOM 2852 N N . GLY B 1 174 ? 28.078 19.844 13.789 1 42.19 174 GLY B N 1
ATOM 2853 C CA . GLY B 1 174 ? 28.844 18.609 13.859 1 42.19 174 GLY B CA 1
ATOM 2854 C C . GLY B 1 174 ? 28.516 17.641 12.734 1 42.19 174 GLY B C 1
ATOM 2855 O O . GLY B 1 174 ? 28.141 18.062 11.641 1 42.19 174 GLY B O 1
ATOM 2856 N N . PRO B 1 175 ? 28.297 16.281 12.953 1 49.22 175 PRO B N 1
ATO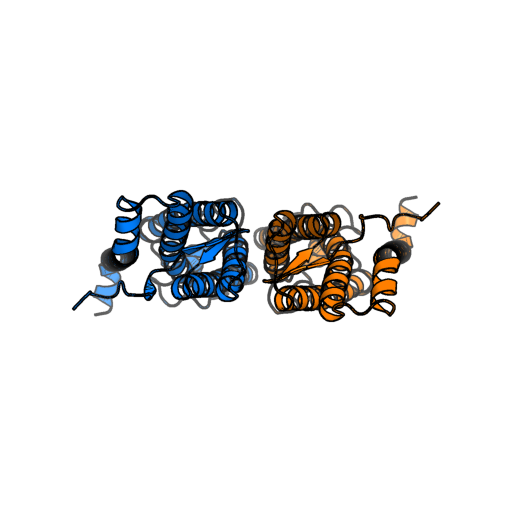M 2857 C CA . PRO B 1 175 ? 28.25 15.125 12.07 1 49.22 175 PRO B CA 1
ATOM 2858 C C . PRO B 1 175 ? 27.094 15.188 11.078 1 49.22 175 PRO B C 1
ATOM 2860 O O . PRO B 1 175 ? 27.109 14.516 10.047 1 49.22 175 PRO B O 1
ATOM 2863 N N . GLY B 1 176 ? 26 15.789 11.359 1 51.31 176 GLY B N 1
ATOM 2864 C CA . GLY B 1 176 ? 24.875 15.969 10.453 1 51.31 176 GLY B CA 1
ATOM 2865 C C . GLY B 1 176 ? 25.234 16.75 9.211 1 51.31 176 GLY B C 1
ATOM 2866 O O . GLY B 1 176 ? 24.703 16.484 8.125 1 51.31 176 GLY B O 1
ATOM 2867 N N . ASN B 1 177 ? 26.047 17.859 9.383 1 53.44 177 ASN B N 1
ATOM 2868 C CA . ASN B 1 177 ? 26.531 18.625 8.242 1 53.44 177 ASN B CA 1
ATOM 2869 C C . ASN B 1 177 ? 27.359 17.75 7.293 1 53.44 177 ASN B C 1
ATOM 2871 O O . ASN B 1 177 ? 27.297 17.938 6.078 1 53.44 177 ASN B O 1
ATOM 2875 N N . ILE B 1 178 ? 28.109 16.906 7.91 1 51.84 178 ILE B N 1
ATOM 2876 C CA . ILE B 1 178 ? 28.953 16.047 7.086 1 51.84 178 ILE B CA 1
ATOM 2877 C C . ILE B 1 178 ? 28.078 15.109 6.262 1 51.84 178 ILE B C 1
ATOM 2879 O O . ILE B 1 178 ? 28.312 14.914 5.07 1 51.84 178 ILE B O 1
ATOM 2883 N N . VAL B 1 179 ? 27.047 14.539 6.949 1 54.22 179 VAL B N 1
ATOM 2884 C CA . VAL B 1 179 ? 26.188 13.602 6.238 1 54.22 179 VAL B CA 1
ATOM 2885 C C . VAL B 1 179 ? 25.422 14.336 5.137 1 54.22 179 VAL B C 1
ATOM 2887 O O . VAL B 1 179 ? 25.25 13.812 4.035 1 54.22 179 VAL B O 1
ATOM 2890 N N . HIS B 1 180 ? 25.094 15.594 5.484 1 56.47 180 HIS B N 1
ATOM 2891 C CA . HIS B 1 180 ? 24.375 16.391 4.504 1 56.47 180 HIS B CA 1
ATOM 2892 C C . HIS B 1 180 ? 25.234 16.688 3.285 1 56.47 180 HIS B C 1
ATOM 2894 O O . HIS B 1 180 ? 24.766 16.656 2.15 1 56.47 180 HIS B O 1
ATOM 2900 N N . GLN B 1 181 ? 26.531 17.016 3.572 1 55.69 181 GLN B N 1
ATOM 2901 C CA . GLN B 1 181 ? 27.438 17.359 2.479 1 55.69 181 GLN B CA 1
ATOM 2902 C C . GLN B 1 181 ? 27.812 16.109 1.677 1 55.69 181 GLN B C 1
ATOM 2904 O O . GLN B 1 181 ? 28.047 16.203 0.47 1 55.69 181 GLN B O 1
ATOM 2909 N N . TRP B 1 182 ? 27.781 14.992 2.393 1 59.09 182 TRP B N 1
ATOM 2910 C CA . TRP B 1 182 ? 28.328 13.812 1.735 1 59.09 182 TRP B CA 1
ATOM 2911 C C . TRP B 1 182 ? 27.219 12.852 1.318 1 59.09 182 TRP B C 1
ATOM 2913 O O . TRP B 1 182 ? 27.484 11.75 0.836 1 59.09 182 TRP B O 1
ATOM 2923 N N . ARG B 1 183 ? 26.031 13.312 1.457 1 66.38 183 ARG B N 1
ATOM 2924 C CA . ARG B 1 183 ? 24.922 12.406 1.202 1 66.38 183 ARG B CA 1
ATOM 2925 C C . ARG B 1 183 ? 24.906 11.945 -0.253 1 66.38 183 ARG B C 1
ATOM 2927 O O . ARG B 1 183 ? 24.766 10.758 -0.535 1 66.38 183 ARG B O 1
ATOM 2934 N N . TRP B 1 184 ? 25.188 12.805 -1.145 1 74.31 184 TRP B N 1
ATOM 2935 C CA . TRP B 1 184 ? 25.125 12.438 -2.555 1 74.31 184 TRP B CA 1
ATOM 2936 C C . TRP B 1 184 ? 26.359 11.648 -2.967 1 74.31 184 TRP B C 1
ATOM 2938 O O . TRP B 1 184 ? 26.297 10.789 -3.848 1 74.31 184 TRP B O 1
ATOM 2948 N N . SER B 1 185 ? 27.391 11.938 -2.191 1 77.06 185 SER B N 1
ATOM 2949 C CA . SER B 1 185 ? 28.609 11.188 -2.469 1 77.06 185 SER B CA 1
ATOM 2950 C C . SER B 1 185 ? 28.469 9.727 -2.035 1 77.06 185 SER B C 1
ATOM 2952 O O . SER B 1 185 ? 28.953 8.82 -2.723 1 77.06 185 SER B O 1
ATOM 2954 N N . LEU B 1 186 ? 27.766 9.5 -0.959 1 81.38 186 LEU B N 1
ATOM 2955 C CA . LEU B 1 186 ? 27.547 8.141 -0.465 1 81.38 186 LEU B CA 1
ATOM 2956 C C . LEU B 1 186 ? 26.656 7.348 -1.413 1 81.38 186 LEU B C 1
ATOM 2958 O O . LEU B 1 186 ? 26.922 6.18 -1.697 1 81.38 186 LEU B O 1
ATOM 2962 N N . VAL B 1 187 ? 25.672 7.996 -1.927 1 86.12 187 VAL B N 1
ATOM 2963 C CA . VAL B 1 187 ? 24.766 7.355 -2.863 1 86.12 187 VAL B CA 1
ATOM 2964 C C . VAL B 1 187 ? 25.5 7.031 -4.164 1 86.12 187 VAL B C 1
ATOM 2966 O O . VAL B 1 187 ? 25.359 5.93 -4.703 1 86.12 187 VAL B O 1
ATOM 2969 N N . ALA B 1 188 ? 26.359 7.996 -4.594 1 87.56 188 ALA B N 1
ATOM 2970 C CA . ALA B 1 188 ? 27.109 7.781 -5.82 1 87.56 188 ALA B CA 1
ATOM 2971 C C . ALA B 1 188 ? 28.109 6.633 -5.656 1 87.56 188 ALA B C 1
ATOM 2973 O O . ALA B 1 188 ? 28.266 5.809 -6.562 1 87.56 188 ALA B O 1
ATOM 2974 N N . LEU B 1 189 ? 28.719 6.645 -4.559 1 87.88 189 LEU B N 1
ATOM 2975 C CA . LEU B 1 189 ? 29.656 5.57 -4.273 1 87.88 189 LEU B CA 1
ATOM 2976 C C . LEU B 1 189 ? 28.953 4.219 -4.227 1 87.88 189 LEU B C 1
ATOM 2978 O O . LEU B 1 189 ? 29.484 3.221 -4.719 1 87.88 189 LEU B O 1
ATOM 2982 N N . TRP B 1 190 ? 27.812 4.188 -3.631 1 89.38 190 TRP B N 1
ATOM 2983 C CA . TRP B 1 190 ? 27.047 2.951 -3.549 1 89.38 190 TRP B CA 1
ATOM 2984 C C . TRP B 1 190 ? 26.688 2.445 -4.941 1 89.38 190 TRP B C 1
ATOM 2986 O O . TRP B 1 190 ? 26.859 1.263 -5.242 1 89.38 190 TRP B O 1
ATOM 2996 N N . PHE B 1 191 ? 26.25 3.322 -5.832 1 91.62 191 PHE B N 1
ATOM 2997 C CA . PHE B 1 191 ? 25.859 2.93 -7.18 1 91.62 191 PHE B CA 1
ATOM 2998 C C . PHE B 1 191 ? 27.062 2.438 -7.969 1 91.62 191 PHE B C 1
ATOM 3000 O O . PHE B 1 191 ? 26.969 1.468 -8.727 1 91.62 191 PHE B O 1
ATOM 3007 N N . THR B 1 192 ? 28.203 3.174 -7.805 1 90.69 192 THR B N 1
ATOM 3008 C CA . THR B 1 192 ? 29.422 2.764 -8.5 1 90.69 192 THR B CA 1
ATOM 3009 C C . THR B 1 192 ? 29.859 1.376 -8.039 1 90.69 192 THR B C 1
ATOM 3011 O O . THR B 1 192 ? 30.188 0.524 -8.867 1 90.69 192 THR B O 1
ATOM 3014 N N . ALA B 1 193 ? 29.766 1.169 -6.777 1 90.62 193 ALA B N 1
ATOM 3015 C CA . ALA B 1 193 ? 30.109 -0.138 -6.23 1 90.62 193 ALA B CA 1
ATOM 3016 C C . ALA B 1 193 ? 29.172 -1.223 -6.758 1 90.62 193 ALA B C 1
ATOM 3018 O O . ALA B 1 193 ? 29.625 -2.32 -7.102 1 90.62 193 ALA B O 1
ATOM 3019 N N . LEU B 1 194 ? 27.906 -0.949 -6.773 1 89.81 194 LEU B N 1
ATOM 3020 C CA . LEU B 1 194 ? 26.922 -1.911 -7.246 1 89.81 194 LEU B CA 1
ATOM 3021 C C . LEU B 1 194 ? 27.156 -2.262 -8.711 1 89.81 194 LEU B C 1
ATOM 3023 O O . LEU B 1 194 ? 27.156 -3.439 -9.078 1 89.81 194 LEU B O 1
ATOM 3027 N N . VAL B 1 195 ? 27.406 -1.273 -9.539 1 90.12 195 VAL B N 1
ATOM 3028 C CA . VAL B 1 195 ? 27.641 -1.489 -10.961 1 90.12 195 VAL B CA 1
ATOM 3029 C C . VAL B 1 195 ? 28.922 -2.314 -11.148 1 90.12 195 VAL B C 1
ATOM 3031 O O . VAL B 1 195 ? 28.953 -3.23 -11.969 1 90.12 195 VAL B O 1
ATOM 3034 N N . LEU B 1 196 ? 29.922 -1.991 -10.359 1 89.38 196 LEU B N 1
ATOM 3035 C CA . LEU B 1 196 ? 31.172 -2.727 -10.438 1 89.38 196 LEU B CA 1
ATOM 3036 C C . LEU B 1 196 ? 30.969 -4.184 -10.023 1 89.38 196 LEU B C 1
ATOM 3038 O O . LEU B 1 196 ? 31.5 -5.09 -10.672 1 89.38 196 LEU B O 1
ATOM 3042 N N . LEU B 1 197 ? 30.203 -4.352 -8.953 1 89.38 197 LEU B N 1
ATOM 3043 C CA . LEU B 1 197 ? 29.922 -5.711 -8.492 1 89.38 197 LEU B CA 1
ATOM 3044 C C . LEU B 1 197 ? 29.203 -6.512 -9.57 1 89.38 197 LEU B C 1
ATOM 3046 O O . LEU B 1 197 ? 29.516 -7.68 -9.805 1 89.38 197 LEU B O 1
ATOM 3050 N N . ILE B 1 198 ? 28.219 -5.906 -10.234 1 88.25 198 ILE B N 1
ATOM 3051 C CA . ILE B 1 198 ? 27.438 -6.559 -11.273 1 88.25 198 ILE B CA 1
ATOM 3052 C C . ILE B 1 198 ? 28.344 -6.879 -12.469 1 88.25 198 ILE B C 1
ATOM 3054 O O . ILE B 1 198 ? 28.266 -7.973 -13.031 1 88.25 198 ILE B O 1
ATOM 3058 N N . LEU B 1 199 ? 29.234 -5.938 -12.828 1 86.81 199 LEU B N 1
ATOM 3059 C CA . LEU B 1 199 ? 30.125 -6.125 -13.969 1 86.81 199 LEU B CA 1
ATOM 3060 C C . LEU B 1 199 ? 31.125 -7.254 -13.703 1 86.81 199 LEU B C 1
ATOM 3062 O O . LEU B 1 199 ? 31.375 -8.086 -14.578 1 86.81 199 LEU B O 1
ATOM 3066 N N . VAL B 1 200 ? 31.609 -7.352 -12.516 1 85.44 200 VAL B N 1
ATOM 3067 C CA . VAL B 1 200 ? 32.594 -8.367 -12.156 1 85.44 200 VAL B CA 1
ATOM 3068 C C . VAL B 1 200 ? 31.906 -9.734 -12.094 1 85.44 200 VAL B C 1
ATOM 3070 O O . VAL B 1 200 ? 32.469 -10.727 -12.586 1 85.44 200 VAL B O 1
ATOM 3073 N N . ARG B 1 201 ? 30.766 -9.789 -11.57 1 85 201 ARG B N 1
ATOM 3074 C CA . ARG B 1 201 ? 30.078 -11.07 -11.391 1 85 201 ARG B CA 1
ATOM 3075 C C . ARG B 1 201 ? 29.656 -11.648 -12.734 1 85 201 ARG B C 1
ATOM 3077 O O . ARG B 1 201 ? 29.688 -12.867 -12.93 1 85 201 ARG B O 1
ATOM 3084 N N . PHE B 1 202 ? 29.281 -10.805 -13.609 1 83.62 202 PHE B N 1
ATOM 3085 C CA . PHE B 1 202 ? 28.781 -11.305 -14.883 1 83.62 202 PHE B CA 1
ATOM 3086 C C . PHE B 1 202 ? 29.766 -11.023 -16 1 83.62 202 PHE B C 1
ATOM 3088 O O . PHE B 1 202 ? 29.375 -10.883 -17.172 1 83.62 202 PHE B O 1
ATOM 3095 N N . TRP B 1 203 ? 30.953 -10.836 -15.602 1 78.31 203 TRP B N 1
ATOM 3096 C CA . TRP B 1 203 ? 32.031 -10.547 -16.562 1 78.31 203 TRP B CA 1
ATOM 3097 C C . TRP B 1 203 ? 32.062 -11.602 -17.656 1 78.31 203 TRP B C 1
ATOM 3099 O O . TRP B 1 203 ? 32.25 -11.281 -18.828 1 78.31 203 TRP B O 1
ATOM 3109 N N . GLU B 1 204 ? 31.953 -12.883 -17.234 1 73.19 204 GLU B N 1
ATOM 3110 C CA . GLU B 1 204 ? 32 -13.969 -18.203 1 73.19 204 GLU B CA 1
ATOM 3111 C C . GLU B 1 204 ? 30.922 -13.836 -19.25 1 73.19 204 GLU B C 1
ATOM 3113 O O . GLU B 1 204 ? 31.156 -14.078 -20.438 1 73.19 204 GLU B O 1
ATOM 3118 N N . TYR B 1 205 ? 29.797 -13.461 -18.812 1 72.06 205 TYR B N 1
ATOM 3119 C CA . TYR B 1 205 ? 28.672 -13.289 -19.734 1 72.06 205 TYR B CA 1
ATOM 3120 C C . TYR B 1 205 ? 28.922 -12.109 -20.672 1 72.06 205 TYR B C 1
ATOM 3122 O O . TYR B 1 205 ? 28.766 -12.227 -21.891 1 72.06 205 TYR B O 1
ATOM 3130 N N . TRP B 1 206 ? 29.391 -11.008 -20.156 1 72.81 206 TRP B N 1
ATOM 3131 C CA . TRP B 1 206 ? 29.625 -9.805 -20.938 1 72.81 206 TRP B CA 1
ATOM 3132 C C . TRP B 1 206 ? 30.75 -10.016 -21.938 1 72.81 206 TRP B C 1
ATOM 3134 O O . TRP B 1 206 ? 30.703 -9.516 -23.062 1 72.81 206 TRP B O 1
ATOM 3144 N N . SER B 1 207 ? 31.719 -10.82 -21.562 1 74.12 207 SER B N 1
ATOM 3145 C CA . SER B 1 207 ? 32.875 -11.07 -22.422 1 74.12 207 SER B CA 1
ATOM 3146 C C . SER B 1 207 ? 32.5 -11.961 -23.609 1 74.12 207 SER B C 1
ATOM 3148 O O . SER B 1 207 ? 33.125 -11.898 -24.672 1 74.12 207 SER B O 1
ATOM 3150 N N . THR B 1 208 ? 31.484 -12.711 -23.344 1 71.94 208 THR B N 1
ATOM 3151 C CA . THR B 1 208 ? 31.062 -13.562 -24.453 1 71.94 208 THR B CA 1
ATOM 3152 C C . THR B 1 208 ? 30.25 -12.773 -25.469 1 71.94 208 THR B C 1
ATOM 3154 O O . THR B 1 208 ? 30.094 -13.188 -26.609 1 71.94 208 THR B O 1
ATOM 3157 N N . LEU B 1 209 ? 29.641 -11.672 -25.016 1 67.56 209 LEU B N 1
ATOM 3158 C CA . LEU B 1 209 ? 28.844 -10.836 -25.906 1 67.56 209 LEU B CA 1
ATOM 3159 C C . LEU B 1 209 ? 29.734 -9.93 -26.75 1 67.56 209 LEU B C 1
ATOM 3161 O O . LEU B 1 209 ? 29.297 -9.398 -27.781 1 67.56 209 LEU B O 1
ATOM 3165 N N . LEU B 1 210 ? 30.906 -9.625 -26.312 1 60.28 210 LEU B N 1
ATOM 3166 C CA . LEU B 1 210 ? 31.844 -8.828 -27.078 1 60.28 210 LEU B CA 1
ATOM 3167 C C . LEU B 1 210 ? 32.625 -9.711 -28.078 1 60.28 210 LEU B C 1
ATOM 3169 O O . LEU B 1 210 ? 32.875 -10.883 -27.797 1 60.28 210 LEU B O 1
#

InterPro domains:
  IPR012932 Vitamin K epoxide reductase [PF07884] (28-159)
  IPR012932 Vitamin K epoxide reductase [SM00756] (22-163)
  IPR038354 VKOR domain superfamily [G3DSA:1.20.1440.130] (19-171)
  IPR041714 Vitamin K epoxide reductase, Actinobacteria-type [cd12922] (27-159)

Radius of gyration: 24.76 Å; Cα contacts (8 Å, |Δi|>4): 508; chains: 2; bounding box: 66×70×59 Å

Nearest PDB structures (foldseek):
  6wv3-assembly1_A  TM=8.557E-01  e=3.544E-04  Aequorea victoria
  4nv5-assembly2_B  TM=6.127E-01  e=6.653E-03  Synechococcus sp. JA-2-3B'a(2-13)
  6wv4-assembly1_A  TM=7.167E-01  e=5.257E-02  Aequorea victoria
  6wv8-assembly1_A  TM=8.486E-01  e=1.127E-04  Pseudotevenvirus RB43
  6wv3-assembly1_A  TM=8.553E-01  e=3.402E-04  Aequorea victoria

Sequence (420 aa):
MTVAASDTDRSVAEGPGGLVVGKPSAVWVLIAGVLGLAASLTLTVEKIELLINPDYVPSCSINPVLSCGSVMVTWQASLFGFPNPLIGIVAFSVVLVTGVLAVAGVRLPRWYWAGLATGTALGAVFVHWLIFQSLYRIGALCPYCMVVWAVTIPLAVVTAVIALRARAGDADAGPGNIVHQWRWSLVALWFTALVLLILVRFWEYWSTLLMTVAASDTDRSVAEGPGGLVVGKPSAVWVLIAGVLGLAASLTLTVEKIELLINPDYVPSCSINPVLSCGSVMVTWQASLFGFPNPLIGIVAFSVVLVTGVLAVAGVRLPRWYWAGLATGTALGAVFVHWLIFQSLYRIGALCPYCMVVWAVTIPLAVVTAVIALRARAGDADAGPGNIVHQWRWSLVALWFTALVLLILVRFWEYWSTLL

pLDDT: mean 84.79, std 16.76, range [24.88, 98.56]

Foldseek 3Di:
DPPPPPPQPCAWDDDVPAIAGHQVLLQLLQVLLVLLLVLLVLLVVQLVVCVVPVPDARPQDDDPQGGSPLLCVDVLCVVPVHGPSVVSNVLSPVSNVSSVCNNVRHGDHLVVLVVNLVVLVVVLVSLVVSLCCCLPPRNHDHPSSVSNNLSSQLNNLSSVLNNVPVVVPPDDDDDSVVSVVCVVVVSVVVVVVSVVSSCVSCVVVVVVVD/DPPPPPPQPCAWDDDVPAIAGHQVLLQLLQVLLVLLLVLLVLLVVQLVVCVVPVPDARPQDDDPQGGSVLLCVDVLCVVPVHGPSVVSNVLSPVSNVSSVCNNVRHGDHLVVLVVNLVVLVVVLVSLVVSLCCCLPPRNHDHPSSVSNNLSSQLNNLSSVLNNVDVVVPPDDDDDSVVSVVCVVVVSVVVVVVSVVSSCVSCVVVVVVVD